Protein AF-A0A336LQ73-F1 (afdb_monomer)

Sequence (543 aa):
MLEWHYQNLVFEENGPFIVKQHASAVLNLLLCGEISCCYPIFVDILEISLCKWFNSAARNGLQEFSQKLLLSTCLNVCGEFMGREPGPFLTFIDNYLRLFLESNTFKMLTEELSLRSSLLTSQKDRSNIYSPLPNLGAIIVRNKQNAPTLIFSKNFPSFLIHSLVTFCHKLSFVSDTNARQQQINSLLFNNDIKTFVNNVIQHLNHKIHTNWFIKTEIMLLLSIINSAKLNRNLIDTRHILGLSLQLLTCLSQEMTISLISLLDDVVFNIDYYDCVTKLVTKEQLKEWRSIYVDSIISSLKPSKLSGKSLTVFEWKTAILVKSWPYHLLAIFLNMLEASPNDQDKLRKVIPEKQIIHTVLPFTDQLEATGMNLVSSTEMLMYLMTAYLGPDSKFLEPDTKQLLKEKADKLRESSITFNLNLKLESRKSFESLYSVFLDTFQGNSYGDEEFSALIMIPLAQKYDIKWRKRVWSEHIAVLRFITCTEQMLFDGIEAYLSPPETDLSLLKCYHQAINNNLLRNGSVPFIIADYHLKRFNERRQSKN

Nearest PDB structures (foldseek):
  4c0o-assembly1_A  TM=1.541E-01  e=9.553E-02  Homo sapiens
  6w2q-assembly1_A  TM=3.108E-01  e=8.110E+00  synthetic construct
  5qsu-assembly4_D  TM=3.005E-01  e=8.786E+00  Homo sapiens
  9f0l-assembly1_A  TM=1.565E-01  e=5.018E+00  synthetic construct

Structure (mmCIF, N/CA/C/O backbone):
data_AF-A0A336LQ73-F1
#
_entry.id   AF-A0A336LQ73-F1
#
loop_
_atom_site.group_PDB
_atom_site.id
_atom_site.type_symbol
_atom_site.label_atom_id
_atom_site.label_alt_id
_atom_site.label_comp_id
_atom_site.label_asym_id
_atom_site.label_entity_id
_atom_site.label_seq_id
_atom_site.pdbx_PDB_ins_code
_atom_site.Cartn_x
_atom_site.Cartn_y
_atom_site.Cartn_z
_atom_site.occupancy
_atom_site.B_iso_or_equiv
_atom_site.auth_seq_id
_atom_site.auth_comp_id
_atom_site.auth_asym_id
_atom_site.auth_atom_id
_atom_site.pdbx_PDB_model_num
ATOM 1 N N . MET A 1 1 ? 22.889 -12.241 -41.353 1.00 85.44 1 MET A N 1
ATOM 2 C CA . MET A 1 1 ? 21.479 -12.064 -40.914 1.00 85.44 1 MET A CA 1
ATOM 3 C C . MET A 1 1 ? 21.177 -10.646 -40.444 1.00 85.44 1 MET A C 1
ATOM 5 O O . MET A 1 1 ? 20.266 -10.049 -40.998 1.00 85.44 1 MET A O 1
ATOM 9 N N . LEU A 1 2 ? 21.909 -10.084 -39.472 1.00 84.94 2 LEU A N 1
ATOM 10 C CA . LEU A 1 2 ? 21.687 -8.694 -39.038 1.00 84.94 2 LEU A CA 1
ATOM 11 C C . LEU A 1 2 ? 21.849 -7.691 -40.196 1.00 84.94 2 LEU A C 1
ATOM 13 O O . LEU A 1 2 ? 20.980 -6.855 -40.400 1.00 84.94 2 LEU A O 1
ATOM 17 N N . GLU A 1 3 ? 22.883 -7.859 -41.022 1.00 88.00 3 GLU A N 1
ATOM 18 C CA . GLU A 1 3 ? 23.090 -7.063 -42.242 1.00 88.00 3 GLU A CA 1
ATOM 19 C C . GLU A 1 3 ? 21.918 -7.158 -43.235 1.00 88.00 3 GLU A C 1
ATOM 21 O O . GLU A 1 3 ? 21.488 -6.160 -43.809 1.00 88.00 3 GLU A O 1
ATOM 26 N N . TRP A 1 4 ? 21.333 -8.351 -43.384 1.00 91.94 4 TRP A N 1
ATOM 27 C CA . TRP A 1 4 ? 20.153 -8.539 -44.227 1.00 91.94 4 TRP A CA 1
ATOM 28 C C . TRP A 1 4 ? 18.963 -7.734 -43.697 1.00 91.94 4 TRP A C 1
ATOM 30 O O . TRP A 1 4 ? 18.278 -7.078 -44.480 1.00 91.94 4 TRP A O 1
ATOM 40 N N . HIS A 1 5 ? 18.741 -7.733 -42.378 1.00 91.31 5 HIS A N 1
ATOM 41 C CA . HIS A 1 5 ? 17.702 -6.911 -41.750 1.00 91.31 5 HIS A CA 1
ATOM 42 C C . HIS A 1 5 ? 17.998 -5.422 -41.891 1.00 91.31 5 HIS A C 1
ATOM 44 O O . HIS A 1 5 ? 17.098 -4.656 -42.214 1.00 91.31 5 HIS A O 1
ATOM 50 N N . TYR A 1 6 ? 19.250 -5.002 -41.724 1.00 88.75 6 TYR A N 1
ATOM 51 C CA . TYR A 1 6 ? 19.647 -3.617 -41.958 1.00 88.75 6 TYR A CA 1
ATOM 52 C C . TYR A 1 6 ? 19.262 -3.145 -43.370 1.00 88.75 6 TYR A C 1
ATOM 54 O O . TYR A 1 6 ? 18.697 -2.059 -43.522 1.00 88.75 6 TYR A O 1
ATOM 62 N N . GLN A 1 7 ? 19.502 -3.968 -44.392 1.00 88.62 7 GLN A N 1
ATOM 63 C CA . GLN A 1 7 ? 19.217 -3.628 -45.788 1.00 88.62 7 GLN A CA 1
ATOM 64 C C . GLN A 1 7 ? 17.724 -3.729 -46.143 1.00 88.62 7 GLN A C 1
ATOM 66 O O . GLN A 1 7 ? 17.198 -2.832 -46.799 1.00 88.62 7 GLN A O 1
ATOM 71 N N . ASN A 1 8 ? 17.031 -4.780 -45.691 1.00 87.25 8 ASN A N 1
ATOM 72 C CA . ASN A 1 8 ? 15.709 -5.165 -46.208 1.00 87.25 8 ASN A CA 1
ATOM 73 C C . ASN A 1 8 ? 14.534 -4.852 -45.267 1.00 87.25 8 ASN A C 1
ATOM 75 O O . ASN A 1 8 ? 13.376 -4.954 -45.674 1.00 87.25 8 ASN A O 1
ATOM 79 N N . LEU A 1 9 ? 14.789 -4.482 -44.008 1.00 89.75 9 LEU A N 1
ATOM 80 C CA . LEU A 1 9 ? 13.722 -4.153 -43.066 1.00 89.75 9 LEU A CA 1
ATOM 81 C C . LEU A 1 9 ? 13.140 -2.770 -43.374 1.00 89.75 9 LEU A C 1
ATOM 83 O O . LEU A 1 9 ? 13.803 -1.741 -43.219 1.00 89.75 9 LEU A O 1
ATOM 87 N N . VAL A 1 10 ? 11.857 -2.756 -43.739 1.00 87.69 10 VAL A N 1
ATOM 88 C CA . VAL A 1 10 ? 11.040 -1.541 -43.842 1.00 87.69 10 VAL A CA 1
ATOM 89 C C . VAL A 1 10 ? 10.462 -1.226 -42.464 1.00 87.69 10 VAL A C 1
ATOM 91 O O . VAL A 1 10 ? 9.645 -1.980 -41.933 1.00 87.69 10 VAL A O 1
ATOM 94 N N . PHE A 1 11 ? 10.918 -0.125 -41.863 1.00 86.06 11 PHE A N 1
ATOM 95 C CA . PHE A 1 11 ? 10.528 0.253 -40.501 1.00 86.06 11 PHE A CA 1
ATOM 96 C C . PHE A 1 11 ? 9.095 0.799 -40.421 1.00 86.06 11 PHE A C 1
ATOM 98 O O . PHE A 1 11 ? 8.450 0.660 -39.387 1.00 86.06 11 PHE A O 1
ATOM 105 N N . GLU A 1 12 ? 8.591 1.389 -41.503 1.00 85.06 12 GLU A N 1
ATOM 106 C CA . GLU A 1 12 ? 7.283 2.051 -41.592 1.00 85.06 12 GLU A CA 1
ATOM 107 C C . GLU A 1 12 ? 6.095 1.109 -41.301 1.00 85.06 12 GLU A C 1
ATOM 109 O O . GLU A 1 12 ? 6.243 -0.117 -41.241 1.00 85.06 12 GLU A O 1
ATOM 114 N N . GLU A 1 13 ? 4.904 1.689 -41.108 1.00 77.69 13 GLU A N 1
ATOM 115 C CA . GLU A 1 13 ? 3.673 0.962 -40.744 1.00 77.69 13 GLU A CA 1
ATOM 116 C C . GLU A 1 13 ? 3.328 -0.142 -41.756 1.00 77.69 13 GLU A C 1
ATOM 118 O O . GLU A 1 13 ? 3.009 -1.259 -41.370 1.00 77.69 13 GLU A O 1
ATOM 123 N N . ASN A 1 14 ? 3.525 0.114 -43.051 1.00 78.56 14 ASN A N 1
ATOM 124 C CA . ASN A 1 14 ? 3.265 -0.866 -44.112 1.00 78.56 14 ASN A CA 1
ATOM 125 C C . ASN A 1 14 ? 4.342 -1.965 -44.225 1.00 78.56 14 ASN A C 1
ATOM 127 O O . ASN A 1 14 ? 4.225 -2.873 -45.048 1.00 78.56 14 ASN A O 1
ATOM 131 N N . GLY A 1 15 ? 5.417 -1.882 -43.436 1.00 81.62 15 GLY A N 1
ATOM 132 C CA . GLY A 1 15 ? 6.501 -2.856 -43.451 1.00 81.62 15 GLY A CA 1
ATOM 133 C C . GLY A 1 15 ? 6.094 -4.202 -42.830 1.00 81.62 15 GLY A C 1
ATOM 134 O O . GLY A 1 15 ? 5.319 -4.219 -41.868 1.00 81.62 15 GLY A O 1
ATOM 135 N N . PRO A 1 16 ? 6.653 -5.343 -43.280 1.00 86.44 16 PRO A N 1
ATOM 136 C CA . PRO A 1 16 ? 6.228 -6.660 -42.807 1.00 86.44 16 PRO A CA 1
ATOM 137 C C . PRO A 1 16 ? 6.442 -6.851 -41.296 1.00 86.44 16 PRO A C 1
ATOM 139 O O . PRO A 1 16 ? 7.572 -6.858 -40.800 1.00 86.44 16 PRO A O 1
ATOM 142 N N . PHE A 1 17 ? 5.349 -7.072 -40.559 1.00 85.62 17 PHE A N 1
ATOM 143 C CA . PHE A 1 17 ? 5.357 -7.306 -39.108 1.00 85.62 17 PHE A CA 1
ATOM 144 C C . PHE A 1 17 ? 6.301 -8.446 -38.689 1.00 85.62 17 PHE A C 1
ATOM 146 O O . PHE A 1 17 ? 7.107 -8.288 -37.771 1.00 85.62 17 PHE A O 1
ATOM 153 N N . ILE A 1 18 ? 6.251 -9.570 -39.412 1.00 87.56 18 ILE A N 1
ATOM 154 C CA . ILE A 1 18 ? 7.060 -10.769 -39.139 1.00 87.56 18 ILE A CA 1
ATOM 155 C C . ILE A 1 18 ? 8.558 -10.474 -39.283 1.00 87.56 18 ILE A C 1
ATOM 157 O O . ILE A 1 18 ? 9.358 -10.963 -38.491 1.00 87.56 18 ILE A O 1
ATOM 161 N N . VAL A 1 19 ? 8.950 -9.637 -40.249 1.00 89.56 19 VAL A N 1
ATOM 162 C CA . VAL A 1 19 ? 10.361 -9.280 -40.466 1.00 89.56 19 VAL A CA 1
ATOM 163 C C . VAL A 1 19 ? 10.890 -8.451 -39.295 1.00 89.56 19 VAL A C 1
ATOM 165 O O . VAL A 1 19 ? 11.969 -8.749 -38.786 1.00 89.56 19 VAL A O 1
ATOM 168 N N . LYS A 1 20 ? 10.100 -7.487 -38.797 1.00 90.94 20 LYS A N 1
ATOM 169 C CA . LYS A 1 20 ? 10.426 -6.704 -37.590 1.00 90.94 20 LYS A CA 1
ATOM 170 C C . LYS A 1 20 ? 10.576 -7.602 -36.354 1.00 90.94 20 LYS A C 1
ATOM 172 O O . LYS A 1 20 ? 11.556 -7.477 -35.627 1.00 90.94 20 LYS A O 1
ATOM 177 N N . GLN A 1 21 ? 9.664 -8.555 -36.149 1.00 88.94 21 GLN A N 1
ATOM 178 C CA . GLN A 1 21 ? 9.762 -9.514 -35.040 1.00 88.94 21 GLN A CA 1
ATOM 179 C C . GLN A 1 21 ? 10.960 -10.458 -35.165 1.00 88.94 21 GLN A C 1
ATOM 181 O O . GLN A 1 21 ? 11.624 -10.747 -34.171 1.00 88.94 21 GLN A O 1
ATOM 186 N N . HIS A 1 22 ? 11.258 -10.925 -36.377 1.00 92.25 22 HIS A N 1
ATOM 187 C CA . HIS A 1 22 ? 12.425 -11.760 -36.627 1.00 92.25 22 HIS A CA 1
ATOM 188 C C . HIS A 1 22 ? 13.723 -10.991 -36.349 1.00 92.25 22 HIS A C 1
ATOM 190 O O . HIS A 1 22 ? 14.624 -11.537 -35.719 1.00 92.25 22 HIS A O 1
ATOM 196 N N . ALA A 1 23 ? 13.807 -9.712 -36.734 1.00 90.94 23 ALA A N 1
ATOM 197 C CA . ALA A 1 23 ? 14.933 -8.850 -36.374 1.00 90.94 23 ALA A CA 1
ATOM 198 C C . ALA A 1 23 ? 15.079 -8.708 -34.850 1.00 90.94 23 ALA A C 1
ATOM 200 O O . ALA A 1 23 ? 16.172 -8.910 -34.327 1.00 90.94 23 ALA A O 1
ATOM 201 N N . SER A 1 24 ? 13.981 -8.459 -34.125 1.00 91.56 24 SER A N 1
ATOM 202 C CA . SER A 1 24 ? 13.974 -8.436 -32.654 1.00 91.56 24 SER A CA 1
ATOM 203 C C . SER A 1 24 ? 14.462 -9.745 -32.032 1.00 91.56 24 SER A C 1
ATOM 205 O O . SER A 1 24 ? 15.231 -9.723 -31.073 1.00 91.56 24 SER A O 1
ATOM 207 N N . ALA A 1 25 ? 14.035 -10.892 -32.567 1.00 90.12 25 ALA A N 1
ATOM 208 C CA . ALA A 1 25 ? 14.472 -12.200 -32.088 1.00 90.12 25 ALA A CA 1
ATOM 209 C C . ALA A 1 25 ? 15.976 -12.410 -32.318 1.00 90.12 25 ALA A C 1
ATOM 211 O O . ALA A 1 25 ? 16.681 -12.804 -31.393 1.00 90.12 25 ALA A O 1
ATOM 212 N N . VAL A 1 26 ? 16.478 -12.077 -33.514 1.00 89.25 26 VAL A N 1
ATOM 213 C CA . VAL A 1 26 ? 17.912 -12.144 -33.845 1.00 89.25 26 VAL A CA 1
ATOM 214 C C . VAL A 1 26 ? 18.738 -11.245 -32.922 1.00 89.25 26 VAL A C 1
ATOM 216 O O . VAL A 1 26 ? 19.778 -11.677 -32.440 1.00 89.25 26 VAL A O 1
ATOM 219 N N . LEU A 1 27 ? 18.272 -10.027 -32.630 1.00 88.94 27 LEU A N 1
ATOM 220 C CA . LEU A 1 27 ? 18.937 -9.119 -31.692 1.00 88.94 27 LEU A CA 1
ATOM 221 C C . LEU A 1 27 ? 18.959 -9.678 -30.265 1.00 88.94 27 LEU A C 1
ATOM 223 O O . LEU A 1 27 ? 19.996 -9.636 -29.613 1.00 88.94 27 LEU A O 1
ATOM 227 N N . ASN A 1 28 ? 17.853 -10.251 -29.788 1.00 87.69 28 ASN A N 1
ATOM 228 C CA . ASN A 1 28 ? 17.810 -10.861 -28.457 1.00 87.69 28 ASN A CA 1
ATOM 229 C C . ASN A 1 28 ? 18.749 -12.066 -28.322 1.00 87.69 28 ASN A C 1
ATOM 231 O O . ASN A 1 28 ? 19.275 -12.287 -27.237 1.00 87.69 28 ASN A O 1
ATOM 235 N N . LEU A 1 29 ? 19.012 -12.816 -29.399 1.00 86.06 29 LEU A N 1
ATOM 236 C CA . LEU A 1 29 ? 20.018 -13.884 -29.371 1.00 86.06 29 LEU A CA 1
ATOM 237 C C . LEU A 1 29 ? 21.430 -13.347 -29.091 1.00 86.06 29 LEU A C 1
ATOM 239 O O . LEU A 1 29 ? 22.237 -14.059 -28.505 1.00 86.06 29 LEU A O 1
ATOM 243 N N . LEU A 1 30 ? 21.728 -12.087 -29.432 1.00 83.50 30 LEU A N 1
ATOM 244 C CA . LEU A 1 30 ? 23.021 -11.464 -29.109 1.00 83.50 30 LEU A CA 1
ATOM 245 C C . LEU A 1 30 ? 23.219 -11.266 -27.598 1.00 83.50 30 LEU A C 1
ATOM 247 O O . LEU A 1 30 ? 24.354 -11.138 -27.146 1.00 83.50 30 LEU A O 1
ATOM 251 N N . LEU A 1 31 ? 22.130 -11.265 -26.819 1.00 80.44 31 LEU A N 1
ATOM 252 C CA . LEU A 1 31 ? 22.173 -11.218 -25.356 1.00 80.44 31 LEU A CA 1
ATOM 253 C C . LEU A 1 31 ? 22.490 -12.589 -24.732 1.00 80.44 31 LEU A C 1
ATOM 255 O O . LEU A 1 31 ? 22.763 -12.664 -23.536 1.00 80.44 31 LEU A O 1
ATOM 259 N N . CYS A 1 32 ? 22.464 -13.682 -25.503 1.00 79.56 32 CYS A N 1
ATOM 260 C CA . CYS A 1 32 ? 22.869 -14.996 -25.012 1.00 79.56 32 CYS A CA 1
ATOM 261 C C . CYS A 1 32 ? 24.396 -15.042 -24.833 1.00 79.56 32 CYS A C 1
ATOM 263 O O . CYS A 1 32 ? 25.153 -14.719 -25.751 1.00 79.56 32 CYS A O 1
ATOM 265 N N . GLY A 1 33 ? 24.851 -15.461 -23.644 1.00 66.00 33 GLY A N 1
ATOM 266 C CA . GLY A 1 33 ? 26.239 -15.309 -23.185 1.00 66.00 33 GLY A CA 1
ATOM 267 C C . GLY A 1 33 ? 27.316 -15.809 -24.155 1.00 66.00 33 GLY A C 1
ATOM 268 O O . GLY A 1 33 ? 28.331 -15.135 -24.322 1.00 66.00 33 GLY A O 1
ATOM 269 N N . GLU A 1 34 ? 27.065 -16.916 -24.855 1.00 68.44 34 GLU A N 1
ATOM 270 C CA . GLU A 1 34 ? 27.992 -17.518 -25.827 1.00 68.44 34 GLU A CA 1
ATOM 271 C C . GLU A 1 34 ? 28.211 -16.669 -27.087 1.00 68.44 34 GLU A C 1
ATOM 273 O O . GLU A 1 34 ? 29.288 -16.706 -27.664 1.00 68.44 34 GLU A O 1
ATOM 278 N N . ILE A 1 35 ? 27.219 -15.881 -27.512 1.00 67.06 35 ILE A N 1
ATOM 279 C CA . ILE A 1 35 ? 27.296 -15.053 -28.730 1.00 67.06 35 ILE A CA 1
ATOM 280 C C . ILE A 1 35 ? 27.874 -13.671 -28.408 1.00 67.06 35 ILE A C 1
ATOM 282 O O . ILE A 1 35 ? 28.478 -13.014 -29.258 1.00 67.06 35 ILE A O 1
ATOM 286 N N . SER A 1 36 ? 27.748 -13.241 -27.151 1.00 69.19 36 SER A N 1
ATOM 287 C CA . SER A 1 36 ? 28.223 -11.936 -26.698 1.00 69.19 36 SER A CA 1
ATOM 288 C C . SER A 1 36 ? 29.740 -11.747 -26.863 1.00 69.19 36 SER A C 1
ATOM 290 O O . SER A 1 36 ? 30.202 -10.612 -26.953 1.00 69.19 36 SER A O 1
ATOM 292 N N . CYS A 1 37 ? 30.534 -12.825 -26.914 1.00 70.44 37 CYS A N 1
ATOM 293 C CA . CYS A 1 37 ? 31.985 -12.753 -27.120 1.00 70.44 37 CYS A CA 1
ATOM 294 C C . CYS A 1 37 ? 32.373 -12.406 -28.569 1.00 70.44 37 CYS A C 1
ATOM 296 O O . CYS A 1 37 ? 33.461 -11.887 -28.802 1.00 70.44 37 CYS A O 1
ATOM 298 N N . CYS A 1 38 ? 31.471 -12.612 -29.533 1.00 73.25 38 CYS A N 1
ATOM 299 C CA . CYS A 1 38 ? 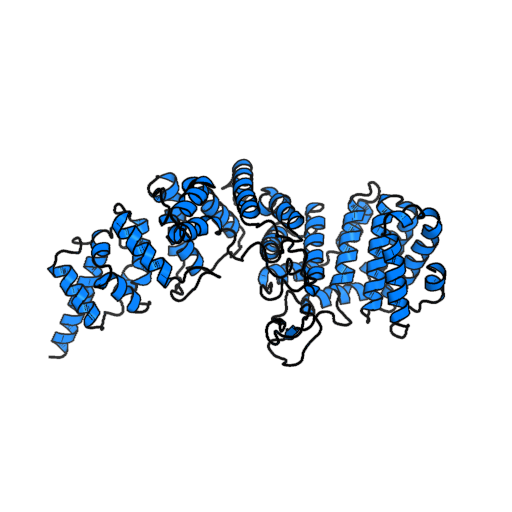31.671 -12.266 -30.941 1.00 73.25 38 CYS A CA 1
ATOM 300 C C . CYS A 1 38 ? 31.319 -10.802 -31.263 1.00 73.25 38 CYS A C 1
ATOM 302 O O . CYS A 1 38 ? 31.271 -10.430 -32.434 1.00 73.25 38 CYS A O 1
ATOM 304 N N . TYR A 1 39 ? 31.073 -9.976 -30.241 1.00 78.00 39 TYR A N 1
ATOM 305 C CA . TYR A 1 39 ? 30.656 -8.576 -30.362 1.00 78.00 39 TYR A CA 1
ATOM 306 C C . TYR A 1 39 ? 31.458 -7.716 -31.354 1.00 78.00 39 TYR A C 1
ATOM 308 O O . TYR A 1 39 ? 30.822 -7.051 -32.177 1.00 78.00 39 TYR A O 1
ATOM 316 N N . PRO A 1 40 ? 32.808 -7.762 -31.373 1.00 79.56 40 PRO A N 1
ATOM 317 C CA . PRO A 1 40 ? 33.592 -6.920 -32.279 1.00 79.56 40 PRO A CA 1
ATOM 318 C C . PRO A 1 40 ? 33.277 -7.141 -33.765 1.00 79.56 40 PRO A C 1
ATOM 320 O O . PRO A 1 40 ? 33.536 -6.272 -34.584 1.00 79.56 40 PRO A O 1
ATOM 323 N N . ILE A 1 41 ? 32.702 -8.294 -34.129 1.00 81.31 41 ILE A N 1
ATOM 324 C CA . ILE A 1 41 ? 32.396 -8.650 -35.521 1.00 81.31 41 ILE A CA 1
ATOM 325 C C . ILE A 1 41 ? 31.147 -7.916 -36.034 1.00 81.31 41 ILE A C 1
ATOM 327 O O . ILE A 1 41 ? 31.008 -7.703 -37.235 1.00 81.31 41 ILE A O 1
ATOM 331 N N . PHE A 1 42 ? 30.212 -7.554 -35.151 1.00 82.88 42 PHE A N 1
ATOM 332 C CA . PHE A 1 42 ? 28.900 -7.035 -35.555 1.00 82.88 42 PHE A CA 1
ATOM 333 C C . PHE A 1 42 ? 28.554 -5.657 -34.986 1.00 82.88 42 PHE A C 1
ATOM 335 O O . PHE A 1 42 ? 27.475 -5.146 -35.292 1.00 82.88 42 PHE A O 1
ATOM 342 N N . VAL A 1 43 ? 29.434 -5.056 -34.180 1.00 85.94 43 VAL A N 1
ATOM 343 C CA . VAL A 1 43 ? 29.196 -3.764 -33.519 1.00 85.94 43 VAL A CA 1
ATOM 344 C C . VAL A 1 43 ? 28.870 -2.637 -34.501 1.00 85.94 43 VAL A C 1
ATOM 346 O O . VAL A 1 43 ? 27.872 -1.950 -34.302 1.00 85.94 43 VAL A O 1
ATOM 349 N N . ASP A 1 44 ? 29.617 -2.508 -35.599 1.00 86.75 44 ASP A N 1
ATOM 350 C CA . ASP A 1 44 ? 29.408 -1.433 -36.579 1.00 86.75 44 ASP A CA 1
ATOM 351 C C . ASP A 1 44 ? 28.042 -1.565 -37.266 1.00 86.75 44 ASP A C 1
ATOM 353 O O . ASP A 1 44 ? 27.269 -0.614 -37.380 1.00 86.75 44 ASP A O 1
ATOM 357 N N . ILE A 1 45 ? 27.688 -2.788 -37.678 1.00 88.31 45 ILE A N 1
ATOM 358 C CA . ILE A 1 45 ? 26.391 -3.070 -38.308 1.00 88.31 45 ILE A CA 1
ATOM 359 C C . ILE A 1 45 ? 25.254 -2.822 -37.310 1.00 88.31 45 ILE A C 1
ATOM 361 O O . ILE A 1 45 ? 24.194 -2.320 -37.694 1.00 88.31 45 ILE A O 1
ATOM 365 N N . LEU A 1 46 ? 25.457 -3.162 -36.036 1.00 88.69 46 LEU A N 1
ATOM 366 C CA . LEU A 1 46 ? 24.498 -2.903 -34.971 1.00 88.69 46 LEU A CA 1
ATOM 367 C C . LEU A 1 46 ? 24.304 -1.396 -34.759 1.00 88.69 46 LEU A C 1
ATOM 369 O O . LEU A 1 46 ? 23.161 -0.945 -34.778 1.00 88.69 46 LEU A O 1
ATOM 373 N N . GLU A 1 47 ? 25.377 -0.616 -34.623 1.00 90.25 47 GLU A N 1
ATOM 374 C CA . GLU A 1 47 ? 25.318 0.843 -34.463 1.00 90.25 47 GLU A CA 1
ATOM 375 C C . GLU A 1 47 ? 24.567 1.506 -35.626 1.00 90.25 47 GLU A C 1
ATOM 377 O O . GLU A 1 47 ? 23.599 2.240 -35.415 1.00 90.25 47 GLU A O 1
ATOM 382 N N . ILE A 1 48 ? 24.935 1.187 -36.869 1.00 90.50 48 ILE A N 1
ATOM 383 C CA . ILE A 1 48 ? 24.300 1.771 -38.056 1.00 90.50 48 ILE A CA 1
ATOM 384 C C . ILE A 1 48 ? 22.812 1.382 -38.123 1.00 90.50 48 ILE A C 1
ATOM 386 O O . ILE A 1 48 ? 21.960 2.205 -38.481 1.00 90.50 48 ILE A O 1
ATOM 390 N N . SER A 1 49 ? 22.467 0.150 -37.731 1.00 91.19 49 SER A N 1
ATOM 391 C CA . SER A 1 49 ? 21.072 -0.303 -37.651 1.00 91.19 49 SER A CA 1
ATOM 392 C C . SER A 1 49 ? 20.271 0.482 -36.610 1.00 91.19 49 SER A C 1
ATOM 394 O O . SER A 1 49 ? 19.159 0.929 -36.908 1.00 91.19 49 SER A O 1
ATOM 396 N N . LEU A 1 50 ? 20.845 0.710 -35.422 1.00 90.56 50 LEU A N 1
ATOM 397 C CA . LEU A 1 50 ? 20.247 1.528 -34.363 1.00 90.56 50 LEU A CA 1
ATOM 398 C C . LEU A 1 50 ? 19.970 2.948 -34.860 1.00 90.56 50 LEU A C 1
ATOM 400 O O . LEU A 1 50 ? 18.833 3.419 -34.781 1.00 90.56 50 LEU A O 1
ATOM 404 N N . CYS A 1 51 ? 20.982 3.597 -35.436 1.00 92.94 51 CYS A N 1
ATOM 405 C CA . CYS A 1 51 ? 20.886 4.942 -35.997 1.00 92.94 51 CYS A CA 1
ATOM 406 C C . CYS A 1 51 ? 19.775 5.037 -37.056 1.00 92.94 51 CYS A C 1
ATOM 408 O O . CYS A 1 51 ? 18.917 5.923 -36.986 1.00 92.94 51 CYS A O 1
ATOM 410 N N . LYS A 1 52 ? 19.723 4.085 -37.999 1.00 93.12 52 LYS A N 1
ATOM 411 C CA . LYS A 1 52 ? 18.698 4.034 -39.054 1.00 93.12 52 LYS A CA 1
ATOM 412 C C . LYS A 1 52 ? 17.283 3.931 -38.479 1.00 93.12 52 LYS A C 1
ATOM 414 O O . LYS A 1 52 ? 16.403 4.700 -38.875 1.00 93.12 52 LYS A O 1
ATOM 419 N N . TRP A 1 53 ? 17.043 2.986 -37.571 1.00 93.81 53 TRP A N 1
ATOM 420 C CA . TRP A 1 53 ? 15.696 2.719 -37.063 1.00 93.81 53 TRP A CA 1
ATOM 421 C C . TRP A 1 53 ? 15.203 3.797 -36.091 1.00 93.81 53 TRP A C 1
ATOM 423 O O . TRP A 1 53 ? 14.040 4.187 -36.178 1.00 93.81 53 TRP A O 1
ATOM 433 N N . PHE A 1 54 ? 16.070 4.358 -35.240 1.00 94.38 54 PHE A N 1
ATOM 434 C CA . PHE A 1 54 ? 15.701 5.487 -34.374 1.00 94.38 54 PHE A CA 1
ATOM 435 C C . PHE A 1 54 ? 15.432 6.771 -35.161 1.00 94.38 54 PHE A C 1
ATOM 437 O O . PHE A 1 54 ? 14.462 7.469 -34.867 1.00 94.38 54 PHE A O 1
ATOM 444 N N . ASN A 1 55 ? 16.217 7.061 -36.205 1.00 93.00 55 ASN A N 1
ATOM 445 C CA . ASN A 1 55 ? 15.941 8.196 -37.089 1.00 93.00 55 ASN A CA 1
ATOM 446 C C . ASN A 1 55 ? 14.583 8.043 -37.793 1.00 93.00 55 ASN A C 1
ATOM 448 O O . ASN A 1 55 ? 13.806 8.993 -37.874 1.00 93.00 55 ASN A O 1
ATOM 452 N N . SER A 1 56 ? 14.272 6.833 -38.273 1.00 91.81 56 SER A N 1
ATOM 453 C CA . SER A 1 56 ? 12.972 6.549 -38.888 1.00 91.81 56 SER A CA 1
ATOM 454 C C . SER A 1 56 ? 11.827 6.710 -37.886 1.00 91.81 56 SER A C 1
ATOM 456 O O . SER A 1 56 ? 10.823 7.334 -38.218 1.00 91.81 56 SER A O 1
ATOM 458 N N . ALA A 1 57 ? 11.992 6.250 -36.644 1.00 92.00 57 ALA A N 1
ATOM 459 C CA . ALA A 1 57 ? 10.995 6.422 -35.589 1.00 92.00 57 ALA A CA 1
ATOM 460 C C . ALA A 1 57 ? 10.754 7.893 -35.212 1.00 92.00 57 ALA A C 1
ATOM 462 O O . ALA A 1 57 ? 9.609 8.306 -35.027 1.00 92.00 57 ALA A O 1
ATOM 463 N N . ALA A 1 58 ? 11.817 8.697 -35.130 1.00 91.50 58 ALA A N 1
ATOM 464 C CA . ALA A 1 58 ? 11.712 10.122 -34.828 1.00 91.50 58 ALA A CA 1
ATOM 465 C C . ALA A 1 58 ? 10.963 10.895 -35.930 1.00 91.50 58 ALA A C 1
ATOM 467 O O . ALA A 1 58 ? 10.190 11.798 -35.620 1.00 91.50 58 ALA A O 1
ATOM 468 N N . ARG A 1 59 ? 11.157 10.522 -37.205 1.00 89.81 59 ARG A N 1
ATOM 469 C CA . ARG A 1 59 ? 10.542 11.196 -38.365 1.00 89.81 59 ARG A CA 1
ATOM 470 C C . ARG A 1 59 ? 9.133 10.706 -38.694 1.00 89.81 59 ARG A C 1
ATOM 472 O O . ARG A 1 59 ? 8.257 11.519 -38.963 1.00 89.81 59 ARG A O 1
ATOM 479 N N . ASN A 1 60 ? 8.927 9.390 -38.685 1.00 88.19 60 ASN A N 1
ATOM 480 C CA . ASN A 1 60 ? 7.718 8.752 -39.215 1.00 88.19 60 ASN A CA 1
ATOM 481 C C . ASN A 1 60 ? 6.737 8.306 -38.114 1.00 88.19 60 ASN A C 1
ATOM 483 O O . ASN A 1 60 ? 5.608 7.926 -38.418 1.00 88.19 60 ASN A O 1
ATOM 487 N N . GLY A 1 61 ? 7.140 8.345 -36.839 1.00 87.50 61 GLY A N 1
ATOM 488 C CA . GLY A 1 61 ? 6.298 7.942 -35.712 1.00 87.50 61 GLY A CA 1
ATOM 489 C C . GLY A 1 61 ? 6.322 6.441 -35.393 1.00 87.50 61 GLY A C 1
ATOM 490 O O . GLY A 1 61 ? 7.032 5.652 -36.016 1.00 87.50 61 GLY A O 1
ATOM 491 N N . LEU A 1 62 ? 5.542 6.048 -34.376 1.00 88.12 62 LEU A N 1
ATOM 492 C CA . LEU A 1 62 ? 5.486 4.683 -33.828 1.00 88.12 62 LEU A CA 1
ATOM 493 C C . LEU A 1 62 ? 4.042 4.173 -33.691 1.00 88.12 62 LEU A C 1
ATOM 495 O O . LEU A 1 62 ? 3.490 4.108 -32.590 1.00 88.12 62 LEU A O 1
ATOM 499 N N . GLN A 1 63 ? 3.443 3.758 -34.805 1.00 86.06 63 GLN A N 1
ATOM 500 C CA . GLN A 1 63 ? 2.045 3.302 -34.857 1.00 86.06 63 GLN A CA 1
ATOM 501 C C . GLN A 1 63 ? 1.866 1.817 -34.503 1.00 86.06 63 GLN A C 1
ATOM 503 O O . GLN A 1 63 ? 0.796 1.397 -34.070 1.00 86.06 63 GLN A O 1
ATOM 508 N N . GLU A 1 64 ? 2.920 1.002 -34.607 1.00 87.50 64 GLU A N 1
ATOM 509 C CA . GLU A 1 64 ? 2.823 -0.442 -34.375 1.00 87.50 64 GLU A CA 1
ATOM 510 C C . GLU A 1 64 ? 3.578 -0.915 -33.132 1.00 87.50 64 GLU A C 1
ATOM 512 O O . GLU A 1 64 ? 4.564 -0.317 -32.693 1.00 87.50 64 GLU A O 1
ATOM 517 N N . PHE A 1 65 ? 3.143 -2.051 -32.582 1.00 86.12 65 PHE A N 1
ATOM 518 C CA . PHE A 1 65 ? 3.824 -2.706 -31.465 1.00 86.12 65 PHE A CA 1
ATOM 519 C C . PHE A 1 65 ? 5.172 -3.313 -31.887 1.00 86.12 65 PHE A C 1
ATOM 521 O O . PHE A 1 65 ? 6.139 -3.233 -31.139 1.00 86.12 65 PHE A O 1
ATOM 528 N N . SER A 1 66 ? 5.281 -3.863 -33.101 1.00 88.31 66 SER A N 1
ATOM 529 C CA . SER A 1 66 ? 6.532 -4.434 -33.631 1.00 88.31 66 SER A CA 1
ATOM 530 C C . SER A 1 66 ? 7.651 -3.407 -33.777 1.00 88.31 66 SER A C 1
ATOM 532 O O . SER A 1 66 ? 8.808 -3.748 -33.559 1.00 88.31 66 SER A O 1
ATOM 534 N N . GLN A 1 67 ? 7.322 -2.156 -34.116 1.00 91.81 67 GLN A N 1
ATOM 535 C CA . GLN A 1 67 ? 8.299 -1.065 -34.161 1.00 91.81 67 GLN A CA 1
ATOM 536 C C . GLN A 1 67 ? 8.849 -0.784 -32.757 1.00 91.81 67 GLN A C 1
ATOM 538 O O . GLN A 1 67 ? 10.060 -0.754 -32.556 1.00 91.81 67 GLN A O 1
ATOM 543 N N . LYS A 1 68 ? 7.954 -0.658 -31.767 1.00 91.31 68 LYS A N 1
ATOM 544 C CA . LYS A 1 68 ? 8.312 -0.451 -30.355 1.00 91.31 68 LYS A CA 1
ATOM 545 C C . LYS A 1 68 ? 9.147 -1.617 -29.811 1.00 91.31 68 LYS A C 1
ATOM 547 O O . LYS A 1 68 ? 10.137 -1.383 -29.125 1.00 91.31 68 LYS A O 1
ATOM 552 N N . LEU A 1 69 ? 8.789 -2.856 -30.162 1.00 90.62 69 LEU A N 1
ATOM 553 C CA . LEU A 1 69 ? 9.532 -4.063 -29.797 1.00 90.62 69 LEU A CA 1
ATOM 554 C C . LEU A 1 69 ? 10.943 -4.067 -30.403 1.00 90.62 69 LEU A C 1
ATOM 556 O O . LEU A 1 69 ? 11.903 -4.329 -29.686 1.00 90.62 69 LEU A O 1
ATOM 560 N N . LEU A 1 70 ? 11.085 -3.727 -31.688 1.00 93.12 70 LEU A N 1
ATOM 561 C CA . LEU A 1 70 ? 12.387 -3.639 -32.353 1.00 93.12 70 LEU A CA 1
ATOM 562 C C . LEU A 1 70 ? 13.300 -2.618 -31.674 1.00 93.12 70 LEU A C 1
ATOM 564 O O . LEU A 1 70 ? 14.418 -2.967 -31.290 1.00 93.12 70 LEU A O 1
ATOM 568 N N . LEU A 1 71 ? 12.805 -1.401 -31.446 1.00 94.69 71 LEU A N 1
ATOM 569 C CA . LEU A 1 71 ? 13.561 -0.357 -30.751 1.00 94.69 71 LEU A CA 1
ATOM 570 C C . LEU A 1 71 ? 13.890 -0.735 -29.296 1.00 94.69 71 LEU A C 1
ATOM 572 O O . LEU A 1 71 ? 14.981 -0.446 -28.815 1.00 94.69 71 LEU A O 1
ATOM 576 N N . SER A 1 72 ? 12.986 -1.429 -28.603 1.00 93.62 72 SER A N 1
ATOM 577 C CA . SER A 1 72 ? 13.230 -1.953 -27.254 1.00 93.62 72 SER A CA 1
ATOM 578 C C . SER A 1 72 ? 14.370 -2.979 -27.246 1.00 93.62 72 SER A C 1
ATOM 580 O O . SER A 1 72 ? 15.312 -2.841 -26.466 1.00 93.62 72 SER A O 1
ATOM 582 N N . THR A 1 73 ? 14.354 -3.958 -28.159 1.00 92.12 73 THR A N 1
ATOM 583 C CA . THR A 1 73 ? 15.439 -4.951 -28.277 1.00 92.12 73 THR A CA 1
ATOM 584 C C . THR A 1 73 ? 16.775 -4.305 -28.632 1.00 92.12 73 THR A C 1
ATOM 586 O O . THR A 1 73 ? 17.799 -4.633 -28.043 1.00 92.12 73 THR A O 1
ATOM 589 N N . CYS A 1 74 ? 16.742 -3.317 -29.521 1.00 92.56 74 CYS A N 1
ATOM 590 C CA . CYS A 1 74 ? 17.873 -2.479 -29.887 1.00 92.56 74 CYS A CA 1
ATOM 591 C C . CYS A 1 74 ? 18.536 -1.811 -28.673 1.00 92.56 74 CYS A C 1
ATOM 593 O O . CYS A 1 74 ? 19.744 -1.933 -28.484 1.00 92.56 74 CYS A O 1
ATOM 595 N N . LEU A 1 75 ? 17.744 -1.157 -27.819 1.00 92.81 75 LEU A N 1
ATOM 596 C CA . LEU A 1 75 ? 18.234 -0.508 -26.599 1.00 92.81 75 LEU A CA 1
ATOM 597 C C . LEU A 1 75 ? 18.778 -1.510 -25.579 1.00 92.81 75 LEU A C 1
ATOM 599 O O . LEU A 1 75 ? 19.808 -1.245 -24.966 1.00 92.81 75 LEU A O 1
ATOM 603 N N . ASN A 1 76 ? 18.117 -2.658 -25.405 1.00 90.50 76 ASN A N 1
ATOM 604 C CA . ASN A 1 76 ? 18.569 -3.687 -24.466 1.00 90.50 76 ASN A CA 1
ATOM 605 C C . ASN A 1 76 ? 19.944 -4.243 -24.869 1.00 90.50 76 ASN A C 1
ATOM 607 O O . ASN A 1 76 ? 20.824 -4.370 -24.018 1.00 90.50 76 ASN A O 1
ATOM 611 N N . VAL A 1 77 ? 20.128 -4.530 -26.163 1.00 89.06 77 VAL A N 1
ATOM 612 C CA . VAL A 1 77 ? 21.394 -4.998 -26.746 1.00 89.06 77 VAL A CA 1
ATOM 613 C C . VAL A 1 77 ? 22.474 -3.926 -26.638 1.00 89.06 77 VAL A C 1
ATOM 615 O O . VAL A 1 77 ? 23.557 -4.199 -26.127 1.00 89.06 77 VAL A O 1
ATOM 618 N N . CYS A 1 78 ? 22.164 -2.695 -27.051 1.00 88.50 78 CYS A N 1
ATOM 619 C CA . CYS A 1 78 ? 23.080 -1.562 -26.939 1.00 88.50 78 CYS A CA 1
ATOM 620 C C . CYS A 1 78 ? 23.534 -1.355 -25.486 1.00 88.50 78 CYS A C 1
ATOM 622 O O . CYS A 1 78 ? 24.727 -1.301 -25.211 1.00 88.50 78 CYS A O 1
ATOM 624 N N . GLY A 1 79 ? 22.603 -1.339 -24.529 1.00 87.62 79 GLY A N 1
ATOM 625 C CA . GLY A 1 79 ? 22.916 -1.150 -23.112 1.00 87.62 79 GLY A CA 1
ATOM 626 C C . GLY A 1 79 ? 23.794 -2.251 -22.511 1.00 87.62 79 GLY A C 1
ATOM 627 O O . GLY A 1 79 ? 24.576 -1.966 -21.612 1.00 87.62 79 GLY A O 1
ATOM 628 N N . GLU A 1 80 ? 23.688 -3.494 -22.986 1.00 86.56 80 GLU A N 1
ATOM 629 C CA . GLU A 1 80 ? 24.556 -4.593 -22.539 1.00 86.56 80 GLU A CA 1
ATOM 630 C C . GLU A 1 80 ? 25.996 -4.440 -23.046 1.00 86.56 80 GLU A C 1
ATOM 632 O O . GLU A 1 80 ? 26.951 -4.645 -22.297 1.00 86.56 80 GLU A O 1
ATOM 637 N N . PHE A 1 81 ? 26.163 -4.029 -24.303 1.00 84.88 81 PHE A N 1
ATOM 638 C CA . PHE A 1 81 ? 27.485 -3.861 -24.904 1.00 84.88 81 PHE A CA 1
ATOM 639 C C . PHE A 1 81 ? 28.165 -2.538 -24.542 1.00 84.88 81 PHE A C 1
ATOM 641 O O . PHE A 1 81 ? 29.392 -2.491 -24.459 1.00 84.88 81 PHE A O 1
ATOM 648 N N . MET A 1 82 ? 27.387 -1.503 -24.219 1.00 80.88 82 MET A N 1
ATOM 649 C CA . MET A 1 82 ? 27.878 -0.226 -23.691 1.00 80.88 82 MET A CA 1
ATOM 650 C C . MET A 1 82 ? 28.746 -0.382 -22.439 1.00 80.88 82 MET A C 1
ATOM 652 O O . MET A 1 82 ? 29.678 0.392 -22.246 1.00 80.88 82 MET A O 1
ATOM 656 N N . GLY A 1 83 ? 28.461 -1.381 -21.596 1.00 73.56 83 GLY A N 1
ATOM 657 C CA . GLY A 1 83 ? 29.271 -1.676 -20.411 1.00 73.56 83 GLY A CA 1
ATOM 658 C C . GLY A 1 83 ? 30.649 -2.272 -20.726 1.00 73.56 83 GLY A C 1
ATOM 659 O O . GLY A 1 83 ? 31.497 -2.318 -19.840 1.00 73.56 83 GLY A O 1
ATOM 660 N N . ARG A 1 84 ? 30.877 -2.735 -21.963 1.00 78.62 84 ARG A N 1
ATOM 661 C CA . ARG A 1 84 ? 32.148 -3.325 -22.414 1.00 78.62 84 ARG A CA 1
ATOM 662 C C . ARG A 1 84 ? 32.982 -2.307 -23.182 1.00 78.62 84 ARG A C 1
ATOM 664 O O . ARG A 1 84 ? 34.111 -2.036 -22.795 1.00 78.62 84 ARG A O 1
ATOM 671 N N . GLU A 1 85 ? 32.407 -1.731 -24.237 1.00 77.44 85 GLU A N 1
ATOM 672 C CA . GLU A 1 85 ? 33.052 -0.715 -25.072 1.00 77.44 85 GLU A CA 1
ATOM 673 C C . GLU A 1 85 ? 32.037 0.370 -25.461 1.00 77.44 85 GLU A C 1
ATOM 675 O O . GLU A 1 85 ? 31.210 0.152 -26.350 1.00 77.44 85 GLU A O 1
ATOM 680 N N . PRO A 1 86 ? 32.075 1.550 -24.817 1.00 76.31 86 PRO A N 1
ATOM 681 C CA . PRO A 1 86 ? 31.071 2.587 -25.039 1.00 76.31 86 PRO A CA 1
ATOM 682 C C . PRO A 1 86 ? 31.267 3.364 -26.348 1.00 76.31 86 PRO A C 1
ATOM 684 O O . PRO A 1 86 ? 30.312 3.945 -26.859 1.00 76.31 86 PRO A O 1
ATOM 687 N N . GLY A 1 87 ? 32.491 3.387 -26.889 1.00 80.31 87 GLY A N 1
ATOM 688 C CA . GLY A 1 87 ? 32.896 4.233 -28.019 1.00 80.31 87 GLY A CA 1
ATOM 689 C C . GLY A 1 87 ? 31.964 4.179 -29.240 1.00 80.31 87 GLY A C 1
ATOM 690 O O . GLY A 1 87 ? 31.483 5.238 -29.647 1.00 80.31 87 GLY A O 1
ATOM 691 N N . PRO A 1 88 ? 31.654 2.987 -29.788 1.00 81.38 88 PRO A N 1
ATOM 692 C CA . PRO A 1 88 ? 30.851 2.852 -31.006 1.00 81.38 88 PRO A CA 1
ATOM 693 C C . PRO A 1 88 ? 29.448 3.458 -30.898 1.00 81.38 88 PRO A C 1
ATOM 695 O O . PRO A 1 88 ? 28.934 4.010 -31.859 1.00 81.38 88 PRO A O 1
ATOM 698 N N . PHE A 1 89 ? 28.821 3.436 -29.721 1.00 86.31 89 PHE A N 1
ATOM 699 C CA . PHE A 1 89 ? 27.440 3.905 -29.573 1.00 86.31 89 PHE A CA 1
ATOM 700 C C . PHE A 1 89 ? 27.314 5.371 -29.139 1.00 86.31 89 PHE A C 1
ATOM 702 O O . PHE A 1 89 ? 26.193 5.873 -29.034 1.00 86.31 89 PHE A O 1
ATOM 709 N N . LEU A 1 90 ? 28.415 6.094 -28.900 1.00 86.31 90 LEU A N 1
ATOM 710 C CA . LEU A 1 90 ? 28.347 7.512 -28.513 1.00 86.31 90 LEU A CA 1
ATOM 711 C C . LEU A 1 90 ? 27.672 8.364 -29.597 1.00 86.31 90 LEU A C 1
ATOM 713 O O . LEU A 1 90 ? 26.829 9.204 -29.285 1.00 86.31 90 LEU A O 1
ATOM 717 N N . THR A 1 91 ? 27.967 8.086 -30.870 1.00 87.06 91 THR A N 1
ATOM 718 C CA . THR A 1 91 ? 27.335 8.748 -32.022 1.00 87.06 91 THR A CA 1
ATOM 719 C C . THR A 1 91 ? 25.824 8.525 -32.034 1.00 87.06 91 THR A C 1
ATOM 721 O O . THR A 1 91 ? 25.057 9.465 -32.262 1.00 87.06 91 THR A O 1
ATOM 724 N N . PHE A 1 92 ? 25.388 7.293 -31.758 1.00 90.62 92 PHE A N 1
ATOM 725 C CA . PHE A 1 92 ? 23.977 6.945 -31.629 1.00 90.62 92 PHE A CA 1
ATOM 726 C C . PHE A 1 92 ? 23.300 7.747 -30.507 1.00 90.62 92 PHE A C 1
ATOM 728 O O . PHE A 1 92 ? 22.234 8.331 -30.718 1.00 90.62 92 PHE A O 1
ATOM 735 N N . ILE A 1 93 ? 23.928 7.809 -29.332 1.00 88.81 93 ILE A N 1
ATOM 736 C CA . ILE A 1 93 ? 23.386 8.506 -28.162 1.00 88.81 93 ILE A CA 1
ATOM 737 C C . ILE A 1 93 ? 23.220 10.006 -28.447 1.00 88.81 93 ILE A C 1
ATOM 739 O O . ILE A 1 93 ? 22.124 10.550 -28.280 1.00 88.81 93 ILE A O 1
ATOM 743 N N . ASP A 1 94 ? 24.293 10.651 -28.907 1.00 86.75 94 ASP A N 1
ATOM 744 C CA . ASP A 1 94 ? 24.364 12.106 -29.039 1.00 86.75 94 ASP A CA 1
ATOM 745 C C . ASP A 1 94 ? 23.462 12.620 -30.178 1.00 86.75 94 ASP A C 1
ATOM 747 O O . ASP A 1 94 ? 22.809 13.656 -30.027 1.00 86.75 94 ASP A O 1
ATOM 751 N N . ASN A 1 95 ? 23.367 11.877 -31.290 1.00 88.88 95 ASN A N 1
ATOM 752 C CA . ASN A 1 95 ? 22.697 12.357 -32.503 1.00 88.88 95 ASN A CA 1
ATOM 753 C C . ASN A 1 95 ? 21.337 11.714 -32.787 1.00 88.88 95 ASN A C 1
ATOM 755 O O . ASN A 1 95 ? 20.520 12.336 -33.453 1.00 88.88 95 ASN A O 1
ATOM 759 N N . TYR A 1 96 ? 21.063 10.491 -32.330 1.00 92.94 96 TYR A N 1
ATOM 760 C CA . TYR A 1 96 ? 19.849 9.764 -32.730 1.00 92.94 96 TYR A CA 1
ATOM 761 C C . TYR A 1 96 ? 18.899 9.535 -31.561 1.00 92.94 96 TYR A C 1
ATOM 763 O O . TYR A 1 96 ? 17.711 9.844 -31.669 1.00 92.94 96 TYR A O 1
ATOM 771 N N . LEU A 1 97 ? 19.409 9.050 -30.426 1.00 92.75 97 LEU A N 1
ATOM 772 C CA . LEU A 1 97 ? 18.595 8.857 -29.227 1.00 92.75 97 LEU A CA 1
ATOM 773 C C . LEU A 1 97 ? 18.085 10.197 -28.693 1.00 92.75 97 LEU A C 1
ATOM 775 O O . LEU A 1 97 ? 16.896 10.331 -28.407 1.00 92.75 97 LEU A O 1
ATOM 779 N N . ARG A 1 98 ? 18.963 11.201 -28.610 1.00 91.56 98 ARG A N 1
ATOM 780 C CA . ARG A 1 98 ? 18.583 12.550 -28.183 1.00 91.56 98 ARG A CA 1
ATOM 781 C C . ARG A 1 98 ? 17.489 13.152 -29.071 1.00 91.56 98 ARG A C 1
ATOM 783 O O . ARG A 1 98 ? 16.468 13.585 -28.547 1.00 91.56 98 ARG A O 1
ATOM 790 N N . LEU A 1 99 ? 17.665 13.123 -30.396 1.00 92.25 99 LEU A N 1
ATOM 791 C CA . LEU A 1 99 ? 16.658 13.632 -31.338 1.00 92.25 99 LEU A CA 1
ATOM 792 C C . LEU A 1 99 ? 15.326 12.884 -31.220 1.00 92.25 99 LEU A C 1
ATOM 794 O O . LEU A 1 99 ? 14.265 13.488 -31.353 1.00 92.25 99 LEU A O 1
ATOM 798 N N . PHE A 1 100 ? 15.360 11.577 -30.949 1.00 94.75 100 PHE A N 1
ATOM 799 C CA . PHE A 1 100 ? 14.147 10.811 -30.693 1.00 94.75 100 PHE A CA 1
ATOM 800 C C . PHE A 1 100 ? 13.432 11.275 -29.415 1.00 94.75 100 PHE A C 1
ATOM 802 O O . PHE A 1 100 ? 12.220 11.472 -29.452 1.00 94.75 100 PHE A O 1
ATOM 809 N N . LEU A 1 101 ? 14.152 11.499 -28.312 1.00 93.12 101 LEU A N 1
ATOM 810 C CA . LEU A 1 101 ? 13.562 11.986 -27.057 1.00 93.12 101 LEU A CA 1
ATOM 811 C C . LEU A 1 101 ? 13.013 13.419 -27.169 1.00 93.12 101 LEU A C 1
ATOM 813 O O . LEU A 1 101 ? 12.027 13.748 -26.520 1.00 93.12 101 LEU A O 1
ATOM 817 N N . GLU A 1 102 ? 13.608 14.258 -28.018 1.00 93.06 102 GLU A N 1
ATOM 818 C CA . GLU A 1 102 ? 13.112 15.610 -28.320 1.00 93.06 102 GLU A CA 1
ATOM 819 C C . GLU A 1 102 ? 11.930 15.607 -29.320 1.00 93.06 102 GLU A C 1
ATOM 821 O O . GLU A 1 102 ? 11.268 16.627 -29.514 1.00 93.06 102 GLU A O 1
ATOM 826 N N . SER A 1 103 ? 11.641 14.471 -29.966 1.00 94.31 103 SER A N 1
ATOM 827 C CA . SER A 1 103 ? 10.622 14.376 -31.017 1.00 94.31 103 SER A CA 1
ATOM 828 C C . SER A 1 103 ? 9.183 14.372 -30.485 1.00 94.31 103 SER A C 1
ATOM 830 O O . SER A 1 103 ? 8.887 13.896 -29.385 1.00 94.31 103 SER A O 1
ATOM 832 N N . ASN A 1 104 ? 8.238 14.793 -31.335 1.00 92.19 104 ASN A N 1
ATOM 833 C CA . ASN A 1 104 ? 6.805 14.671 -31.044 1.00 92.19 104 ASN A CA 1
ATOM 834 C C . ASN A 1 104 ? 6.369 13.204 -30.863 1.00 92.19 104 ASN A C 1
ATOM 836 O O . ASN A 1 104 ? 5.432 12.924 -30.122 1.00 92.19 104 ASN A O 1
ATOM 840 N N . THR A 1 105 ? 7.066 12.257 -31.499 1.00 91.75 105 THR A N 1
ATOM 841 C CA . THR A 1 105 ? 6.802 10.821 -31.349 1.00 91.75 105 THR A CA 1
ATOM 842 C C . THR A 1 105 ? 6.982 10.367 -29.904 1.00 91.75 105 THR A C 1
ATOM 844 O O . THR A 1 105 ? 6.135 9.642 -29.384 1.00 91.75 105 THR A O 1
ATOM 847 N N . PHE A 1 106 ? 8.059 10.794 -29.238 1.00 93.19 106 PHE A N 1
ATOM 848 C CA . PHE A 1 106 ? 8.296 10.431 -27.842 1.00 93.19 106 PHE A CA 1
ATOM 849 C C . PHE A 1 106 ? 7.268 11.074 -26.906 1.00 93.19 106 PHE A C 1
ATOM 851 O O . PHE A 1 106 ? 6.732 10.390 -26.038 1.00 93.19 106 PHE A O 1
ATOM 858 N N . LYS A 1 107 ? 6.908 12.339 -27.148 1.00 91.44 107 LYS A N 1
ATOM 859 C CA . LYS A 1 107 ? 5.845 13.020 -26.396 1.00 91.44 107 LYS A CA 1
ATOM 860 C C . LYS A 1 107 ? 4.504 12.275 -26.477 1.00 91.44 107 LYS A C 1
ATOM 862 O O . LYS A 1 107 ? 3.896 11.986 -25.453 1.00 91.44 107 LYS A O 1
ATOM 867 N N . MET A 1 108 ? 4.086 11.872 -27.678 1.00 90.19 108 MET A N 1
ATOM 868 C CA . MET A 1 108 ? 2.866 11.072 -27.860 1.00 90.19 108 MET A CA 1
ATOM 869 C C . MET A 1 108 ? 2.927 9.737 -27.096 1.00 90.19 108 MET A C 1
ATOM 871 O O . MET A 1 108 ? 1.933 9.316 -26.508 1.00 90.19 108 MET A O 1
ATOM 875 N N . LEU A 1 109 ? 4.092 9.075 -27.063 1.00 90.81 109 LEU A N 1
ATOM 876 C CA . LEU A 1 109 ? 4.270 7.827 -26.309 1.00 90.81 109 LEU A CA 1
ATOM 877 C C . LEU A 1 109 ? 4.116 8.021 -24.797 1.00 90.81 109 LEU A C 1
ATOM 879 O O . LEU A 1 109 ? 3.541 7.156 -24.133 1.00 90.81 109 LEU A O 1
ATOM 883 N N . THR A 1 110 ? 4.648 9.114 -24.242 1.00 91.31 110 THR A N 1
ATOM 884 C CA . THR A 1 110 ? 4.556 9.384 -22.803 1.00 91.31 110 THR A CA 1
ATOM 885 C C . THR A 1 110 ? 3.154 9.824 -22.391 1.00 91.31 110 THR A C 1
ATOM 887 O O . THR A 1 110 ? 2.676 9.389 -21.344 1.00 91.31 110 THR A O 1
ATOM 890 N N . GLU A 1 111 ? 2.445 10.578 -23.234 1.00 89.94 111 GLU A N 1
ATOM 891 C CA . GLU A 1 111 ? 1.029 10.918 -23.031 1.00 89.94 111 GLU A CA 1
ATOM 892 C C . GLU A 1 111 ? 0.130 9.663 -23.033 1.00 89.94 111 GLU A C 1
ATOM 894 O O . GLU A 1 111 ? -0.759 9.505 -22.188 1.00 89.94 111 GLU A O 1
ATOM 899 N N . GLU A 1 112 ? 0.381 8.713 -23.942 1.00 88.12 112 GLU A N 1
ATOM 900 C CA . GLU A 1 112 ? -0.377 7.459 -24.020 1.00 88.12 112 GLU A CA 1
ATOM 901 C C . GLU A 1 112 ? -0.131 6.511 -22.831 1.00 88.12 112 GLU A C 1
ATOM 903 O O . GLU A 1 112 ? -0.974 5.646 -22.567 1.00 88.12 112 GLU A O 1
ATOM 908 N N . LEU A 1 113 ? 0.973 6.671 -22.088 1.00 87.94 113 LEU A N 1
ATOM 909 C CA . LEU A 1 113 ? 1.360 5.786 -20.981 1.00 87.94 113 LEU A CA 1
ATOM 910 C C . LEU A 1 113 ? 0.279 5.718 -19.895 1.00 87.94 113 LEU A C 1
ATOM 912 O O . LEU A 1 113 ? -0.186 4.630 -19.550 1.00 87.94 113 LEU A O 1
ATOM 916 N N . SER A 1 114 ? -0.189 6.872 -19.413 1.00 85.75 114 SER A N 1
ATOM 917 C CA . SER A 1 114 ? -1.253 6.926 -18.400 1.00 85.75 114 SER A CA 1
ATOM 918 C C . SER A 1 114 ? -2.599 6.431 -18.939 1.00 85.75 114 SER A C 1
ATOM 920 O O . SER A 1 114 ? -3.338 5.740 -18.239 1.00 85.75 114 SER A O 1
ATOM 922 N N . LEU A 1 115 ? -2.920 6.746 -20.198 1.00 84.75 115 LEU A N 1
ATOM 923 C CA . LEU A 1 115 ? -4.210 6.412 -20.816 1.00 84.75 115 LEU A CA 1
ATOM 924 C C . LEU A 1 115 ? -4.370 4.916 -21.108 1.00 84.75 115 LEU A C 1
ATOM 926 O O . LEU A 1 115 ? -5.486 4.384 -21.096 1.00 84.75 115 LEU A O 1
ATOM 930 N N . ARG A 1 116 ? -3.268 4.239 -21.442 1.00 82.94 116 ARG A N 1
ATOM 931 C CA . ARG A 1 116 ? -3.267 2.840 -21.889 1.00 82.94 116 ARG A CA 1
ATOM 932 C C . ARG A 1 116 ? -2.768 1.865 -20.829 1.00 82.94 116 ARG A C 1
ATOM 934 O O . ARG A 1 116 ? -2.887 0.661 -21.061 1.00 82.94 116 ARG A O 1
ATOM 941 N N . SER A 1 117 ? -2.281 2.350 -19.686 1.00 85.44 117 SER A N 1
ATOM 942 C CA . SER A 1 117 ? -1.797 1.487 -18.611 1.00 85.44 117 SER A CA 1
ATOM 943 C C . SER A 1 117 ? -2.890 0.560 -18.077 1.00 85.44 117 SER A C 1
ATOM 945 O O . SER A 1 117 ? -4.019 0.960 -17.759 1.00 85.44 117 SER A O 1
ATOM 947 N N . SER A 1 118 ? -2.536 -0.716 -17.957 1.00 80.75 118 SER A N 1
ATOM 948 C CA . SER A 1 118 ? -3.426 -1.720 -17.371 1.00 80.75 118 SER A CA 1
ATOM 949 C C . SER A 1 118 ? -3.435 -1.635 -15.841 1.00 80.75 118 SER A C 1
ATOM 951 O O . SER A 1 118 ? -4.437 -1.988 -15.223 1.00 80.75 118 SER A O 1
ATOM 953 N N . LEU A 1 119 ? -2.372 -1.086 -15.236 1.00 82.56 119 LEU A N 1
ATOM 954 C CA . LEU A 1 119 ? -2.309 -0.783 -13.802 1.00 82.56 119 LEU A CA 1
ATOM 955 C C . LEU A 1 119 ? -3.265 0.338 -13.372 1.00 82.56 119 LEU A C 1
ATOM 957 O O . LEU A 1 119 ? -3.745 0.305 -12.245 1.00 82.56 119 LEU A O 1
ATOM 961 N N . LEU A 1 120 ? -3.561 1.305 -14.245 1.00 82.44 120 LEU A N 1
ATOM 962 C CA . LEU A 1 120 ? -4.433 2.449 -13.927 1.00 82.44 120 LEU A CA 1
ATOM 963 C C . LEU A 1 120 ? -5.894 2.242 -14.330 1.00 82.44 120 LEU A C 1
ATOM 965 O O . LEU A 1 120 ? -6.802 2.907 -13.830 1.00 82.44 120 LEU A O 1
ATOM 969 N N . THR A 1 121 ? -6.154 1.330 -15.263 1.00 75.44 121 THR A N 1
ATOM 970 C CA . THR A 1 121 ? -7.510 1.117 -15.763 1.00 75.44 121 THR A CA 1
ATOM 971 C C . THR A 1 121 ? -8.264 0.120 -14.889 1.00 75.44 121 THR A C 1
ATOM 973 O O . THR A 1 121 ? -7.790 -0.975 -14.588 1.00 75.44 121 THR A O 1
ATOM 976 N N . SER A 1 122 ? -9.492 0.478 -14.497 1.00 66.44 122 SER A N 1
ATOM 977 C CA . SER A 1 122 ? -10.372 -0.418 -13.738 1.00 66.44 122 SER A CA 1
ATOM 978 C C . SER A 1 122 ? -10.897 -1.543 -14.642 1.00 66.44 122 SER A C 1
ATOM 980 O O . SER A 1 122 ? -11.939 -1.457 -15.299 1.00 66.44 122 SER A O 1
ATOM 982 N N . GLN A 1 123 ? -10.115 -2.608 -14.723 1.00 69.94 123 GLN A N 1
ATOM 983 C CA . GLN A 1 123 ? -10.434 -3.802 -15.490 1.00 69.94 123 GLN A CA 1
ATOM 984 C C . GLN A 1 123 ? -10.584 -4.995 -14.539 1.00 69.94 123 GLN A C 1
ATOM 986 O O . GLN A 1 123 ? -10.174 -4.952 -13.374 1.00 69.94 123 GLN A O 1
ATOM 991 N N . LYS A 1 124 ? -11.233 -6.053 -15.020 1.00 64.94 124 LYS A N 1
ATOM 992 C CA . LYS A 1 124 ? -11.354 -7.324 -14.302 1.00 64.94 124 LYS A CA 1
ATOM 993 C C . LYS A 1 124 ? -10.716 -8.422 -15.137 1.00 64.94 124 LYS A C 1
ATOM 995 O O . LYS A 1 124 ? -10.965 -8.504 -16.343 1.00 64.94 124 LYS A O 1
ATOM 1000 N N . ASP A 1 125 ? -9.915 -9.253 -14.480 1.00 64.06 125 ASP A N 1
ATOM 1001 C CA . ASP A 1 125 ? -9.371 -10.459 -15.090 1.00 64.06 125 ASP A CA 1
ATOM 1002 C C . ASP A 1 125 ? -10.505 -11.474 -15.322 1.00 64.06 125 ASP A C 1
ATOM 1004 O O . ASP A 1 125 ? -11.317 -11.735 -14.428 1.00 64.06 125 ASP A O 1
ATOM 1008 N N . ARG A 1 126 ? -10.592 -12.019 -16.542 1.00 62.97 126 ARG A N 1
ATOM 1009 C CA . ARG A 1 126 ? -11.544 -13.087 -16.885 1.00 62.97 126 ARG A CA 1
ATOM 1010 C C . ARG A 1 126 ? -10.982 -14.483 -16.637 1.00 62.97 126 ARG A C 1
ATOM 1012 O O . ARG A 1 126 ? -11.719 -15.446 -16.846 1.00 62.97 126 ARG A O 1
ATOM 1019 N N . SER A 1 127 ? -9.733 -14.614 -16.191 1.00 59.19 127 SER A N 1
ATOM 1020 C CA . SER A 1 127 ? -9.086 -15.912 -15.984 1.00 59.19 127 SER A CA 1
ATOM 1021 C C . SER A 1 127 ? -9.896 -16.863 -15.100 1.00 59.19 127 SER A C 1
ATOM 1023 O O . SER A 1 127 ? -9.948 -18.058 -15.378 1.00 59.19 127 SER A O 1
ATOM 1025 N N . ASN A 1 128 ? -10.632 -16.319 -14.126 1.00 56.31 128 ASN A N 1
ATOM 1026 C CA . ASN A 1 128 ? -11.481 -17.079 -13.206 1.00 56.31 128 ASN A CA 1
ATOM 1027 C C . ASN A 1 128 ? -12.937 -17.279 -13.680 1.00 56.31 128 ASN A C 1
ATOM 1029 O O . ASN A 1 128 ? -13.695 -17.964 -13.001 1.00 56.31 128 ASN A O 1
ATOM 1033 N N . ILE A 1 129 ? -13.357 -16.689 -14.808 1.00 59.41 129 ILE A N 1
ATOM 1034 C CA . ILE A 1 129 ? -14.739 -16.815 -15.323 1.00 59.41 129 ILE A CA 1
ATOM 1035 C C . ILE A 1 129 ? -14.920 -18.127 -16.094 1.00 59.41 129 ILE A C 1
ATOM 1037 O O . ILE A 1 129 ? -15.965 -18.763 -15.994 1.00 59.41 129 ILE A O 1
ATOM 1041 N N . TYR A 1 130 ? -13.894 -18.546 -16.835 1.00 56.62 130 TYR A N 1
ATOM 1042 C CA . TYR A 1 130 ? -13.884 -19.810 -17.564 1.00 56.62 130 TYR A CA 1
ATOM 1043 C C . TYR A 1 130 ? -12.712 -20.655 -17.064 1.00 56.62 130 TYR A C 1
ATOM 1045 O O . TYR A 1 130 ? -11.652 -20.699 -17.684 1.00 56.62 130 TYR A O 1
ATOM 1053 N N . SER A 1 131 ? -12.926 -21.350 -15.943 1.00 54.06 131 SER A N 1
ATOM 1054 C CA . SER A 1 131 ? -11.932 -22.236 -15.327 1.00 54.06 131 SER A CA 1
ATOM 1055 C C . SER A 1 131 ? -11.343 -23.342 -16.229 1.00 54.06 131 SER A C 1
ATOM 1057 O O . SER A 1 131 ? -10.213 -23.737 -15.940 1.00 54.06 131 SER A O 1
ATOM 1059 N N . PRO A 1 132 ? -11.996 -23.851 -17.306 1.00 49.25 132 PRO A N 1
ATOM 1060 C CA . PRO A 1 132 ? -11.434 -24.976 -18.056 1.00 49.25 132 PRO A CA 1
ATOM 1061 C C . PRO A 1 132 ? -10.420 -24.597 -19.149 1.00 49.25 132 PRO A C 1
ATOM 1063 O O . PRO A 1 132 ? -9.832 -25.500 -19.737 1.00 49.25 132 PRO A O 1
ATOM 1066 N N . LEU A 1 133 ? -10.180 -23.309 -19.441 1.00 53.09 133 LEU A N 1
ATOM 1067 C CA . LEU A 1 133 ? -9.181 -22.901 -20.441 1.00 53.09 133 LEU A CA 1
ATOM 1068 C C . LEU A 1 133 ? -7.987 -22.205 -19.772 1.00 53.09 133 LEU A C 1
ATOM 1070 O O . LEU A 1 133 ? -8.169 -21.118 -19.212 1.00 53.09 133 LEU A O 1
ATOM 1074 N N . PRO A 1 134 ? -6.761 -22.764 -19.858 1.00 56.50 134 PRO A N 1
ATOM 1075 C CA . PRO A 1 134 ? -5.565 -22.088 -19.380 1.00 56.50 134 PRO A CA 1
ATOM 1076 C C . PRO A 1 134 ? -5.352 -20.822 -20.211 1.00 56.50 134 PRO A C 1
ATOM 1078 O O . PRO A 1 134 ? -4.875 -20.856 -21.340 1.00 56.50 134 PRO A O 1
ATOM 1081 N N . ASN A 1 135 ? -5.735 -19.684 -19.647 1.00 59.91 135 ASN A N 1
ATOM 1082 C CA . ASN A 1 135 ? -5.412 -18.376 -20.181 1.00 59.91 135 ASN A CA 1
ATOM 1083 C C . ASN A 1 135 ? -4.388 -17.731 -19.239 1.00 59.91 135 ASN A C 1
ATOM 1085 O O . ASN A 1 135 ? -4.536 -17.757 -18.019 1.00 59.91 135 ASN A O 1
ATOM 1089 N N . LEU A 1 136 ? -3.321 -17.159 -19.797 1.00 62.12 136 LEU A N 1
ATOM 1090 C CA . LEU A 1 136 ? -2.297 -16.429 -19.035 1.00 62.12 136 LEU A CA 1
ATOM 1091 C C . LEU A 1 136 ? -2.793 -15.036 -18.585 1.00 62.12 136 LEU A C 1
ATOM 1093 O O . LEU A 1 136 ? -1.990 -14.148 -18.327 1.00 62.12 136 LEU A O 1
ATOM 1097 N N . GLY A 1 137 ? -4.113 -14.813 -18.553 1.00 66.69 137 GLY A N 1
ATOM 1098 C CA . GLY A 1 137 ? -4.706 -13.503 -18.295 1.00 66.69 137 GLY A CA 1
ATOM 1099 C C . GLY A 1 137 ? -4.569 -12.511 -19.457 1.00 66.69 137 GLY A C 1
ATOM 1100 O O . GLY A 1 137 ? -4.770 -11.323 -19.257 1.00 66.69 137 GLY A O 1
ATOM 1101 N N . ALA A 1 138 ? -4.258 -12.957 -20.682 1.00 68.12 138 ALA A N 1
ATOM 1102 C CA . ALA A 1 138 ? -4.030 -12.073 -21.843 1.00 68.12 138 ALA A CA 1
ATOM 1103 C C . ALA A 1 138 ? -5.225 -11.170 -22.205 1.00 68.12 138 ALA A C 1
ATOM 1105 O O . ALA A 1 138 ? -5.070 -10.193 -22.942 1.00 68.12 138 ALA A O 1
ATOM 1106 N N . ILE A 1 139 ? -6.416 -11.529 -21.721 1.00 67.81 139 ILE A N 1
ATOM 1107 C CA . ILE A 1 139 ? -7.688 -10.898 -22.039 1.00 67.81 139 ILE A CA 1
ATOM 1108 C C . ILE A 1 139 ? -8.298 -10.330 -20.761 1.00 67.81 139 ILE A C 1
ATOM 1110 O O . ILE A 1 139 ? -8.615 -11.065 -19.826 1.00 67.81 139 ILE A O 1
ATOM 1114 N N . ILE A 1 140 ? -8.555 -9.027 -20.777 1.00 72.00 140 ILE A N 1
ATOM 1115 C CA . ILE A 1 140 ? -9.254 -8.303 -19.714 1.00 72.00 140 ILE A CA 1
ATOM 1116 C C . ILE A 1 140 ? -10.602 -7.780 -20.215 1.00 72.00 140 ILE A C 1
ATOM 1118 O O . ILE A 1 140 ? -10.840 -7.661 -21.421 1.00 72.00 140 ILE A O 1
ATOM 1122 N N . VAL A 1 141 ? -11.486 -7.434 -19.282 1.00 67.00 141 VAL A N 1
ATOM 1123 C CA . VAL A 1 141 ? -12.747 -6.740 -19.577 1.00 67.00 141 VAL A CA 1
ATOM 1124 C C . VAL A 1 141 ? -12.747 -5.402 -18.870 1.00 67.00 141 VAL A C 1
ATOM 1126 O O . VAL A 1 141 ? -12.532 -5.320 -17.658 1.00 67.00 141 VAL A O 1
ATOM 1129 N N . ARG A 1 142 ? -13.006 -4.340 -19.632 1.00 66.75 142 ARG A N 1
ATOM 1130 C CA . ARG A 1 142 ? -13.182 -2.994 -19.086 1.00 66.75 142 ARG A CA 1
ATOM 1131 C C . ARG A 1 142 ? -14.557 -2.907 -18.435 1.00 66.75 142 ARG A C 1
ATOM 1133 O O . ARG A 1 142 ? -15.534 -3.356 -19.022 1.00 66.75 142 ARG A O 1
ATOM 1140 N N . ASN A 1 143 ? -14.660 -2.267 -17.268 1.00 56.81 143 ASN A N 1
ATOM 1141 C CA . ASN A 1 143 ? -15.893 -2.190 -16.460 1.00 56.81 143 ASN A CA 1
ATOM 1142 C C . ASN A 1 143 ? -17.149 -1.625 -17.178 1.00 56.81 143 ASN A C 1
ATOM 1144 O O . ASN A 1 143 ? -18.225 -1.632 -16.591 1.00 56.81 143 ASN A O 1
ATOM 1148 N N . LYS A 1 144 ? -17.042 -1.149 -18.429 1.00 59.22 144 LYS A N 1
ATOM 1149 C CA . LYS A 1 144 ? -18.149 -0.629 -19.254 1.00 59.22 144 LYS A CA 1
ATOM 1150 C C . LYS A 1 144 ? -18.280 -1.285 -20.641 1.00 59.22 144 LYS A C 1
ATOM 1152 O O . LYS A 1 144 ? -19.147 -0.892 -21.411 1.00 59.22 144 LYS A O 1
ATOM 1157 N N . GLN A 1 145 ? -17.424 -2.246 -20.991 1.00 60.44 145 GLN A N 1
ATOM 1158 C CA . GLN A 1 145 ? -17.442 -2.926 -22.290 1.00 60.44 145 GLN A CA 1
ATOM 1159 C C . GLN A 1 145 ? -17.377 -4.433 -22.056 1.00 60.44 145 GLN A C 1
ATOM 1161 O O . GLN A 1 145 ? -16.394 -4.911 -21.512 1.00 60.44 145 GLN A O 1
ATOM 1166 N N . ASN A 1 146 ? -18.384 -5.191 -22.499 1.00 58.62 146 ASN A N 1
ATOM 1167 C CA . ASN A 1 146 ? -18.392 -6.659 -22.376 1.00 58.62 146 ASN A CA 1
ATOM 1168 C C . ASN A 1 146 ? -17.413 -7.364 -23.334 1.00 58.62 146 ASN A C 1
ATOM 1170 O O . ASN A 1 146 ? -17.198 -8.578 -23.217 1.00 58.62 146 ASN A O 1
ATOM 1174 N N . ALA A 1 147 ? -16.834 -6.613 -24.275 1.00 62.12 147 ALA A N 1
ATOM 1175 C CA . ALA A 1 147 ? -15.899 -7.127 -25.258 1.00 62.12 147 ALA A CA 1
ATOM 1176 C C . ALA A 1 147 ? -14.544 -7.473 -24.606 1.00 62.12 147 ALA A C 1
ATOM 1178 O O . ALA A 1 147 ? -14.015 -6.673 -23.829 1.00 62.12 147 ALA A O 1
ATOM 1179 N N . PRO A 1 148 ? -13.974 -8.652 -24.909 1.00 66.56 148 PRO A N 1
ATOM 1180 C CA . PRO A 1 148 ? -12.623 -9.001 -24.492 1.00 66.56 148 PRO A CA 1
ATOM 1181 C C . PRO A 1 148 ? -11.607 -8.056 -25.147 1.00 66.56 148 PRO A C 1
ATOM 1183 O O . PRO A 1 148 ? -11.604 -7.895 -26.365 1.00 66.56 148 PRO A O 1
ATOM 1186 N N . THR A 1 149 ? -10.726 -7.454 -24.350 1.00 69.06 149 THR A N 1
ATOM 1187 C CA . THR A 1 149 ? -9.617 -6.628 -24.849 1.00 69.06 149 THR A CA 1
ATOM 1188 C C . THR A 1 149 ? -8.285 -7.264 -24.486 1.00 69.06 149 THR A C 1
ATOM 1190 O O . THR A 1 149 ? -8.098 -7.689 -23.346 1.00 69.06 149 THR A O 1
ATOM 1193 N N . LEU A 1 150 ? -7.361 -7.322 -25.447 1.00 71.38 150 LEU A N 1
ATOM 1194 C CA . LEU A 1 150 ? -5.982 -7.732 -25.188 1.00 71.38 150 LEU A CA 1
ATOM 1195 C C . LEU A 1 150 ? -5.273 -6.682 -24.327 1.00 71.38 150 LEU A C 1
ATOM 1197 O O . LEU A 1 150 ? -5.483 -5.483 -24.523 1.00 71.38 150 LEU A O 1
ATOM 1201 N N . ILE A 1 151 ? -4.415 -7.136 -23.411 1.00 72.00 151 ILE A N 1
ATOM 1202 C CA . ILE A 1 151 ? -3.579 -6.250 -22.580 1.00 72.00 151 ILE A CA 1
ATOM 1203 C C . ILE A 1 151 ? -2.629 -5.430 -23.461 1.00 72.00 151 ILE A C 1
ATOM 1205 O O . ILE A 1 151 ? -2.535 -4.210 -23.327 1.00 72.00 151 ILE A O 1
ATOM 1209 N N . PHE A 1 152 ? -1.978 -6.082 -24.425 1.00 72.50 152 PHE A N 1
ATOM 1210 C CA . PHE A 1 152 ? -1.132 -5.398 -25.395 1.00 72.50 152 PHE A CA 1
ATOM 1211 C C . PHE A 1 152 ? -1.964 -4.868 -26.558 1.00 72.50 152 PHE A C 1
ATOM 1213 O O . PHE A 1 152 ? -2.396 -5.605 -27.444 1.00 72.50 152 PHE A O 1
ATOM 1220 N N . SER A 1 153 ? -2.172 -3.555 -26.553 1.00 74.50 153 SER A N 1
ATOM 1221 C CA . SER A 1 153 ? -2.676 -2.834 -27.720 1.00 74.50 153 SER A CA 1
ATOM 1222 C C . SER A 1 153 ? -1.542 -2.525 -28.705 1.00 74.50 153 SER A C 1
ATOM 1224 O O . SER A 1 153 ? -0.368 -2.523 -28.330 1.00 74.50 153 SER A O 1
ATOM 1226 N N . LYS A 1 154 ? -1.883 -2.193 -29.959 1.00 75.69 154 LYS A N 1
ATOM 1227 C CA . LYS A 1 154 ? -0.911 -1.727 -30.973 1.00 75.69 154 LYS A CA 1
ATOM 1228 C C . LYS A 1 154 ? -0.036 -0.559 -30.472 1.00 75.69 154 LYS A C 1
ATOM 1230 O O . LYS A 1 154 ? 1.135 -0.444 -30.838 1.00 75.69 154 LYS A O 1
ATOM 1235 N N . ASN A 1 155 ? -0.581 0.248 -29.564 1.00 77.50 155 ASN A N 1
ATOM 1236 C CA . ASN A 1 155 ? 0.051 1.450 -29.028 1.00 77.50 155 ASN A CA 1
ATOM 1237 C C . ASN A 1 155 ? 0.634 1.260 -27.625 1.00 77.50 155 ASN A C 1
ATOM 1239 O O . ASN A 1 155 ? 0.928 2.243 -26.969 1.00 77.50 155 ASN A O 1
ATOM 1243 N N . PHE A 1 156 ? 0.801 0.031 -27.131 1.00 84.75 156 PHE A N 1
ATOM 1244 C CA . PHE A 1 156 ? 1.300 -0.192 -25.771 1.00 84.75 156 PHE A CA 1
ATOM 1245 C C . PHE A 1 156 ? 2.727 0.384 -25.585 1.00 84.75 156 PHE A C 1
ATOM 1247 O O . PHE A 1 156 ? 3.672 -0.169 -26.160 1.00 84.75 156 PHE A O 1
ATOM 1254 N N . PRO A 1 157 ? 2.911 1.478 -24.813 1.00 87.75 157 PRO A N 1
ATOM 1255 C CA . PRO A 1 157 ? 4.172 2.226 -24.801 1.00 87.75 157 PRO A CA 1
ATOM 1256 C C . PRO A 1 157 ? 5.163 1.705 -23.748 1.00 87.75 157 PRO A C 1
ATOM 1258 O O . PRO A 1 157 ? 6.374 1.887 -23.891 1.00 87.75 157 PRO A O 1
ATOM 1261 N N . SER A 1 158 ? 4.671 1.000 -22.724 1.00 90.06 158 SER A N 1
ATOM 1262 C CA . SER A 1 158 ? 5.429 0.622 -21.526 1.00 90.06 158 SER A CA 1
ATOM 1263 C C . SER A 1 158 ? 6.667 -0.231 -21.830 1.00 90.06 158 SER A C 1
ATOM 1265 O O . SER A 1 158 ? 7.676 -0.084 -21.152 1.00 90.06 158 SER A O 1
ATOM 1267 N N . PHE A 1 159 ? 6.639 -1.067 -22.878 1.00 88.56 159 PHE A N 1
ATOM 1268 C CA . PHE A 1 159 ? 7.799 -1.870 -23.303 1.00 88.56 159 PHE A CA 1
ATOM 1269 C C . PHE A 1 159 ? 8.990 -1.014 -23.753 1.00 88.56 159 PHE A C 1
ATOM 1271 O O . PHE A 1 159 ? 10.115 -1.238 -23.312 1.00 88.56 159 PHE A O 1
ATOM 1278 N N . LEU A 1 160 ? 8.748 -0.037 -24.633 1.00 92.94 160 LEU A N 1
ATOM 1279 C CA . LEU A 1 160 ? 9.810 0.819 -25.160 1.00 92.94 160 LEU A CA 1
ATOM 1280 C C . LEU A 1 160 ? 10.322 1.774 -24.080 1.00 92.94 160 LEU A C 1
ATOM 1282 O O . LEU A 1 160 ? 11.531 1.934 -23.935 1.00 92.94 160 LEU A O 1
ATOM 1286 N N . ILE A 1 161 ? 9.412 2.355 -23.291 1.00 94.06 161 ILE A N 1
ATOM 1287 C CA . ILE A 1 161 ? 9.781 3.246 -22.185 1.00 94.06 161 ILE A CA 1
ATOM 1288 C C . ILE A 1 161 ? 10.592 2.482 -21.132 1.00 94.06 161 ILE A C 1
ATOM 1290 O O . ILE A 1 161 ? 11.596 3.002 -20.658 1.00 94.06 161 ILE A O 1
ATOM 1294 N N . HIS A 1 162 ? 10.235 1.231 -20.822 1.00 94.31 162 HIS A N 1
ATOM 1295 C CA . HIS A 1 162 ? 11.027 0.385 -19.926 1.00 94.31 162 HIS A CA 1
ATOM 1296 C C . HIS A 1 162 ? 12.460 0.234 -20.433 1.00 94.31 162 HIS A C 1
ATOM 1298 O O . HIS A 1 162 ? 13.390 0.570 -19.708 1.00 94.31 162 HIS A O 1
ATOM 1304 N N . SER A 1 163 ? 12.645 -0.165 -21.695 1.00 93.38 163 SER A N 1
ATOM 1305 C CA . SER A 1 163 ? 13.981 -0.287 -22.287 1.00 93.38 163 SER A CA 1
ATOM 1306 C C . SER A 1 163 ? 14.759 1.028 -22.315 1.00 93.38 163 SER A C 1
ATOM 1308 O O . SER A 1 163 ? 15.965 1.006 -22.093 1.00 93.38 163 SER A O 1
ATOM 1310 N N . LEU A 1 164 ? 14.100 2.169 -22.543 1.00 94.19 164 LEU A N 1
ATOM 1311 C CA . LEU A 1 164 ? 14.738 3.488 -22.465 1.00 94.19 164 LEU A CA 1
ATOM 1312 C C . LEU A 1 164 ? 15.231 3.789 -21.046 1.00 94.19 164 LEU A C 1
ATOM 1314 O O . LEU A 1 164 ? 16.382 4.187 -20.874 1.00 94.19 164 LEU A O 1
ATOM 1318 N N . VAL A 1 165 ? 14.397 3.556 -20.030 1.00 93.50 165 VAL A N 1
ATOM 1319 C CA . VAL A 1 165 ? 14.766 3.765 -18.622 1.00 93.50 165 VAL A CA 1
ATOM 1320 C C . VAL A 1 165 ? 15.903 2.828 -18.217 1.00 93.50 165 VAL A C 1
ATOM 1322 O O . VAL A 1 165 ? 16.876 3.285 -17.622 1.00 93.50 165 VAL A O 1
ATOM 1325 N N . THR A 1 166 ? 15.831 1.544 -18.573 1.00 91.94 166 THR A N 1
ATOM 1326 C CA . THR A 1 166 ? 16.894 0.569 -18.290 1.00 91.94 166 THR A CA 1
ATOM 1327 C C . THR A 1 166 ? 18.194 0.928 -19.009 1.00 91.94 166 THR A C 1
ATOM 1329 O O . THR A 1 166 ? 19.265 0.824 -18.416 1.00 91.94 166 THR A O 1
ATOM 1332 N N . PHE A 1 167 ? 18.127 1.389 -20.260 1.00 91.19 167 PHE A N 1
ATOM 1333 C CA . PHE A 1 167 ? 19.298 1.854 -21.002 1.00 91.19 167 PHE A CA 1
ATOM 1334 C C . PHE A 1 167 ? 19.955 3.059 -20.316 1.00 91.19 167 PHE A C 1
ATOM 1336 O O . PHE A 1 167 ? 21.160 3.047 -20.074 1.00 91.19 167 PHE A O 1
ATOM 1343 N N . CYS A 1 168 ? 19.167 4.064 -19.925 1.00 87.88 168 CYS A N 1
ATOM 1344 C CA . CYS A 1 168 ? 19.674 5.249 -19.227 1.00 87.88 168 CYS A CA 1
ATOM 1345 C C . CYS A 1 168 ? 20.236 4.916 -17.837 1.00 87.88 168 CYS A C 1
ATOM 1347 O O . CYS A 1 168 ? 21.213 5.524 -17.403 1.00 87.88 168 CYS A O 1
ATOM 1349 N N . HIS A 1 169 ? 19.656 3.922 -17.158 1.00 87.94 169 HIS A N 1
ATOM 1350 C CA . HIS A 1 169 ? 20.199 3.376 -15.918 1.00 87.94 169 HIS A CA 1
ATOM 1351 C C . HIS A 1 169 ? 21.555 2.697 -16.141 1.00 87.94 169 HIS A C 1
ATOM 1353 O O . HIS A 1 169 ? 22.487 2.925 -15.388 1.00 87.94 169 HIS A O 1
ATOM 1359 N N . LYS A 1 170 ? 21.721 1.890 -17.194 1.00 87.56 170 LYS A N 1
ATOM 1360 C CA . LYS A 1 170 ? 23.031 1.288 -17.501 1.00 87.56 170 LYS A CA 1
ATOM 1361 C C . LYS A 1 170 ? 24.073 2.347 -17.872 1.00 87.56 170 LYS A C 1
ATOM 1363 O O . LYS A 1 170 ? 25.218 2.247 -17.440 1.00 87.56 170 LYS A O 1
ATOM 1368 N N . LEU A 1 171 ? 23.663 3.391 -18.597 1.00 85.06 171 LEU A N 1
ATOM 1369 C CA . LEU A 1 171 ? 24.531 4.508 -18.973 1.00 85.06 171 LEU A CA 1
ATOM 1370 C C . LEU A 1 171 ? 25.159 5.194 -17.750 1.00 85.06 171 LEU A C 1
ATOM 1372 O O . LEU A 1 171 ? 26.308 5.610 -17.819 1.00 85.06 171 LEU A O 1
ATOM 1376 N N . SER A 1 172 ? 24.464 5.250 -16.608 1.00 83.00 172 SER A N 1
ATOM 1377 C CA . SER A 1 172 ? 24.992 5.899 -15.399 1.00 83.00 172 SER A CA 1
ATOM 1378 C C . SER A 1 172 ? 26.217 5.227 -14.785 1.00 83.00 172 SER A C 1
ATOM 1380 O O . SER A 1 172 ? 26.897 5.837 -13.968 1.00 83.00 172 SER A O 1
ATOM 1382 N N . PHE A 1 173 ? 26.489 3.970 -15.137 1.00 82.06 173 PHE A N 1
ATOM 1383 C CA . PHE A 1 173 ? 27.657 3.241 -14.643 1.00 82.06 173 PHE A CA 1
ATOM 1384 C C . PHE A 1 173 ? 28.877 3.373 -15.564 1.00 82.06 173 PHE A C 1
ATOM 1386 O O . PHE A 1 173 ? 29.955 2.894 -15.223 1.00 82.06 173 PHE A O 1
ATOM 13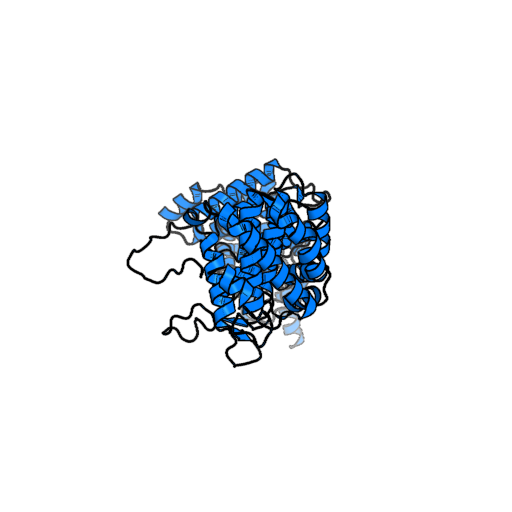93 N N . VAL A 1 174 ? 28.731 4.037 -16.716 1.00 82.00 174 VAL A N 1
ATOM 1394 C CA . VAL A 1 174 ? 29.821 4.273 -17.667 1.00 82.00 174 VAL A CA 1
ATOM 1395 C C . VAL A 1 174 ? 30.491 5.610 -17.326 1.00 82.00 174 VAL A C 1
ATOM 1397 O O . VAL A 1 174 ? 29.914 6.678 -17.552 1.00 82.00 174 VAL A O 1
ATOM 1400 N N . SER A 1 175 ? 31.716 5.540 -16.791 1.00 59.59 175 SER A N 1
ATOM 1401 C CA . SER A 1 175 ? 32.458 6.635 -16.132 1.00 59.59 175 SER A CA 1
ATOM 1402 C C . SER A 1 175 ? 32.569 7.949 -16.921 1.00 59.59 175 SER A C 1
ATOM 1404 O O . SER A 1 175 ? 32.617 9.016 -16.311 1.00 59.59 175 SER A O 1
ATOM 1406 N N . ASP A 1 176 ? 32.532 7.900 -18.254 1.00 65.94 176 ASP A N 1
ATOM 1407 C CA . ASP A 1 176 ? 32.776 9.060 -19.129 1.00 65.94 176 ASP A CA 1
ATOM 1408 C C . ASP A 1 176 ? 31.493 9.745 -19.640 1.00 65.94 176 ASP A C 1
ATOM 1410 O O . ASP A 1 176 ? 31.530 10.589 -20.542 1.00 65.94 176 ASP A O 1
ATOM 1414 N N . THR A 1 177 ? 30.323 9.388 -19.096 1.00 68.12 177 THR A N 1
ATOM 1415 C CA . THR A 1 177 ? 29.026 9.804 -19.667 1.00 68.12 177 THR A CA 1
ATOM 1416 C C . THR A 1 177 ? 28.127 10.626 -18.744 1.00 68.12 177 THR A C 1
ATOM 1418 O O . THR A 1 177 ? 27.018 10.965 -19.146 1.00 68.12 177 THR A O 1
ATOM 1421 N N . ASN A 1 178 ? 28.599 11.064 -17.571 1.00 75.75 178 ASN A N 1
ATOM 1422 C CA . ASN A 1 178 ? 27.775 11.771 -16.573 1.00 75.75 178 ASN A CA 1
ATOM 1423 C C . ASN A 1 178 ? 27.002 12.990 -17.124 1.00 75.75 178 ASN A C 1
ATOM 1425 O O . ASN A 1 178 ? 25.813 13.145 -16.848 1.00 75.75 178 ASN A O 1
ATOM 1429 N N . ALA A 1 179 ? 27.636 13.842 -17.940 1.00 79.75 179 ALA A N 1
ATOM 1430 C CA . ALA A 1 179 ? 26.962 15.003 -18.539 1.00 79.75 179 ALA A CA 1
ATOM 1431 C C . ALA A 1 179 ? 25.872 14.587 -19.548 1.00 79.75 179 ALA A C 1
ATOM 1433 O O . ALA A 1 179 ? 24.761 15.119 -19.526 1.00 79.75 179 ALA A O 1
ATOM 1434 N N . ARG A 1 180 ? 26.161 13.577 -20.383 1.00 81.62 180 ARG A N 1
ATOM 1435 C CA . ARG A 1 180 ? 25.194 13.000 -21.335 1.00 81.62 180 ARG A CA 1
ATOM 1436 C C . ARG A 1 180 ? 24.028 12.354 -20.602 1.00 81.62 180 ARG A C 1
ATOM 1438 O O . ARG A 1 180 ? 22.876 12.561 -20.958 1.00 81.62 180 ARG A O 1
ATOM 1445 N N . GLN A 1 181 ? 24.324 11.612 -19.543 1.00 83.12 181 GLN A N 1
ATOM 1446 C CA . GLN A 1 181 ? 23.337 10.951 -18.706 1.00 83.12 181 GLN A CA 1
ATOM 1447 C C . GLN A 1 181 ? 22.374 11.967 -18.078 1.00 83.12 181 GLN A C 1
ATOM 1449 O O . GLN A 1 181 ? 21.164 11.757 -18.116 1.00 83.12 181 GLN A O 1
ATOM 1454 N N . GLN A 1 182 ? 22.876 13.078 -17.528 1.00 83.19 182 GLN A N 1
ATOM 1455 C CA . GLN A 1 182 ? 22.021 14.135 -16.977 1.00 83.19 182 GLN A CA 1
ATOM 1456 C C . GLN A 1 182 ? 21.102 14.741 -18.041 1.00 83.19 182 GLN A C 1
ATOM 1458 O O . GLN A 1 182 ? 19.912 14.926 -17.788 1.00 83.19 182 GLN A O 1
ATOM 1463 N N . GLN A 1 183 ? 21.634 14.995 -19.237 1.00 85.31 183 GLN A N 1
ATOM 1464 C CA . GLN A 1 183 ? 20.868 15.537 -20.354 1.00 85.31 183 GLN A CA 1
ATOM 1465 C C . GLN A 1 183 ? 19.800 14.562 -20.871 1.00 85.31 183 GLN A C 1
ATOM 1467 O O . GLN A 1 183 ? 18.667 14.954 -21.122 1.00 85.31 183 GLN A O 1
ATOM 1472 N N . ILE A 1 184 ? 20.133 13.282 -21.019 1.00 87.81 184 ILE A N 1
ATOM 1473 C CA . ILE A 1 184 ? 19.183 12.265 -21.482 1.00 87.81 184 ILE A CA 1
ATOM 1474 C C . ILE A 1 184 ? 18.100 12.037 -20.429 1.00 87.81 184 ILE A C 1
ATOM 1476 O O . ILE A 1 184 ? 16.922 11.948 -20.766 1.00 87.81 184 ILE A O 1
ATOM 1480 N N . ASN A 1 185 ? 18.471 11.994 -19.149 1.00 88.25 185 ASN A N 1
ATOM 1481 C CA . ASN A 1 185 ? 17.512 11.815 -18.068 1.00 88.25 185 ASN A CA 1
ATOM 1482 C C . ASN A 1 185 ? 16.534 12.989 -17.946 1.00 88.25 185 ASN A C 1
ATOM 1484 O O . ASN A 1 185 ? 15.365 12.757 -17.646 1.00 88.25 185 ASN A O 1
ATOM 1488 N N . SER A 1 186 ? 16.971 14.231 -18.183 1.00 87.12 186 SER A N 1
ATOM 1489 C CA . SER A 1 186 ? 16.064 15.384 -18.142 1.00 87.12 186 SER A CA 1
ATOM 1490 C C . SER A 1 186 ? 15.02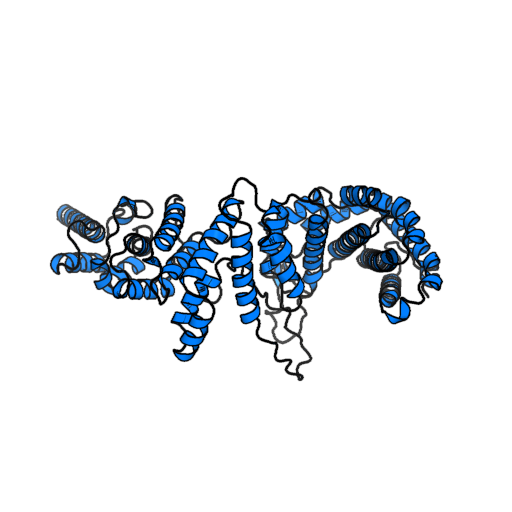6 15.352 -19.268 1.00 87.12 186 SER A C 1
ATOM 1492 O O . SER A 1 186 ? 13.894 15.783 -19.057 1.00 87.12 186 SER A O 1
ATOM 1494 N N . LEU A 1 187 ? 15.381 14.791 -20.429 1.00 89.06 187 LEU A N 1
ATOM 1495 C CA . LEU A 1 187 ? 14.457 14.569 -21.543 1.00 89.06 187 LEU A CA 1
ATOM 1496 C C . LEU A 1 187 ? 13.535 13.366 -21.304 1.00 89.06 187 LEU A C 1
ATOM 1498 O O . LEU A 1 187 ? 12.338 13.443 -21.574 1.00 89.06 187 LEU A O 1
ATOM 1502 N N . LEU A 1 188 ? 14.079 12.261 -20.783 1.00 90.44 188 LEU A N 1
ATOM 1503 C CA . LEU A 1 188 ? 13.331 11.029 -20.538 1.00 90.44 188 LEU A CA 1
ATOM 1504 C C . LEU A 1 188 ? 12.280 11.217 -19.437 1.00 90.44 188 LEU A C 1
ATOM 1506 O O . LEU A 1 188 ? 11.115 10.901 -19.654 1.00 90.44 188 LEU A O 1
ATOM 1510 N N . PHE A 1 189 ? 12.670 11.742 -18.269 1.00 89.50 189 PHE A N 1
ATOM 1511 C CA . PHE A 1 189 ? 11.787 11.950 -17.112 1.00 89.50 189 PHE A CA 1
ATOM 1512 C C . PHE A 1 189 ? 10.986 13.253 -17.231 1.00 89.50 189 PHE A C 1
ATOM 1514 O O . PHE A 1 189 ? 11.035 14.134 -16.366 1.00 89.50 189 PHE A O 1
ATOM 1521 N N . ASN A 1 190 ? 10.233 13.360 -18.324 1.00 90.00 190 ASN A N 1
ATOM 1522 C CA . ASN A 1 190 ? 9.335 14.474 -18.587 1.00 90.00 190 ASN A CA 1
ATOM 1523 C C . ASN A 1 190 ? 8.143 14.509 -17.603 1.00 90.00 190 ASN A C 1
ATOM 1525 O O . ASN A 1 190 ? 7.949 13.624 -16.761 1.00 90.00 190 ASN A O 1
ATOM 1529 N N . ASN A 1 191 ? 7.319 15.554 -17.707 1.00 89.75 191 ASN A N 1
ATOM 1530 C CA . ASN A 1 191 ? 6.154 15.726 -16.834 1.00 89.75 191 ASN A CA 1
ATOM 1531 C C . ASN A 1 191 ? 5.123 14.593 -16.985 1.00 89.75 191 ASN A C 1
ATOM 1533 O O . ASN A 1 191 ? 4.445 14.260 -16.015 1.00 89.75 191 ASN A O 1
ATOM 1537 N N . ASP A 1 192 ? 5.036 13.949 -18.147 1.00 91.06 192 ASP A N 1
ATOM 1538 C CA . ASP A 1 192 ? 4.085 12.861 -18.389 1.00 91.06 192 ASP A CA 1
ATOM 1539 C C . ASP A 1 192 ? 4.471 11.585 -17.626 1.00 91.06 192 ASP A C 1
ATOM 1541 O O . ASP A 1 192 ? 3.616 10.931 -17.034 1.00 91.06 192 ASP A O 1
ATOM 1545 N N . ILE A 1 193 ? 5.766 11.253 -17.540 1.00 90.56 193 ILE A N 1
ATOM 1546 C CA . ILE A 1 193 ? 6.226 10.137 -16.695 1.00 90.56 193 ILE A CA 1
ATOM 1547 C C . ILE A 1 193 ? 5.978 10.444 -15.214 1.00 90.56 193 ILE A C 1
ATOM 1549 O O . ILE A 1 193 ? 5.552 9.566 -14.462 1.00 90.56 193 ILE A O 1
ATOM 1553 N N . LYS A 1 194 ? 6.192 11.693 -14.783 1.00 91.00 194 LYS A N 1
ATOM 1554 C CA . LYS A 1 194 ? 5.913 12.109 -13.397 1.00 91.00 194 LYS A CA 1
ATOM 1555 C C . LYS A 1 194 ? 4.422 12.019 -13.070 1.00 91.00 194 LYS A C 1
ATOM 1557 O O . LYS A 1 194 ? 4.054 11.482 -12.029 1.00 91.00 194 LYS A O 1
ATOM 1562 N N . THR A 1 195 ? 3.555 12.480 -13.972 1.00 91.44 195 THR A N 1
ATOM 1563 C CA . THR A 1 195 ? 2.099 12.340 -13.807 1.00 91.44 195 THR A CA 1
ATOM 1564 C C . THR A 1 195 ? 1.666 10.877 -13.830 1.00 91.44 195 THR A C 1
ATOM 1566 O O . THR A 1 195 ? 0.826 10.496 -13.022 1.00 91.44 195 THR A O 1
ATOM 1569 N N . PHE A 1 196 ? 2.279 10.032 -14.665 1.00 91.94 196 PHE A N 1
ATOM 1570 C CA . PHE A 1 196 ? 2.053 8.587 -14.643 1.00 91.94 196 PHE A CA 1
ATOM 1571 C C . PHE A 1 196 ? 2.388 7.973 -13.279 1.00 91.94 196 PHE A C 1
ATOM 1573 O O . PHE A 1 196 ? 1.551 7.272 -12.713 1.00 91.94 196 PHE A O 1
ATOM 1580 N N . VAL A 1 197 ? 3.558 8.279 -12.710 1.00 91.31 197 VAL A N 1
ATOM 1581 C CA . VAL A 1 197 ? 3.942 7.818 -11.364 1.00 91.31 197 VAL A CA 1
ATOM 1582 C C . VAL A 1 197 ? 2.927 8.278 -10.314 1.00 91.31 197 VAL A C 1
ATOM 1584 O O . VAL A 1 197 ? 2.468 7.464 -9.513 1.00 91.31 197 VAL A O 1
ATOM 1587 N N . ASN A 1 198 ? 2.500 9.541 -10.358 1.00 90.81 198 ASN A N 1
ATOM 1588 C CA . ASN A 1 198 ? 1.508 10.078 -9.421 1.00 90.81 198 ASN A CA 1
ATOM 1589 C C . ASN A 1 198 ? 0.151 9.377 -9.549 1.00 90.81 198 ASN A C 1
ATOM 1591 O O . ASN A 1 198 ? -0.457 9.011 -8.543 1.00 90.81 198 ASN A O 1
ATOM 1595 N N . ASN A 1 199 ? -0.293 9.125 -10.781 1.00 90.06 199 ASN A N 1
ATOM 1596 C CA . ASN A 1 199 ? -1.519 8.381 -11.050 1.00 90.06 199 ASN A CA 1
ATOM 1597 C C . ASN A 1 199 ? -1.427 6.951 -10.506 1.00 90.06 199 ASN A C 1
ATOM 1599 O O . ASN A 1 199 ? -2.401 6.451 -9.947 1.00 90.06 199 ASN A O 1
ATOM 1603 N N . VAL A 1 200 ? -0.266 6.295 -10.624 1.00 89.06 200 VAL A N 1
ATOM 1604 C CA . VAL A 1 200 ? -0.056 4.944 -10.078 1.00 89.06 200 VAL A CA 1
ATOM 1605 C C . VAL A 1 200 ? -0.145 4.962 -8.557 1.00 89.06 200 VAL A C 1
ATOM 1607 O O . VAL A 1 200 ? -0.833 4.119 -7.992 1.00 89.06 200 VAL A O 1
ATOM 1610 N N . ILE A 1 201 ? 0.462 5.944 -7.889 1.00 87.56 201 ILE A N 1
ATOM 1611 C CA . ILE A 1 201 ? 0.393 6.071 -6.425 1.00 87.56 201 ILE A CA 1
ATOM 1612 C C . ILE A 1 201 ? -1.061 6.194 -5.939 1.00 87.56 201 ILE A C 1
ATOM 1614 O O . ILE A 1 201 ? -1.421 5.614 -4.916 1.00 87.56 201 ILE A O 1
ATOM 1618 N N . GLN A 1 202 ? -1.904 6.925 -6.673 1.00 85.81 202 GLN A N 1
ATOM 1619 C CA . GLN A 1 202 ? -3.284 7.216 -6.270 1.00 85.81 202 GLN A CA 1
ATOM 1620 C C . GLN A 1 202 ? -4.306 6.157 -6.708 1.00 85.81 202 GLN A C 1
ATOM 1622 O O . GLN A 1 202 ? -5.325 5.963 -6.041 1.00 85.81 202 GLN A O 1
ATOM 1627 N N . HIS A 1 203 ? -4.082 5.502 -7.848 1.00 84.75 203 HIS A N 1
ATOM 1628 C CA . HIS A 1 203 ? -5.109 4.725 -8.549 1.00 84.75 203 HIS A CA 1
ATOM 1629 C C . HIS A 1 203 ? -4.653 3.325 -8.975 1.00 84.75 203 HIS A C 1
ATOM 1631 O O . HIS A 1 203 ? -5.258 2.732 -9.870 1.00 84.75 203 HIS A O 1
ATOM 1637 N N . LEU A 1 204 ? -3.616 2.774 -8.337 1.00 84.00 204 LEU A N 1
ATOM 1638 C CA . LEU A 1 204 ? -3.147 1.417 -8.607 1.00 84.00 204 LEU A CA 1
ATOM 1639 C C . LEU A 1 204 ? -4.291 0.390 -8.524 1.00 84.00 204 LEU A C 1
ATOM 1641 O O . LEU A 1 204 ? -4.958 0.217 -7.499 1.00 84.00 204 LEU A O 1
ATOM 1645 N N . ASN A 1 205 ? -4.494 -0.357 -9.607 1.00 79.06 205 ASN A N 1
ATOM 1646 C CA . ASN A 1 205 ? -5.467 -1.435 -9.655 1.00 79.06 205 ASN A CA 1
ATOM 1647 C C . ASN A 1 205 ? -4.900 -2.728 -9.047 1.00 79.06 205 ASN A C 1
ATOM 1649 O O . ASN A 1 205 ? -4.368 -3.599 -9.742 1.00 79.06 205 ASN A O 1
ATOM 1653 N N . HIS A 1 206 ? -5.130 -2.912 -7.747 1.00 73.31 206 HIS A N 1
ATOM 1654 C CA . HIS A 1 206 ? -4.742 -4.118 -7.010 1.00 73.31 206 HIS A CA 1
ATOM 1655 C C . HIS A 1 206 ? -5.455 -5.413 -7.459 1.00 73.31 206 HIS A C 1
ATOM 1657 O O . HIS A 1 206 ? -5.217 -6.456 -6.868 1.00 73.31 206 HIS A O 1
ATOM 1663 N N . LYS A 1 207 ? -6.310 -5.428 -8.491 1.00 71.31 207 LYS A N 1
ATOM 1664 C CA . LYS A 1 207 ? -6.984 -6.668 -8.938 1.00 71.31 207 LYS A CA 1
ATOM 1665 C C . LYS A 1 207 ? -6.248 -7.432 -10.033 1.00 71.31 207 LYS A C 1
ATOM 1667 O O . LYS A 1 207 ? -6.541 -8.605 -10.231 1.00 71.31 207 LYS A O 1
ATOM 1672 N N . ILE A 1 208 ? -5.358 -6.772 -10.772 1.00 67.00 208 ILE A N 1
ATOM 1673 C CA . ILE A 1 208 ? -4.745 -7.336 -11.991 1.00 67.00 208 ILE A CA 1
ATOM 1674 C C . ILE A 1 208 ? -3.218 -7.370 -11.889 1.00 67.00 208 ILE A C 1
ATOM 1676 O O . ILE A 1 208 ? -2.549 -7.862 -12.786 1.00 67.00 208 ILE A O 1
ATOM 1680 N N . HIS A 1 209 ? -2.645 -6.891 -10.786 1.00 63.88 209 HIS A N 1
ATOM 1681 C CA . HIS A 1 209 ? -1.196 -6.819 -10.599 1.00 63.88 209 HIS A CA 1
ATOM 1682 C C . HIS A 1 209 ? -0.482 -8.181 -10.720 1.00 63.88 209 HIS A C 1
ATOM 1684 O O . HIS A 1 209 ? 0.678 -8.225 -11.109 1.00 63.88 209 HIS A O 1
ATOM 1690 N N . THR A 1 210 ? -1.171 -9.296 -10.462 1.00 67.25 210 THR A N 1
ATOM 1691 C CA . THR A 1 210 ? -0.638 -10.663 -10.618 1.00 67.25 210 THR A CA 1
ATOM 1692 C C . THR A 1 210 ? -0.774 -11.234 -12.034 1.00 67.25 210 THR A C 1
ATOM 1694 O O . THR A 1 210 ? -0.440 -12.394 -12.291 1.00 67.25 210 THR A O 1
ATOM 1697 N N . ASN A 1 211 ? -1.265 -10.437 -12.984 1.00 75.88 211 ASN A N 1
ATOM 1698 C CA . ASN A 1 211 ? -1.357 -10.833 -14.378 1.00 75.88 211 ASN A CA 1
ATOM 1699 C C . ASN A 1 211 ? 0.025 -10.814 -15.037 1.00 75.88 211 ASN A C 1
ATOM 1701 O O . ASN A 1 211 ? 0.751 -9.820 -14.982 1.00 75.88 211 ASN A O 1
ATOM 1705 N N . TRP A 1 212 ? 0.366 -11.908 -15.717 1.00 75.88 212 TRP A N 1
ATOM 1706 C CA . TRP A 1 212 ? 1.678 -12.092 -16.329 1.00 75.88 212 TRP A CA 1
ATOM 1707 C C . TRP A 1 212 ? 2.039 -10.977 -17.323 1.00 75.88 212 TRP A C 1
ATOM 1709 O O . TRP A 1 212 ? 3.178 -10.520 -17.346 1.00 75.88 212 TRP A O 1
ATOM 1719 N N . PHE A 1 213 ? 1.070 -10.481 -18.096 1.00 76.75 213 PHE A N 1
ATOM 1720 C CA . PHE A 1 213 ? 1.310 -9.454 -19.114 1.00 76.75 213 PHE A CA 1
ATOM 1721 C C . PHE A 1 213 ? 1.506 -8.046 -18.536 1.00 76.75 213 PHE A C 1
ATOM 1723 O O . PHE A 1 213 ? 2.028 -7.175 -19.226 1.00 76.75 213 PHE A O 1
ATOM 1730 N N . ILE A 1 214 ? 1.123 -7.814 -17.277 1.00 81.94 214 ILE A N 1
ATOM 1731 C CA . ILE A 1 214 ? 1.311 -6.526 -16.592 1.00 81.94 214 ILE A CA 1
ATOM 1732 C C . ILE A 1 214 ? 2.712 -6.417 -15.975 1.00 81.94 214 ILE A C 1
ATOM 1734 O O . ILE A 1 214 ? 3.176 -5.312 -15.687 1.00 81.94 214 ILE A O 1
ATOM 1738 N N . LYS A 1 215 ? 3.452 -7.532 -15.872 1.00 83.81 215 LYS A N 1
ATOM 1739 C CA . LYS A 1 215 ? 4.834 -7.553 -15.366 1.00 83.81 215 LYS A CA 1
ATOM 1740 C C . LYS A 1 215 ? 5.728 -6.516 -16.043 1.00 83.81 215 LYS A C 1
ATOM 1742 O O . LYS A 1 215 ? 6.574 -5.932 -15.383 1.00 83.81 215 LYS A O 1
ATOM 1747 N N . THR A 1 216 ? 5.525 -6.225 -17.326 1.00 86.19 216 THR A N 1
ATOM 1748 C CA . THR A 1 216 ? 6.309 -5.209 -18.045 1.00 86.19 216 THR A CA 1
ATOM 1749 C C . THR A 1 216 ? 6.117 -3.802 -17.477 1.00 86.19 216 THR A C 1
ATOM 1751 O O . THR A 1 216 ? 7.071 -3.036 -17.427 1.00 86.19 216 THR A O 1
ATOM 1754 N N . GLU A 1 217 ? 4.907 -3.457 -17.020 1.00 89.88 217 GLU A N 1
ATOM 1755 C CA . GLU A 1 217 ? 4.647 -2.171 -16.355 1.00 89.88 217 GLU A CA 1
ATOM 1756 C C . GLU A 1 217 ? 5.230 -2.151 -14.938 1.00 89.88 217 GLU A C 1
ATOM 1758 O O . GLU A 1 217 ? 5.784 -1.140 -14.519 1.00 89.88 217 GLU A O 1
ATOM 1763 N N . ILE A 1 218 ? 5.185 -3.277 -14.219 1.00 89.75 218 ILE A N 1
ATOM 1764 C CA . ILE A 1 218 ? 5.838 -3.409 -12.906 1.00 89.75 218 ILE A CA 1
ATOM 1765 C C . ILE A 1 218 ? 7.359 -3.233 -13.059 1.00 89.75 218 ILE A C 1
ATOM 1767 O O . ILE A 1 218 ? 7.963 -2.455 -12.327 1.00 89.75 218 ILE A O 1
ATOM 1771 N N . MET A 1 219 ? 7.977 -3.882 -14.051 1.00 90.25 219 MET A N 1
ATOM 1772 C CA . MET A 1 219 ? 9.410 -3.753 -14.346 1.00 90.25 219 MET A CA 1
ATOM 1773 C C . MET A 1 219 ? 9.796 -2.336 -14.787 1.00 90.25 219 MET A C 1
ATOM 1775 O O . MET A 1 219 ? 10.861 -1.847 -14.403 1.00 90.25 219 MET A O 1
ATOM 1779 N N . LEU A 1 220 ? 8.923 -1.645 -15.532 1.00 93.31 220 LEU A N 1
ATOM 1780 C CA . LEU A 1 220 ? 9.076 -0.219 -15.829 1.00 93.31 220 LEU A CA 1
ATOM 1781 C C . LEU A 1 220 ? 9.149 0.605 -14.540 1.00 93.31 220 LEU A C 1
ATOM 1783 O O . LEU A 1 220 ? 10.091 1.373 -14.365 1.00 93.31 220 LEU A O 1
ATOM 1787 N N . LEU A 1 221 ? 8.193 0.426 -13.628 1.00 93.62 221 LEU A N 1
ATOM 1788 C CA . LEU A 1 221 ? 8.145 1.173 -12.370 1.00 93.62 221 LEU A CA 1
ATOM 1789 C C . LEU A 1 221 ? 9.351 0.862 -11.466 1.00 93.62 221 LEU A C 1
ATOM 1791 O O . LEU A 1 221 ? 9.940 1.781 -10.900 1.00 93.62 221 LEU A O 1
ATOM 1795 N N . LEU A 1 222 ? 9.785 -0.401 -11.394 1.00 92.81 222 LEU A N 1
ATOM 1796 C CA . LEU A 1 222 ? 11.015 -0.794 -10.694 1.00 92.81 222 LEU A CA 1
ATOM 1797 C C . LEU A 1 222 ? 12.259 -0.133 -11.306 1.00 92.81 222 LEU A C 1
ATOM 1799 O O . LEU A 1 222 ? 13.113 0.374 -10.580 1.00 92.81 222 LEU A O 1
ATOM 1803 N N . SER A 1 223 ? 12.352 -0.091 -12.637 1.00 92.00 223 SER A N 1
ATOM 1804 C CA . SER A 1 223 ? 13.459 0.570 -13.340 1.00 92.00 223 SER A CA 1
ATOM 1805 C C . SER A 1 223 ? 13.455 2.084 -13.119 1.00 92.00 223 SER A C 1
ATOM 1807 O O . SER A 1 223 ? 14.516 2.676 -12.941 1.00 92.00 223 SER A O 1
ATOM 1809 N N . ILE A 1 224 ? 12.274 2.709 -13.064 1.00 93.25 224 ILE A N 1
ATOM 1810 C CA . ILE A 1 224 ? 12.119 4.128 -12.716 1.00 93.25 224 ILE A CA 1
ATOM 1811 C C . ILE A 1 224 ? 12.655 4.392 -11.306 1.00 93.25 224 ILE A C 1
ATOM 1813 O O . ILE A 1 224 ? 13.446 5.317 -11.124 1.00 93.25 224 ILE A O 1
ATOM 1817 N N . ILE A 1 225 ? 12.283 3.560 -10.327 1.00 92.25 225 ILE A N 1
ATOM 1818 C CA . ILE A 1 225 ? 12.784 3.674 -8.952 1.00 92.25 225 ILE A CA 1
ATOM 1819 C C . ILE A 1 225 ? 14.306 3.521 -8.924 1.00 92.25 225 ILE A C 1
ATOM 1821 O O . ILE A 1 225 ? 14.985 4.351 -8.330 1.00 92.25 225 ILE A O 1
ATOM 1825 N N . ASN A 1 226 ? 14.861 2.509 -9.593 1.00 90.62 226 ASN A N 1
ATOM 1826 C CA . ASN A 1 226 ? 16.307 2.279 -9.608 1.00 90.62 226 ASN A CA 1
ATOM 1827 C C . ASN A 1 226 ? 17.087 3.442 -10.242 1.00 90.62 226 ASN A C 1
ATOM 1829 O O . ASN A 1 226 ? 18.148 3.813 -9.743 1.00 90.62 226 ASN A O 1
ATOM 1833 N N . SER A 1 227 ? 16.551 4.070 -11.289 1.00 88.38 227 SER A N 1
ATOM 1834 C CA . SER A 1 227 ? 17.125 5.293 -11.864 1.00 88.38 227 SER A CA 1
ATOM 1835 C C . SER A 1 227 ? 17.021 6.492 -10.919 1.00 88.38 227 SER A C 1
ATOM 1837 O O . SER A 1 227 ? 17.984 7.245 -10.771 1.00 88.38 227 SER A O 1
ATOM 1839 N N . ALA A 1 228 ? 15.888 6.654 -10.234 1.00 87.81 228 ALA A N 1
ATOM 1840 C CA . ALA A 1 228 ? 15.679 7.745 -9.286 1.00 87.81 228 ALA A CA 1
ATOM 1841 C C . ALA A 1 228 ? 16.513 7.595 -7.995 1.00 87.81 228 ALA A C 1
ATOM 1843 O O . ALA A 1 228 ? 16.929 8.598 -7.418 1.00 87.81 228 ALA A O 1
ATOM 1844 N N . LYS A 1 229 ? 16.843 6.360 -7.579 1.00 86.00 229 LYS A N 1
ATOM 1845 C CA . LYS A 1 229 ? 17.791 6.081 -6.482 1.00 86.00 229 LYS A CA 1
ATOM 1846 C C . LYS A 1 229 ? 19.176 6.675 -6.762 1.00 86.00 229 LYS A C 1
ATOM 1848 O O . LYS A 1 229 ? 19.795 7.228 -5.855 1.00 86.00 229 LYS A O 1
ATOM 1853 N N . LEU A 1 230 ? 19.654 6.562 -8.005 1.00 84.00 230 LEU A N 1
ATOM 1854 C CA . LEU A 1 230 ? 20.956 7.092 -8.426 1.00 84.00 230 LEU A CA 1
ATOM 1855 C C . LEU A 1 230 ? 20.934 8.612 -8.602 1.00 84.00 230 LEU A C 1
ATOM 1857 O O . LEU A 1 230 ? 21.918 9.283 -8.299 1.00 84.00 230 LEU A O 1
ATOM 1861 N N . ASN A 1 231 ? 19.818 9.163 -9.084 1.00 82.94 231 ASN A N 1
ATOM 1862 C CA . ASN A 1 231 ? 19.652 10.597 -9.281 1.00 82.94 231 ASN A CA 1
ATOM 1863 C C . ASN A 1 231 ? 18.331 11.084 -8.670 1.00 82.94 231 ASN A C 1
ATOM 1865 O O . ASN A 1 231 ? 17.272 11.050 -9.301 1.00 82.94 231 ASN A O 1
ATOM 1869 N N . ARG A 1 232 ? 18.421 11.593 -7.435 1.00 78.88 232 ARG A N 1
ATOM 1870 C CA . ARG A 1 232 ? 17.269 12.040 -6.633 1.00 78.88 232 ARG A CA 1
ATOM 1871 C C . ARG A 1 232 ? 16.526 13.244 -7.221 1.00 78.88 232 ARG A C 1
ATOM 1873 O O . ARG A 1 232 ? 15.410 13.522 -6.809 1.00 78.88 232 ARG A O 1
ATOM 1880 N N . ASN A 1 233 ? 17.106 13.943 -8.199 1.00 81.69 233 ASN A N 1
ATOM 1881 C CA . ASN A 1 233 ? 16.461 15.093 -8.839 1.00 81.69 233 ASN A CA 1
ATOM 1882 C C . ASN A 1 233 ? 15.424 14.684 -9.903 1.00 81.69 233 ASN A C 1
ATOM 1884 O O . ASN A 1 233 ? 14.685 15.535 -10.399 1.00 81.69 233 ASN A O 1
ATOM 1888 N N . LEU A 1 234 ? 15.377 13.404 -10.292 1.00 83.38 234 LEU A N 1
ATOM 1889 C CA . LEU A 1 234 ? 14.484 12.930 -11.352 1.00 83.38 234 LEU A CA 1
ATOM 1890 C C . LEU A 1 234 ? 13.025 12.907 -10.904 1.00 83.38 234 LEU A C 1
ATOM 1892 O O . LEU A 1 234 ? 12.145 13.384 -11.621 1.00 83.38 234 LEU A O 1
ATOM 1896 N N . ILE A 1 235 ? 12.776 12.360 -9.716 1.00 85.19 235 ILE A N 1
ATOM 1897 C CA . ILE A 1 235 ? 11.455 12.215 -9.109 1.00 85.19 235 ILE A CA 1
ATOM 1898 C C . ILE A 1 235 ? 11.597 12.582 -7.637 1.00 85.19 235 ILE A C 1
ATOM 1900 O O . ILE A 1 235 ? 12.572 12.211 -6.993 1.00 85.19 235 ILE A O 1
ATOM 1904 N N . ASP A 1 236 ? 10.615 13.307 -7.122 1.00 86.88 236 ASP A N 1
ATOM 1905 C CA . ASP A 1 236 ? 10.571 13.708 -5.722 1.00 86.88 236 ASP A CA 1
ATOM 1906 C C . ASP A 1 236 ? 10.547 12.485 -4.779 1.00 86.88 236 ASP A C 1
ATOM 1908 O O . ASP A 1 236 ? 9.888 11.474 -5.046 1.00 86.88 236 ASP A O 1
ATOM 1912 N N . THR A 1 237 ? 11.281 12.568 -3.669 1.00 86.31 237 THR A N 1
ATOM 1913 C CA . THR A 1 237 ? 11.556 11.443 -2.759 1.00 86.31 237 THR A CA 1
ATOM 1914 C C . THR A 1 237 ? 10.281 10.860 -2.161 1.00 86.31 237 THR A C 1
ATOM 1916 O O . THR A 1 237 ? 10.146 9.637 -2.078 1.00 86.31 237 THR A O 1
ATOM 1919 N N . ARG A 1 238 ? 9.300 11.712 -1.840 1.00 86.00 238 ARG A N 1
ATOM 1920 C CA . ARG A 1 238 ? 7.978 11.290 -1.348 1.00 86.00 238 ARG A CA 1
ATOM 1921 C C . ARG A 1 238 ? 7.239 10.412 -2.354 1.00 86.00 238 ARG A C 1
ATOM 1923 O O . ARG A 1 238 ? 6.632 9.409 -1.984 1.00 86.00 238 ARG A O 1
ATOM 1930 N N . HIS A 1 239 ? 7.320 10.761 -3.635 1.00 88.19 239 HIS A N 1
ATOM 1931 C CA . HIS A 1 239 ? 6.684 9.998 -4.704 1.00 88.19 239 HIS A CA 1
ATOM 1932 C C . HIS A 1 239 ? 7.375 8.641 -4.907 1.00 88.19 239 HIS A C 1
ATOM 1934 O O . HIS A 1 239 ? 6.699 7.642 -5.136 1.00 88.19 239 HIS A O 1
ATOM 1940 N N . ILE A 1 240 ? 8.701 8.567 -4.747 1.00 89.88 240 ILE A N 1
ATOM 1941 C CA . ILE A 1 240 ? 9.445 7.295 -4.789 1.00 89.88 240 ILE A CA 1
ATOM 1942 C C . ILE A 1 240 ? 9.038 6.383 -3.626 1.00 89.88 240 ILE A C 1
ATOM 1944 O O . ILE A 1 240 ? 8.814 5.187 -3.836 1.00 89.88 240 ILE A O 1
ATOM 1948 N N . LEU A 1 241 ? 8.907 6.934 -2.415 1.00 89.44 241 LEU A N 1
ATOM 1949 C CA . LEU A 1 241 ? 8.460 6.185 -1.241 1.00 89.44 241 LEU A CA 1
ATOM 1950 C C . LEU A 1 241 ? 7.030 5.654 -1.435 1.00 89.44 241 LEU A C 1
ATOM 1952 O O . LEU A 1 241 ? 6.800 4.450 -1.308 1.00 89.44 241 LEU A O 1
ATOM 1956 N N . GLY A 1 242 ? 6.093 6.521 -1.833 1.00 87.88 242 GLY A N 1
ATOM 1957 C CA . GLY A 1 242 ? 4.709 6.133 -2.115 1.00 87.88 242 GLY A CA 1
ATOM 1958 C C . GLY A 1 242 ? 4.598 5.080 -3.216 1.00 87.88 242 GLY A C 1
ATOM 1959 O O . GLY A 1 242 ? 3.879 4.093 -3.058 1.00 87.88 242 GLY A O 1
ATOM 1960 N N . LEU A 1 243 ? 5.362 5.231 -4.302 1.00 90.69 243 LEU A N 1
ATOM 1961 C CA . LEU A 1 243 ? 5.384 4.256 -5.390 1.00 90.69 243 LEU A CA 1
ATOM 1962 C C . LEU A 1 243 ? 5.927 2.903 -4.915 1.00 90.69 243 LEU A C 1
ATOM 1964 O O . LEU A 1 243 ? 5.360 1.865 -5.251 1.00 90.69 243 LEU A O 1
ATOM 1968 N N . SER A 1 244 ? 6.990 2.907 -4.108 1.00 91.25 244 SER A N 1
ATOM 1969 C CA . SER A 1 244 ? 7.595 1.684 -3.571 1.00 91.25 244 SER A CA 1
ATOM 1970 C C . SER A 1 244 ? 6.608 0.907 -2.699 1.00 91.25 244 SER A C 1
ATOM 1972 O O . SER A 1 244 ? 6.464 -0.301 -2.870 1.00 91.25 244 SER A O 1
ATOM 1974 N N . LEU A 1 245 ? 5.860 1.588 -1.827 1.00 88.69 245 LEU A N 1
ATOM 1975 C CA . LEU A 1 245 ? 4.848 0.949 -0.980 1.00 88.69 245 LEU A CA 1
ATOM 1976 C C . LEU A 1 245 ? 3.695 0.345 -1.780 1.00 88.69 245 LEU A C 1
ATOM 1978 O O . LEU A 1 245 ? 3.249 -0.757 -1.463 1.00 88.69 245 LEU A O 1
ATOM 1982 N N . GLN A 1 246 ? 3.244 1.029 -2.832 1.00 87.62 246 GLN A N 1
ATOM 1983 C CA . GLN A 1 246 ? 2.222 0.490 -3.728 1.00 87.62 246 GLN A CA 1
ATOM 1984 C C . GLN A 1 246 ? 2.742 -0.734 -4.492 1.00 87.62 246 GLN A C 1
ATOM 1986 O O . GLN A 1 246 ? 2.068 -1.766 -4.552 1.00 87.62 246 GLN A O 1
ATOM 1991 N N . LEU A 1 247 ? 3.970 -0.670 -5.015 1.00 88.38 247 LEU A N 1
ATOM 1992 C CA . LEU A 1 247 ? 4.586 -1.776 -5.748 1.00 88.38 247 LEU A CA 1
ATOM 1993 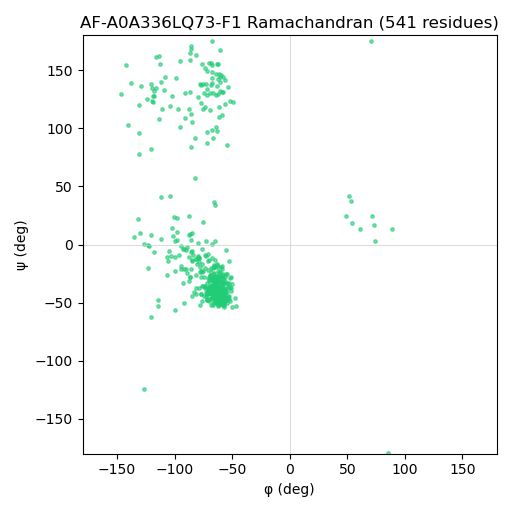C C . LEU A 1 247 ? 4.825 -3.011 -4.889 1.00 88.38 247 LEU A C 1
ATOM 1995 O O . LEU A 1 247 ? 4.645 -4.113 -5.396 1.00 88.38 247 LEU A O 1
ATOM 1999 N N . LEU A 1 248 ? 5.176 -2.862 -3.609 1.00 88.00 248 LEU A N 1
ATOM 2000 C CA . LEU A 1 248 ? 5.364 -3.996 -2.696 1.00 88.00 248 LEU A CA 1
ATOM 2001 C C . LEU A 1 248 ? 4.131 -4.910 -2.638 1.00 88.00 248 LEU A C 1
ATOM 2003 O O . LEU A 1 248 ? 4.275 -6.128 -2.564 1.00 88.00 248 LEU A O 1
ATOM 2007 N N . THR A 1 249 ? 2.929 -4.341 -2.768 1.00 84.19 249 THR A N 1
ATOM 2008 C CA . THR A 1 249 ? 1.662 -5.096 -2.814 1.00 84.19 249 THR A CA 1
ATOM 2009 C C . THR A 1 249 ? 1.431 -5.838 -4.134 1.00 84.19 249 THR A C 1
ATOM 2011 O O . THR A 1 249 ? 0.490 -6.616 -4.251 1.00 84.19 249 THR A O 1
ATOM 2014 N N . CYS A 1 250 ? 2.273 -5.594 -5.143 1.00 82.75 250 CYS A N 1
ATOM 2015 C CA . CYS A 1 250 ? 2.166 -6.169 -6.480 1.00 82.75 250 CYS A CA 1
ATOM 2016 C C . CYS A 1 250 ? 3.197 -7.268 -6.766 1.00 82.75 250 CYS A C 1
ATOM 2018 O O . CYS A 1 250 ? 3.070 -7.974 -7.768 1.00 82.75 250 CYS A O 1
ATOM 2020 N N . LEU A 1 251 ? 4.237 -7.400 -5.938 1.00 84.06 251 LEU A N 1
ATOM 2021 C CA . LEU A 1 251 ? 5.349 -8.305 -6.217 1.00 84.06 251 LEU A CA 1
ATOM 2022 C C . LEU A 1 251 ? 4.998 -9.755 -5.867 1.00 84.06 251 LEU A C 1
ATOM 2024 O O . LEU A 1 251 ? 4.595 -10.068 -4.747 1.00 84.06 251 LEU A O 1
ATOM 2028 N N . SER A 1 252 ? 5.184 -10.644 -6.841 1.00 81.06 252 SER A N 1
ATOM 2029 C CA . SER A 1 252 ? 5.067 -12.096 -6.692 1.00 81.06 252 SER A CA 1
ATOM 2030 C C . SER A 1 252 ? 6.367 -12.737 -6.196 1.00 81.06 252 SER A C 1
ATOM 2032 O O . SER A 1 252 ? 7.423 -12.105 -6.212 1.00 81.06 252 SER A O 1
ATOM 2034 N N . GLN A 1 253 ? 6.315 -14.029 -5.852 1.00 76.88 253 GLN A N 1
ATOM 2035 C CA . GLN A 1 253 ? 7.459 -14.802 -5.343 1.00 76.88 253 GLN A CA 1
ATOM 2036 C C . GLN A 1 253 ? 8.706 -14.740 -6.248 1.00 76.88 253 GLN A C 1
ATOM 2038 O O . GLN A 1 253 ? 9.823 -14.611 -5.752 1.00 76.88 253 GLN A O 1
ATOM 2043 N N . GLU A 1 254 ? 8.532 -14.726 -7.571 1.00 77.94 254 GLU A N 1
ATOM 2044 C CA . GLU A 1 254 ? 9.633 -14.568 -8.541 1.00 77.94 254 GLU A CA 1
ATOM 2045 C C . GLU A 1 254 ? 10.451 -13.273 -8.349 1.00 77.94 254 GLU A C 1
ATOM 2047 O O . GLU A 1 254 ? 11.638 -13.235 -8.659 1.00 77.94 254 GLU A O 1
ATOM 2052 N N . MET A 1 255 ? 9.838 -12.210 -7.820 1.00 80.50 255 MET A N 1
ATOM 2053 C CA . MET A 1 255 ? 10.451 -10.888 -7.644 1.00 80.50 255 MET A CA 1
ATOM 2054 C C . MET A 1 255 ? 10.922 -10.645 -6.201 1.00 80.50 255 MET A C 1
ATOM 2056 O O . MET A 1 255 ? 11.059 -9.498 -5.780 1.00 80.50 255 MET A O 1
ATOM 2060 N N . THR A 1 256 ? 11.198 -11.708 -5.434 1.00 82.94 256 THR A N 1
ATOM 2061 C CA . THR A 1 256 ? 11.634 -11.603 -4.025 1.00 82.94 256 THR A CA 1
ATOM 2062 C C . THR A 1 256 ? 12.898 -10.750 -3.866 1.00 82.94 256 THR A C 1
ATOM 2064 O O . THR A 1 256 ? 12.987 -9.951 -2.939 1.00 82.94 256 THR A O 1
ATOM 2067 N N . ILE A 1 257 ? 13.852 -10.845 -4.799 1.00 85.94 257 ILE A N 1
ATOM 2068 C CA . ILE A 1 257 ? 15.080 -10.029 -4.773 1.00 85.94 257 ILE A CA 1
ATOM 2069 C C . ILE A 1 257 ? 14.739 -8.537 -4.898 1.00 85.94 257 ILE A C 1
ATOM 2071 O O . ILE A 1 257 ? 15.236 -7.716 -4.130 1.00 85.94 257 ILE A O 1
ATOM 2075 N N . SER A 1 258 ? 13.851 -8.184 -5.833 1.00 87.31 258 SER A N 1
ATOM 2076 C CA . SER A 1 258 ? 13.388 -6.806 -6.016 1.00 87.31 258 SER A CA 1
ATOM 2077 C C . SER A 1 258 ? 12.586 -6.310 -4.814 1.00 87.31 258 SER A C 1
ATOM 2079 O O . SER A 1 258 ? 12.730 -5.153 -4.434 1.00 87.31 258 SER A O 1
ATOM 2081 N N . LEU A 1 259 ? 11.784 -7.178 -4.186 1.00 88.56 259 LEU A N 1
ATOM 2082 C CA . LEU A 1 259 ? 11.054 -6.860 -2.959 1.00 88.56 259 LEU A CA 1
ATOM 2083 C C . LEU A 1 259 ? 12.016 -6.484 -1.829 1.00 88.56 259 LEU A C 1
ATOM 2085 O O . LEU A 1 259 ? 11.853 -5.429 -1.221 1.00 88.56 259 LEU A O 1
ATOM 2089 N N . ILE A 1 260 ? 13.032 -7.314 -1.579 1.00 88.00 260 ILE A N 1
ATOM 2090 C CA . ILE A 1 260 ? 14.022 -7.066 -0.523 1.00 88.00 260 ILE A CA 1
ATOM 2091 C C . ILE A 1 260 ? 14.812 -5.785 -0.824 1.00 88.00 260 ILE A C 1
ATOM 2093 O O . ILE A 1 260 ? 14.936 -4.937 0.052 1.00 88.00 260 ILE A O 1
ATOM 2097 N N . SER A 1 261 ? 15.248 -5.575 -2.072 1.00 89.69 261 SER A N 1
ATOM 2098 C CA . SER A 1 261 ? 15.929 -4.331 -2.472 1.00 89.69 261 SER A CA 1
ATOM 2099 C C . SER A 1 261 ? 15.057 -3.085 -2.277 1.00 89.69 261 SER A C 1
ATOM 2101 O O . SER A 1 261 ? 15.564 -2.049 -1.859 1.00 89.69 261 SER A O 1
ATOM 2103 N N . LEU A 1 262 ? 13.747 -3.135 -2.542 1.00 89.81 262 LEU A N 1
ATOM 2104 C CA . LEU A 1 262 ? 12.867 -1.990 -2.273 1.00 89.81 262 LEU A CA 1
ATOM 2105 C C . LEU A 1 262 ? 12.736 -1.694 -0.776 1.00 89.81 262 LEU A C 1
ATOM 2107 O O . LEU A 1 262 ? 12.723 -0.522 -0.388 1.00 89.81 262 LEU A O 1
ATOM 2111 N N . LEU A 1 263 ? 12.642 -2.737 0.053 1.00 89.12 263 LEU A N 1
ATOM 2112 C CA . LEU A 1 263 ? 12.611 -2.578 1.505 1.00 89.12 263 LEU A CA 1
ATOM 2113 C C . LEU A 1 263 ? 13.915 -1.951 2.014 1.00 89.12 263 LEU A C 1
ATOM 2115 O O . LEU A 1 263 ? 13.864 -0.997 2.787 1.00 89.12 263 LEU A O 1
ATOM 2119 N N . ASP A 1 264 ? 15.056 -2.435 1.530 1.00 87.94 264 ASP A N 1
ATOM 2120 C CA . ASP A 1 264 ? 16.385 -2.014 1.979 1.00 87.94 264 ASP A CA 1
ATOM 2121 C C . ASP A 1 264 ? 16.753 -0.606 1.510 1.00 87.94 264 ASP A C 1
ATOM 2123 O O . ASP A 1 264 ? 17.209 0.227 2.294 1.00 87.94 264 ASP A O 1
ATOM 2127 N N . ASP A 1 265 ? 16.541 -0.331 0.226 1.00 87.62 265 ASP A N 1
ATOM 2128 C CA . ASP A 1 265 ? 17.073 0.871 -0.405 1.00 87.62 265 ASP A CA 1
ATOM 2129 C C . ASP A 1 265 ? 16.155 2.086 -0.238 1.00 87.62 265 ASP A C 1
ATOM 2131 O O . ASP A 1 265 ? 16.642 3.219 -0.286 1.00 87.62 265 ASP A O 1
ATOM 2135 N N . VAL A 1 266 ? 14.839 1.864 -0.096 1.00 87.88 266 VAL A N 1
ATOM 2136 C CA . VAL A 1 266 ? 13.821 2.929 -0.074 1.00 87.88 266 VAL A CA 1
ATOM 2137 C C . VAL A 1 266 ? 13.029 2.933 1.230 1.00 87.88 266 VAL A C 1
ATOM 2139 O O . VAL A 1 266 ? 13.088 3.915 1.963 1.00 87.88 266 VAL A O 1
ATOM 2142 N N . VAL A 1 267 ? 12.286 1.864 1.541 1.00 87.94 267 VAL A N 1
ATOM 2143 C CA . VAL A 1 267 ? 11.290 1.897 2.633 1.00 87.94 267 VAL A CA 1
ATOM 2144 C C . VAL A 1 267 ? 11.936 2.046 4.007 1.00 87.94 267 VAL A C 1
ATOM 2146 O O . VAL A 1 267 ? 11.459 2.838 4.813 1.00 87.94 267 VAL A O 1
ATOM 2149 N N . PHE A 1 268 ? 13.031 1.338 4.280 1.00 88.56 268 PHE A N 1
ATOM 2150 C CA . PHE A 1 268 ? 13.772 1.453 5.542 1.00 88.56 268 PHE A CA 1
ATOM 2151 C C . PHE A 1 268 ? 14.990 2.378 5.439 1.00 88.56 268 PHE A C 1
ATOM 2153 O O . PHE A 1 268 ? 15.919 2.299 6.245 1.00 88.56 268 PHE A O 1
ATOM 2160 N N . ASN A 1 269 ? 14.982 3.288 4.465 1.00 86.50 269 ASN A N 1
ATOM 2161 C CA . ASN A 1 269 ? 16.028 4.277 4.291 1.00 86.50 269 ASN A CA 1
ATOM 2162 C C . ASN A 1 269 ? 15.552 5.655 4.768 1.00 86.50 269 ASN A C 1
ATOM 2164 O O . ASN A 1 269 ? 14.613 6.232 4.224 1.00 86.50 269 ASN A O 1
ATOM 2168 N N . ILE A 1 270 ? 16.248 6.192 5.773 1.00 84.38 270 ILE A N 1
ATOM 2169 C CA . ILE A 1 270 ? 15.922 7.471 6.413 1.00 84.38 270 ILE A CA 1
ATOM 2170 C C . ILE A 1 270 ? 15.924 8.652 5.433 1.00 84.38 270 ILE A C 1
ATOM 2172 O O . ILE A 1 270 ? 15.192 9.610 5.640 1.00 84.38 270 ILE A O 1
ATOM 2176 N N . ASP A 1 271 ? 16.686 8.561 4.342 1.00 83.75 271 ASP A N 1
ATOM 2177 C CA . ASP A 1 271 ? 16.829 9.633 3.355 1.00 83.75 271 ASP A CA 1
ATOM 2178 C C . ASP A 1 271 ? 15.532 9.942 2.585 1.00 83.75 271 ASP A C 1
ATOM 2180 O O . ASP A 1 271 ? 15.422 11.002 1.968 1.00 83.75 271 ASP A O 1
ATOM 2184 N N . TYR A 1 272 ? 14.566 9.017 2.590 1.00 82.12 272 TYR A N 1
ATOM 2185 C CA . TYR A 1 272 ? 13.263 9.187 1.938 1.00 82.12 272 TYR A CA 1
ATOM 2186 C C . TYR A 1 272 ? 12.186 9.741 2.875 1.00 82.12 272 TYR A C 1
ATOM 2188 O O . TYR A 1 272 ? 11.076 10.025 2.425 1.00 82.12 272 TYR A O 1
ATOM 2196 N N . TYR A 1 273 ? 12.508 9.919 4.157 1.00 81.12 273 TYR A N 1
ATOM 2197 C CA . TYR A 1 273 ? 11.634 10.538 5.142 1.00 81.12 273 TYR A CA 1
ATOM 2198 C C . TYR A 1 273 ? 12.100 11.970 5.387 1.00 81.12 273 TYR A C 1
ATOM 2200 O O . TYR A 1 273 ? 13.270 12.221 5.674 1.00 81.12 273 TYR A O 1
ATOM 2208 N N . ASP A 1 274 ? 11.187 12.932 5.274 1.00 66.81 274 ASP A N 1
ATOM 2209 C CA . ASP A 1 274 ? 11.541 14.331 5.486 1.00 66.81 274 ASP A CA 1
ATOM 2210 C C . ASP A 1 274 ? 12.047 14.578 6.910 1.00 66.81 274 ASP A C 1
ATOM 2212 O O . ASP A 1 274 ? 11.511 14.048 7.888 1.00 66.81 274 ASP A O 1
ATOM 2216 N N . CYS A 1 275 ? 12.986 15.521 7.036 1.00 51.94 275 CYS A N 1
ATOM 2217 C CA . CYS A 1 275 ? 13.515 16.037 8.303 1.00 51.94 275 CYS A CA 1
ATOM 2218 C C . CYS A 1 275 ? 12.446 16.527 9.302 1.00 51.94 275 CYS A C 1
ATOM 2220 O O . CYS A 1 275 ? 12.772 16.761 10.464 1.00 51.94 275 CYS A O 1
ATOM 2222 N N . VAL A 1 276 ? 11.197 16.720 8.862 1.00 49.22 276 VAL A N 1
ATOM 2223 C CA . VAL A 1 276 ? 10.053 17.102 9.708 1.00 49.22 276 VAL A CA 1
ATOM 2224 C C . VAL A 1 276 ? 9.646 15.955 10.645 1.00 49.22 276 VAL A C 1
ATOM 2226 O O . VAL A 1 276 ? 9.161 16.192 11.744 1.00 49.22 276 VAL A O 1
ATOM 2229 N N . THR A 1 277 ? 9.923 14.711 10.254 1.00 53.34 277 THR A N 1
ATOM 2230 C CA . THR A 1 277 ? 9.522 13.482 10.957 1.00 53.34 277 THR A CA 1
ATOM 2231 C C . THR A 1 277 ? 10.681 12.841 11.728 1.00 53.34 277 THR A C 1
ATOM 2233 O O . THR A 1 277 ? 10.840 11.624 11.720 1.00 53.34 277 THR A O 1
ATOM 2236 N N . LYS A 1 278 ? 11.522 13.638 12.411 1.00 54.97 278 LYS A N 1
ATOM 2237 C CA . LYS A 1 278 ? 12.634 13.169 13.282 1.00 54.97 278 LYS A CA 1
ATOM 2238 C C . LYS A 1 278 ? 12.168 12.380 14.527 1.00 54.97 278 LYS A C 1
ATOM 2240 O O . LYS A 1 278 ? 12.771 12.472 15.590 1.00 54.97 278 LYS A O 1
ATOM 2245 N N . LEU A 1 279 ? 11.092 11.615 14.410 1.00 62.78 279 LEU A N 1
ATOM 2246 C CA . LEU A 1 279 ? 10.585 10.707 15.428 1.00 62.78 279 LEU A CA 1
ATOM 2247 C C . LEU A 1 279 ? 11.437 9.433 15.521 1.00 62.78 279 LEU A C 1
ATOM 2249 O O . LEU A 1 279 ? 11.439 8.789 16.564 1.00 62.78 279 LEU A O 1
ATOM 2253 N N . VAL A 1 280 ? 12.171 9.076 14.456 1.00 73.31 280 VAL A N 1
ATOM 2254 C CA . VAL A 1 280 ? 12.807 7.756 14.321 1.00 73.31 280 VAL A CA 1
ATOM 2255 C C . VAL A 1 280 ? 14.289 7.861 13.961 1.00 73.31 280 VAL A C 1
ATOM 2257 O O . VAL A 1 280 ? 14.686 8.639 13.090 1.00 73.31 280 VAL A O 1
ATOM 2260 N N . THR A 1 281 ? 15.125 7.050 14.615 1.00 82.81 281 THR A N 1
ATOM 2261 C CA . THR A 1 281 ? 16.564 6.960 14.329 1.00 82.81 281 THR A CA 1
ATOM 2262 C C . THR A 1 281 ? 16.872 5.956 13.213 1.00 82.81 281 THR A C 1
ATOM 2264 O O . THR A 1 281 ? 16.122 5.019 12.937 1.00 82.81 281 THR A O 1
ATOM 2267 N N . LYS A 1 282 ? 18.042 6.101 12.575 1.00 82.81 282 LYS A N 1
ATOM 2268 C CA . LYS A 1 282 ? 18.525 5.146 11.558 1.00 82.81 282 LYS A CA 1
ATOM 2269 C C . LYS A 1 282 ? 18.688 3.723 12.112 1.00 82.81 282 LYS A C 1
ATOM 2271 O O . LYS A 1 282 ? 18.598 2.760 11.359 1.00 82.81 282 LYS A O 1
ATOM 2276 N N . GLU A 1 283 ? 18.958 3.590 13.407 1.00 84.19 283 GLU A N 1
ATOM 2277 C CA . GLU A 1 283 ? 19.108 2.299 14.083 1.00 84.19 283 GLU A CA 1
ATOM 2278 C C . GLU A 1 283 ? 17.758 1.603 14.260 1.00 84.19 283 GLU A C 1
ATOM 2280 O O . GLU A 1 283 ? 17.636 0.434 13.902 1.00 84.19 283 GLU A O 1
ATOM 2285 N N . GLN A 1 284 ? 16.727 2.342 14.681 1.00 84.75 284 GLN A N 1
ATOM 2286 C CA . GLN A 1 284 ? 15.359 1.827 14.789 1.00 84.75 284 GLN A CA 1
ATOM 2287 C C . GLN A 1 284 ? 14.830 1.332 13.437 1.00 84.75 284 GLN A C 1
ATOM 2289 O O . GLN A 1 284 ? 14.294 0.232 13.351 1.00 84.75 284 GLN A O 1
ATOM 2294 N N . LEU A 1 285 ? 15.063 2.080 12.350 1.00 85.19 285 LEU A N 1
ATOM 2295 C CA . LEU A 1 285 ? 14.672 1.639 11.003 1.00 85.19 285 LEU A CA 1
ATOM 2296 C C . LEU A 1 285 ? 15.359 0.332 10.582 1.00 85.19 285 LEU A C 1
ATOM 2298 O O . LEU A 1 285 ? 14.728 -0.513 9.948 1.00 85.19 285 LEU A O 1
ATOM 2302 N N . LYS A 1 286 ? 16.635 0.141 10.940 1.00 86.94 286 LYS A N 1
ATOM 2303 C CA . LYS A 1 286 ? 17.355 -1.113 10.664 1.00 86.94 286 LYS A CA 1
ATOM 2304 C C . LYS A 1 286 ? 16.801 -2.283 11.471 1.00 86.94 286 LYS A C 1
ATOM 2306 O O . LYS A 1 286 ? 16.721 -3.390 10.942 1.00 86.94 286 LYS A O 1
ATOM 2311 N N . GLU A 1 287 ? 16.429 -2.047 12.726 1.00 87.69 287 GLU A N 1
ATOM 2312 C CA . GLU A 1 287 ? 15.793 -3.063 13.562 1.00 87.69 287 GLU A CA 1
ATOM 2313 C C . GLU A 1 287 ? 14.448 -3.485 12.963 1.00 87.69 287 GLU A C 1
ATOM 2315 O O . GLU A 1 287 ? 14.234 -4.669 12.698 1.00 87.69 287 GLU A O 1
ATOM 2320 N N . TRP A 1 288 ? 13.583 -2.516 12.646 1.00 89.25 288 TRP A N 1
ATOM 2321 C CA . TRP A 1 288 ? 12.289 -2.774 12.013 1.00 89.25 288 TRP A CA 1
ATOM 2322 C C . TRP A 1 288 ? 12.451 -3.535 10.701 1.00 89.25 288 TRP A C 1
ATOM 2324 O O . TRP A 1 288 ? 11.745 -4.514 10.462 1.00 89.25 288 TRP A O 1
ATOM 2334 N N . ARG A 1 289 ? 13.433 -3.143 9.881 1.00 89.00 289 ARG A N 1
ATOM 2335 C CA . ARG A 1 289 ? 13.781 -3.841 8.643 1.00 89.00 289 ARG A CA 1
ATOM 2336 C C . ARG A 1 289 ? 14.073 -5.317 8.885 1.00 89.00 289 ARG A C 1
ATOM 2338 O O . ARG A 1 289 ? 13.545 -6.141 8.146 1.00 89.00 289 ARG A O 1
ATOM 2345 N N . SER A 1 290 ? 14.888 -5.660 9.889 1.00 87.31 290 SER A N 1
ATOM 2346 C CA . SER A 1 290 ? 15.181 -7.067 10.204 1.00 87.31 290 SER A CA 1
ATOM 2347 C C . SER A 1 290 ? 13.895 -7.822 10.516 1.00 87.31 290 SER A C 1
ATOM 2349 O O . SER A 1 290 ? 13.603 -8.820 9.870 1.00 87.31 290 SER A O 1
ATOM 2351 N N . ILE A 1 291 ? 13.066 -7.277 11.408 1.00 85.75 291 ILE A N 1
ATOM 2352 C CA . ILE A 1 291 ? 11.822 -7.914 11.859 1.00 85.75 291 ILE A CA 1
ATOM 2353 C C . ILE A 1 291 ? 10.865 -8.167 10.683 1.00 85.75 291 ILE A C 1
ATOM 2355 O O . ILE A 1 291 ? 10.321 -9.265 10.543 1.00 85.75 291 ILE A O 1
ATOM 2359 N N . TYR A 1 292 ? 10.667 -7.173 9.811 1.00 87.00 292 TYR A N 1
ATOM 2360 C CA . TYR A 1 292 ? 9.802 -7.326 8.640 1.00 87.00 292 TYR A CA 1
ATOM 2361 C C . TYR A 1 292 ? 10.372 -8.312 7.626 1.00 87.00 292 TYR A C 1
ATOM 2363 O O . TYR A 1 292 ? 9.637 -9.175 7.153 1.00 87.00 292 TYR A O 1
ATOM 2371 N N . VAL A 1 293 ? 11.657 -8.209 7.285 1.00 84.94 293 VAL A N 1
ATOM 2372 C CA . VAL A 1 293 ? 12.283 -9.102 6.302 1.00 84.94 293 VAL A CA 1
ATOM 2373 C C . VAL A 1 293 ? 12.278 -10.545 6.808 1.00 84.94 293 VAL A C 1
ATOM 2375 O O . VAL A 1 293 ? 11.888 -11.436 6.057 1.00 84.94 293 VAL A O 1
ATOM 2378 N N . ASP A 1 294 ? 12.591 -10.779 8.082 1.00 82.44 294 ASP A N 1
ATOM 2379 C CA . ASP A 1 294 ? 12.564 -12.109 8.700 1.00 82.44 294 ASP A CA 1
ATOM 2380 C C . ASP A 1 294 ? 11.136 -12.684 8.729 1.00 82.44 294 ASP A C 1
ATOM 2382 O O . ASP A 1 294 ? 10.909 -13.854 8.397 1.00 82.44 294 ASP A O 1
ATOM 2386 N N . SER A 1 295 ? 10.132 -11.851 9.031 1.00 79.81 295 SER A N 1
ATOM 2387 C CA . SER A 1 295 ? 8.719 -12.242 8.945 1.00 79.81 295 SER A CA 1
ATOM 2388 C C . SER A 1 295 ? 8.287 -12.565 7.511 1.00 79.81 295 SER A C 1
ATOM 2390 O O . SER A 1 295 ? 7.508 -13.494 7.300 1.00 79.81 295 SER A O 1
ATOM 2392 N N . ILE A 1 296 ? 8.767 -11.822 6.512 1.00 78.50 296 ILE A N 1
ATOM 2393 C CA . ILE A 1 296 ? 8.433 -12.068 5.106 1.00 78.50 296 ILE A CA 1
ATOM 2394 C C . ILE A 1 296 ? 9.096 -13.361 4.638 1.00 78.50 296 ILE A C 1
ATOM 2396 O O . ILE A 1 296 ? 8.411 -14.231 4.104 1.00 78.50 296 ILE A O 1
ATOM 2400 N N . ILE A 1 297 ? 10.393 -13.535 4.894 1.00 76.56 297 ILE A N 1
ATOM 2401 C CA . ILE A 1 297 ? 11.151 -14.730 4.509 1.00 76.56 297 ILE A CA 1
ATOM 2402 C C . ILE A 1 297 ? 10.559 -15.982 5.160 1.00 76.56 297 ILE A C 1
ATOM 2404 O O . ILE A 1 297 ? 10.389 -16.993 4.484 1.00 76.56 297 ILE A O 1
ATOM 2408 N N . SER A 1 298 ? 10.177 -15.917 6.437 1.00 72.94 298 SER A N 1
ATOM 2409 C CA . SER A 1 298 ? 9.526 -17.046 7.116 1.00 72.94 298 SER A CA 1
ATOM 2410 C C . SER A 1 298 ? 8.129 -17.361 6.563 1.00 72.94 298 SER A C 1
ATOM 2412 O O . SER A 1 298 ? 7.718 -18.523 6.571 1.00 72.94 298 SER A O 1
ATOM 2414 N N . SER A 1 299 ? 7.407 -16.361 6.042 1.00 68.00 299 SER A N 1
ATOM 2415 C CA . SER A 1 299 ? 6.100 -16.557 5.398 1.00 68.00 299 SER A CA 1
ATOM 2416 C C . SER A 1 299 ? 6.189 -17.155 3.986 1.00 68.00 299 SER A C 1
ATOM 2418 O O . SER A 1 299 ? 5.242 -17.802 3.524 1.00 68.00 299 SER A O 1
ATOM 2420 N N . LEU A 1 300 ? 7.332 -16.993 3.310 1.00 66.44 300 LEU A N 1
ATOM 2421 C CA . LEU A 1 300 ? 7.602 -17.597 2.011 1.00 66.44 300 LEU A CA 1
ATOM 2422 C C . LEU A 1 300 ? 7.812 -19.102 2.197 1.00 66.44 300 LEU A C 1
ATOM 2424 O O . LEU A 1 300 ? 8.900 -19.577 2.518 1.00 66.44 300 LEU A O 1
ATOM 2428 N N . LYS A 1 301 ? 6.755 -19.890 1.973 1.00 58.81 301 LYS A N 1
ATOM 2429 C CA . LYS A 1 301 ? 6.902 -21.348 1.891 1.00 58.81 301 LYS A CA 1
ATOM 2430 C C . LYS A 1 301 ? 7.904 -21.659 0.771 1.00 58.81 301 LYS A C 1
ATOM 2432 O O . LYS A 1 301 ? 7.713 -21.148 -0.338 1.00 58.81 301 LYS A O 1
ATOM 2437 N N . PRO A 1 302 ? 8.920 -22.516 0.996 1.00 51.56 302 PRO A N 1
ATOM 2438 C CA . PRO A 1 302 ? 9.708 -23.031 -0.112 1.00 51.56 302 PRO A CA 1
ATOM 2439 C C . PRO A 1 302 ? 8.721 -23.698 -1.064 1.00 51.56 302 PRO A C 1
ATOM 2441 O O . PRO A 1 302 ? 7.957 -24.580 -0.644 1.00 51.56 302 PRO A O 1
ATOM 2444 N N . SER A 1 303 ? 8.660 -23.225 -2.311 1.00 45.91 303 SER A N 1
ATOM 2445 C CA . SER A 1 303 ? 7.805 -23.858 -3.298 1.00 45.91 303 SER A CA 1
ATOM 2446 C C . SER A 1 303 ? 8.286 -25.300 -3.398 1.00 45.91 303 SER A C 1
ATOM 2448 O O . SER A 1 303 ? 9.412 -25.595 -3.799 1.00 45.91 303 SER A O 1
ATOM 2450 N N . LYS A 1 304 ? 7.456 -26.244 -2.940 1.00 41.84 304 LYS A N 1
ATOM 2451 C CA . LYS A 1 304 ? 7.639 -27.628 -3.353 1.00 41.84 304 LYS A CA 1
ATOM 2452 C C . LYS A 1 304 ? 7.407 -27.578 -4.853 1.00 41.84 304 LYS A C 1
ATOM 2454 O O . LYS A 1 304 ? 6.256 -27.568 -5.281 1.00 41.84 304 LYS A O 1
ATOM 2459 N N . LEU A 1 305 ? 8.489 -27.510 -5.627 1.00 40.59 305 LEU A N 1
ATOM 2460 C CA . LEU A 1 305 ? 8.502 -27.896 -7.027 1.00 40.59 305 LEU A CA 1
ATOM 2461 C C . LEU A 1 305 ? 7.963 -29.325 -7.071 1.00 40.59 305 LEU A C 1
ATOM 2463 O O . LEU A 1 305 ? 8.702 -30.304 -6.986 1.00 40.59 305 LEU A O 1
ATOM 2467 N N . SER A 1 306 ? 6.639 -29.470 -7.131 1.00 38.16 306 SER A N 1
ATOM 2468 C CA . SER A 1 306 ? 6.043 -30.728 -7.522 1.00 38.16 306 SER A CA 1
ATOM 2469 C C . SER A 1 306 ? 6.430 -30.857 -8.988 1.00 38.16 306 SER A C 1
ATOM 2471 O O . SER A 1 306 ? 5.837 -30.201 -9.845 1.00 38.16 306 SER A O 1
ATOM 2473 N N . GLY A 1 307 ? 7.483 -31.627 -9.267 1.00 38.19 307 GLY A N 1
ATOM 2474 C CA . GLY A 1 307 ? 8.037 -31.863 -10.604 1.00 38.19 307 GLY A CA 1
ATOM 2475 C C . GLY A 1 307 ? 7.096 -32.630 -11.539 1.00 38.19 307 GLY A C 1
ATOM 2476 O O . GLY A 1 307 ? 7.535 -33.497 -12.281 1.00 38.19 307 GLY A O 1
ATOM 2477 N N . LYS A 1 308 ? 5.786 -32.375 -11.459 1.00 38.62 308 LYS A N 1
ATOM 2478 C CA . LYS A 1 308 ? 4.724 -33.040 -12.217 1.00 38.62 308 LYS A CA 1
ATOM 2479 C C . LYS A 1 308 ? 3.688 -32.076 -12.801 1.00 38.62 308 LYS A C 1
ATOM 2481 O O . LYS A 1 308 ? 2.702 -32.543 -13.357 1.00 38.62 308 LYS A O 1
ATOM 2486 N N . SER A 1 309 ? 3.886 -30.760 -12.700 1.00 40.03 309 SER A N 1
ATOM 2487 C CA . SER A 1 309 ? 2.984 -29.793 -13.330 1.00 40.03 309 SER A CA 1
ATOM 2488 C C . SER A 1 309 ? 3.726 -28.923 -14.339 1.00 40.03 309 SER A C 1
ATOM 2490 O O . SER A 1 309 ? 4.686 -28.247 -13.990 1.00 40.03 309 SER A O 1
ATOM 2492 N N . LEU A 1 310 ? 3.253 -28.922 -15.588 1.00 37.84 310 LEU A N 1
ATOM 2493 C CA . LEU A 1 310 ? 3.703 -28.018 -16.656 1.00 37.84 310 LEU A CA 1
ATOM 2494 C C . LEU A 1 310 ? 3.202 -26.571 -16.452 1.00 37.84 310 LEU A C 1
ATOM 2496 O O . LEU A 1 310 ? 3.436 -25.714 -17.300 1.00 37.84 310 LEU A O 1
ATOM 2500 N N . THR A 1 311 ? 2.492 -26.282 -15.354 1.00 46.06 311 THR A N 1
ATOM 2501 C CA . THR A 1 311 ? 1.951 -24.952 -15.049 1.00 46.06 311 THR A CA 1
ATOM 2502 C C . THR A 1 311 ? 2.640 -24.355 -13.822 1.00 46.06 311 THR A C 1
ATOM 2504 O O . THR A 1 311 ? 2.378 -24.770 -12.690 1.00 46.06 311 THR A O 1
ATOM 2507 N N . VAL A 1 312 ? 3.490 -23.351 -14.043 1.00 50.47 312 VAL A N 1
ATOM 2508 C CA . VAL A 1 312 ? 4.046 -22.494 -12.985 1.00 50.47 312 VAL A CA 1
ATOM 2509 C C . VAL A 1 312 ? 2.966 -21.485 -12.576 1.00 50.47 312 VAL A C 1
ATOM 2511 O O . VAL A 1 312 ? 2.443 -20.759 -13.417 1.00 50.47 312 VAL A O 1
ATOM 2514 N N . PHE A 1 313 ? 2.581 -21.466 -11.297 1.00 56.75 313 PHE A N 1
ATOM 2515 C CA . PHE A 1 313 ? 1.568 -20.542 -10.752 1.00 56.75 313 PHE A CA 1
ATOM 2516 C C . PHE A 1 313 ? 2.153 -19.498 -9.788 1.00 56.75 313 PHE A C 1
ATOM 2518 O O . PHE A 1 313 ? 1.401 -18.712 -9.215 1.00 56.75 313 PHE A O 1
ATOM 2525 N N . GLU A 1 314 ? 3.477 -19.462 -9.626 1.00 58.44 314 GLU A N 1
ATOM 2526 C CA . GLU A 1 314 ? 4.191 -18.639 -8.634 1.00 58.44 314 GLU A CA 1
ATOM 2527 C C . GLU A 1 314 ? 4.012 -17.121 -8.847 1.00 58.44 314 GLU A C 1
ATOM 2529 O O . GLU A 1 314 ? 4.199 -16.332 -7.922 1.00 58.44 314 GLU A O 1
ATOM 2534 N N . TRP A 1 315 ? 3.566 -16.697 -10.036 1.00 64.81 315 TRP A N 1
ATOM 2535 C CA . TRP A 1 315 ? 3.256 -15.298 -10.343 1.00 64.81 315 TRP A CA 1
ATOM 2536 C C . TRP A 1 315 ? 1.844 -14.842 -9.939 1.00 64.81 315 TRP A C 1
ATOM 2538 O O . TRP A 1 315 ? 1.564 -13.646 -9.974 1.00 64.81 315 TRP A O 1
ATOM 2548 N N . LYS A 1 316 ? 0.920 -15.761 -9.609 1.00 66.94 316 LYS A N 1
ATOM 2549 C CA . LYS A 1 316 ? -0.509 -15.428 -9.424 1.00 66.94 316 LYS A CA 1
ATOM 2550 C C . LYS A 1 316 ? -0.839 -14.788 -8.076 1.00 66.94 316 LYS A C 1
ATOM 2552 O O . LYS A 1 316 ? -1.927 -14.233 -7.928 1.00 66.94 316 LYS A O 1
ATOM 2557 N N . THR A 1 317 ? 0.065 -14.867 -7.106 1.00 71.31 317 THR A N 1
ATOM 2558 C CA . THR A 1 317 ? -0.145 -14.366 -5.744 1.00 71.31 317 THR A CA 1
ATOM 2559 C C . THR A 1 317 ? 0.942 -13.369 -5.374 1.00 71.31 317 THR A C 1
ATOM 2561 O O . THR A 1 317 ? 2.128 -13.699 -5.447 1.00 71.31 317 THR A O 1
ATOM 2564 N N . ALA A 1 318 ? 0.542 -12.165 -4.966 1.00 75.19 318 ALA A N 1
ATOM 2565 C CA . ALA A 1 318 ? 1.456 -11.217 -4.346 1.00 75.19 318 ALA A CA 1
ATOM 2566 C C . ALA A 1 318 ? 1.910 -11.723 -2.971 1.00 75.19 318 ALA A C 1
ATOM 2568 O O . ALA A 1 318 ? 1.162 -12.410 -2.272 1.00 75.19 318 ALA A O 1
ATOM 2569 N N . ILE A 1 319 ? 3.141 -11.376 -2.599 1.00 78.62 319 ILE A N 1
ATOM 2570 C CA . ILE A 1 319 ? 3.734 -11.734 -1.305 1.00 78.62 319 ILE A CA 1
ATOM 2571 C C . ILE A 1 319 ? 3.084 -10.914 -0.183 1.00 78.62 319 ILE A C 1
ATOM 2573 O O . ILE A 1 319 ? 2.771 -11.444 0.882 1.00 78.62 319 ILE A O 1
ATOM 2577 N N . LEU A 1 320 ? 2.873 -9.618 -0.428 1.00 81.75 320 LEU A N 1
ATOM 2578 C CA . LEU A 1 320 ? 2.368 -8.664 0.553 1.00 81.75 320 LEU A CA 1
ATOM 2579 C C . LEU A 1 320 ? 0.960 -8.192 0.191 1.00 81.75 320 LEU A C 1
ATOM 2581 O O . LEU A 1 320 ? 0.653 -7.917 -0.965 1.00 81.75 320 LEU A O 1
ATOM 2585 N N . VAL A 1 321 ? 0.113 -8.065 1.211 1.00 78.94 321 VAL A N 1
ATOM 2586 C CA . VAL A 1 321 ? -1.227 -7.467 1.103 1.00 78.94 321 VAL A CA 1
ATOM 2587 C C . VAL A 1 321 ? -1.158 -5.949 1.267 1.00 78.94 321 VAL A C 1
ATOM 2589 O O . VAL A 1 321 ? -0.150 -5.412 1.722 1.00 78.94 321 VAL A O 1
ATOM 2592 N N . LYS A 1 322 ? -2.245 -5.234 0.960 1.00 79.25 322 LYS A N 1
ATOM 2593 C CA . LYS A 1 322 ? -2.288 -3.768 1.100 1.00 79.25 322 LYS A CA 1
ATOM 2594 C C . LYS A 1 322 ? -1.949 -3.294 2.519 1.00 79.25 322 LYS A C 1
ATOM 2596 O O . LYS A 1 322 ? -1.203 -2.339 2.697 1.00 79.25 322 LYS A O 1
ATOM 2601 N N . SER A 1 323 ? -2.445 -4.002 3.527 1.00 82.94 323 SER A N 1
ATOM 2602 C CA . SER A 1 323 ? -2.216 -3.703 4.941 1.00 82.94 323 SER A CA 1
ATOM 2603 C C . SER A 1 323 ? -0.945 -4.346 5.510 1.00 82.94 323 SER A C 1
ATOM 2605 O O . SER A 1 323 ? -0.855 -4.582 6.717 1.00 82.94 323 SER A O 1
ATOM 2607 N N . TRP A 1 324 ? 0.053 -4.648 4.669 1.00 85.62 324 TRP A N 1
ATOM 2608 C CA . TRP A 1 324 ? 1.291 -5.286 5.118 1.00 85.62 324 TRP A CA 1
ATOM 2609 C C . TRP A 1 324 ? 2.045 -4.540 6.235 1.00 85.62 324 TRP A C 1
ATOM 2611 O O . TRP A 1 324 ? 2.611 -5.242 7.075 1.00 85.62 324 TRP A O 1
ATOM 2621 N N . PRO A 1 325 ? 2.019 -3.189 6.353 1.00 88.50 325 PRO A N 1
ATOM 2622 C CA . PRO A 1 325 ? 2.653 -2.511 7.486 1.00 88.50 325 PRO A CA 1
ATOM 2623 C C . PRO A 1 325 ? 2.021 -2.888 8.834 1.00 88.50 325 PRO A C 1
ATOM 2625 O O . PRO A 1 325 ? 2.643 -2.744 9.872 1.00 88.50 325 PRO A O 1
ATOM 2628 N N . TYR A 1 326 ? 0.797 -3.421 8.835 1.00 87.56 326 TYR A N 1
ATOM 2629 C CA . TYR A 1 326 ? 0.126 -3.947 10.025 1.00 87.56 326 TYR A CA 1
ATOM 2630 C C . TYR A 1 326 ? 0.172 -5.482 10.102 1.00 87.56 326 TYR A C 1
ATOM 2632 O O . TYR A 1 326 ? -0.481 -6.089 10.955 1.00 87.56 326 TYR A O 1
ATOM 2640 N N . HIS A 1 327 ? 0.911 -6.153 9.211 1.00 82.81 327 HIS A N 1
ATOM 2641 C CA . HIS A 1 327 ? 0.914 -7.614 9.126 1.00 82.81 327 HIS A CA 1
ATOM 2642 C C . HIS A 1 327 ? 1.419 -8.275 10.408 1.00 82.81 327 HIS A C 1
ATOM 2644 O O . HIS A 1 327 ? 0.858 -9.293 10.803 1.00 82.81 327 HIS A O 1
ATOM 2650 N N . LEU A 1 328 ? 2.413 -7.691 11.083 1.00 85.38 328 LEU A N 1
ATOM 2651 C CA . LEU A 1 328 ? 2.957 -8.271 12.312 1.00 85.38 328 LEU A CA 1
ATOM 2652 C C . LEU A 1 328 ? 1.909 -8.317 13.436 1.00 85.38 328 LEU A C 1
ATOM 2654 O O . LEU A 1 328 ? 1.839 -9.310 14.151 1.00 85.38 328 LEU A O 1
ATOM 2658 N N . LEU A 1 329 ? 1.013 -7.325 13.541 1.00 86.25 329 LEU A N 1
ATOM 2659 C CA . LEU A 1 329 ? -0.103 -7.380 14.501 1.00 86.25 329 LEU A CA 1
ATOM 2660 C C . LEU A 1 329 ? -1.069 -8.520 14.178 1.00 86.25 329 LEU A C 1
ATOM 2662 O O . LEU A 1 329 ? -1.632 -9.143 15.069 1.00 86.25 329 LEU A O 1
ATOM 2666 N N . ALA A 1 330 ? -1.229 -8.858 12.902 1.00 79.31 330 ALA A N 1
ATOM 2667 C CA . ALA A 1 330 ? -2.086 -9.966 12.508 1.00 79.31 330 ALA A CA 1
ATOM 2668 C C . ALA A 1 330 ? -1.597 -11.334 12.991 1.00 79.31 330 ALA A C 1
ATOM 2670 O O . ALA A 1 330 ? -2.396 -12.270 13.049 1.00 79.31 330 ALA A O 1
ATOM 2671 N N . ILE A 1 331 ? -0.317 -11.453 13.352 1.00 79.69 331 ILE A N 1
ATOM 2672 C CA . ILE A 1 331 ? 0.223 -12.659 13.978 1.00 79.69 331 ILE A CA 1
ATOM 2673 C C . ILE A 1 331 ? -0.541 -12.951 15.277 1.00 79.69 331 ILE A C 1
ATOM 2675 O O . ILE A 1 331 ? -0.849 -14.113 15.529 1.00 79.69 331 ILE A O 1
ATOM 2679 N N . PHE A 1 332 ? -0.957 -11.929 16.041 1.00 82.06 332 PHE A N 1
ATOM 2680 C CA . PHE A 1 332 ? -1.782 -12.114 17.243 1.00 82.06 332 PHE A CA 1
ATOM 2681 C C . PHE A 1 332 ? -3.127 -12.783 16.926 1.00 82.06 332 PHE A C 1
ATOM 2683 O O . PHE A 1 332 ? -3.529 -13.715 17.620 1.00 82.06 332 PHE A O 1
ATOM 2690 N N . LEU A 1 333 ? -3.787 -12.397 15.828 1.00 77.69 333 LEU A N 1
ATOM 2691 C CA . LEU A 1 333 ? -5.036 -13.043 15.402 1.00 77.69 333 LEU A CA 1
ATOM 2692 C C . LEU A 1 333 ? -4.821 -14.497 14.996 1.00 77.69 333 LEU A C 1
ATOM 2694 O O . LEU A 1 333 ? -5.613 -15.354 15.381 1.00 77.69 333 LEU A O 1
ATOM 2698 N N . ASN A 1 334 ? -3.750 -14.765 14.250 1.00 76.94 334 ASN A N 1
ATOM 2699 C CA . ASN A 1 334 ? -3.416 -16.118 13.819 1.00 76.94 334 ASN A CA 1
ATOM 2700 C C . ASN A 1 334 ? -3.073 -17.012 15.018 1.00 76.94 334 ASN A C 1
ATOM 2702 O O . ASN A 1 334 ? -3.455 -18.176 15.034 1.00 76.94 334 ASN A O 1
ATOM 2706 N N . MET A 1 335 ? -2.393 -16.478 16.039 1.00 74.62 335 MET A N 1
ATOM 2707 C CA . MET A 1 335 ? -2.093 -17.224 17.265 1.00 74.62 335 MET A CA 1
ATOM 2708 C C . MET A 1 335 ? -3.361 -17.648 18.003 1.00 74.62 335 MET A C 1
ATOM 2710 O O . MET A 1 335 ? -3.441 -18.782 18.462 1.00 74.62 335 MET A O 1
ATOM 2714 N N . LEU A 1 336 ? -4.373 -16.785 18.067 1.00 72.44 336 LEU A N 1
ATOM 2715 C CA . LEU A 1 336 ? -5.645 -17.111 18.716 1.00 72.44 336 LEU A CA 1
ATOM 2716 C C . LEU A 1 336 ? -6.424 -18.227 18.004 1.00 72.44 336 LEU A C 1
ATOM 2718 O O . LEU A 1 336 ? -7.239 -18.896 18.631 1.00 72.44 336 LEU A O 1
ATOM 2722 N N . GLU A 1 337 ? -6.189 -18.430 16.707 1.00 72.38 337 GLU A N 1
ATOM 2723 C CA . GLU A 1 337 ? -6.808 -19.504 15.917 1.00 72.38 337 GLU A CA 1
ATOM 2724 C C . GLU A 1 337 ? -5.939 -20.771 15.830 1.00 72.38 337 GLU A C 1
ATOM 2726 O O . GLU A 1 337 ? -6.436 -21.846 15.492 1.00 72.38 337 GLU A O 1
ATOM 2731 N N . ALA A 1 338 ? -4.640 -20.656 16.110 1.00 72.12 338 ALA A N 1
ATOM 2732 C CA . ALA A 1 338 ? -3.675 -21.734 15.951 1.00 72.12 338 ALA A CA 1
ATOM 2733 C C . ALA A 1 338 ? -3.812 -22.811 17.039 1.00 72.12 338 ALA A C 1
ATOM 2735 O O . ALA A 1 338 ? -4.194 -22.537 18.178 1.00 72.12 338 ALA A O 1
ATOM 2736 N N . SER A 1 339 ? -3.435 -24.048 16.696 1.00 68.69 339 SER A N 1
ATOM 2737 C CA . SER A 1 339 ? -3.335 -25.143 17.665 1.00 68.69 339 SER A CA 1
ATOM 2738 C C . SER A 1 339 ? -2.272 -24.833 18.737 1.00 68.69 339 SER A C 1
ATOM 2740 O O . SER A 1 339 ? -1.328 -24.097 18.438 1.00 68.69 339 SER A O 1
ATOM 2742 N N . PRO A 1 340 ? -2.339 -25.409 19.954 1.00 68.25 340 PRO A N 1
ATOM 2743 C CA . PRO A 1 340 ? -1.381 -25.110 21.030 1.00 68.25 340 PRO A CA 1
ATOM 2744 C C . PRO A 1 340 ? 0.090 -25.293 20.614 1.00 68.25 340 PRO A C 1
ATOM 2746 O O . PRO A 1 340 ? 0.946 -24.474 20.934 1.00 68.25 340 PRO A O 1
ATOM 2749 N N . ASN A 1 341 ? 0.374 -26.317 19.801 1.00 66.06 341 ASN A N 1
ATOM 2750 C CA . ASN A 1 341 ? 1.718 -26.584 19.279 1.00 66.06 341 ASN A CA 1
ATOM 2751 C C . ASN A 1 341 ? 2.197 -25.532 18.265 1.00 66.06 341 ASN A C 1
ATOM 2753 O O . ASN A 1 341 ? 3.401 -25.317 18.117 1.00 66.06 341 ASN A O 1
ATOM 2757 N N . ASP A 1 342 ? 1.278 -24.906 17.531 1.00 69.06 342 ASP A N 1
ATOM 2758 C CA . ASP A 1 342 ? 1.602 -23.858 16.562 1.00 69.06 342 ASP A CA 1
ATOM 2759 C C . ASP A 1 342 ? 1.656 -22.475 17.225 1.00 69.06 342 ASP A C 1
ATOM 2761 O O . ASP A 1 342 ? 2.453 -21.636 16.807 1.00 69.06 342 ASP A O 1
ATOM 2765 N N . GLN A 1 343 ? 0.910 -22.263 18.316 1.00 65.44 343 GLN A N 1
ATOM 2766 C CA . GLN A 1 343 ? 1.047 -21.084 19.176 1.00 65.44 343 GLN A CA 1
ATOM 2767 C C . GLN A 1 343 ? 2.463 -20.965 19.746 1.00 65.44 343 GLN A C 1
ATOM 2769 O O . GLN A 1 343 ? 3.069 -19.902 19.645 1.00 65.44 343 GLN A O 1
ATOM 2774 N N . ASP A 1 344 ? 3.036 -22.055 20.261 1.00 63.81 344 ASP A N 1
ATOM 2775 C CA . ASP A 1 344 ? 4.401 -22.049 20.805 1.00 63.81 344 ASP A CA 1
ATOM 2776 C C . ASP A 1 344 ? 5.478 -21.788 19.747 1.00 63.81 344 ASP A C 1
ATOM 2778 O O . ASP A 1 344 ? 6.530 -21.225 20.054 1.00 63.81 344 ASP A O 1
ATOM 2782 N N . LYS A 1 345 ? 5.233 -22.172 18.489 1.00 69.12 345 LYS A N 1
ATOM 2783 C CA . LYS A 1 345 ? 6.124 -21.813 17.378 1.00 69.12 345 LYS A CA 1
ATOM 2784 C C . LYS A 1 345 ? 6.027 -20.327 17.068 1.00 69.12 345 LYS A C 1
ATOM 2786 O O . LYS A 1 345 ? 7.062 -19.688 16.944 1.00 69.12 345 LYS A O 1
ATOM 2791 N N . LEU A 1 346 ? 4.810 -19.788 16.976 1.00 66.50 346 LEU A N 1
ATOM 2792 C CA . LEU A 1 346 ? 4.560 -18.380 16.658 1.00 66.50 346 LEU A CA 1
ATOM 2793 C C . LEU A 1 346 ? 5.065 -17.434 17.761 1.00 66.50 346 LEU A C 1
ATOM 2795 O O . LEU A 1 346 ? 5.678 -16.418 17.446 1.00 66.50 346 LEU A O 1
ATOM 2799 N N . ARG A 1 347 ? 4.915 -17.806 19.040 1.00 66.06 347 ARG A N 1
ATOM 2800 C CA . ARG A 1 347 ? 5.441 -17.052 20.197 1.00 66.06 347 ARG A CA 1
ATOM 2801 C C . ARG A 1 347 ? 6.963 -16.925 20.201 1.00 66.06 347 ARG A C 1
ATOM 2803 O O . ARG A 1 347 ? 7.496 -15.954 20.723 1.00 66.06 347 ARG A O 1
ATOM 2810 N N . LYS A 1 348 ? 7.671 -17.903 19.630 1.00 67.19 348 LYS A N 1
ATOM 2811 C CA . LYS A 1 348 ? 9.140 -17.908 19.564 1.00 67.19 348 LYS A CA 1
ATOM 2812 C C . LYS A 1 348 ? 9.706 -17.053 18.432 1.00 67.19 348 LYS A C 1
ATOM 2814 O O . LYS A 1 348 ? 10.912 -16.839 18.422 1.00 67.19 348 LYS A O 1
ATOM 2819 N N . VAL A 1 349 ? 8.881 -16.601 17.480 1.00 69.56 349 VAL A N 1
ATOM 2820 C CA . VAL A 1 349 ? 9.380 -15.876 16.301 1.00 69.56 349 VAL A CA 1
ATOM 2821 C C . VAL A 1 349 ? 9.719 -14.429 16.656 1.00 69.56 349 VAL A C 1
ATOM 2823 O O . VAL A 1 349 ? 10.830 -13.995 16.373 1.00 69.56 349 VAL A O 1
ATOM 2826 N N . ILE A 1 350 ? 8.793 -13.684 17.277 1.00 77.31 350 ILE A N 1
ATOM 2827 C CA . ILE A 1 350 ? 8.996 -12.272 17.654 1.00 77.31 350 ILE A CA 1
ATOM 2828 C C . ILE A 1 350 ? 8.235 -11.972 18.965 1.00 77.31 350 ILE A C 1
ATOM 2830 O O . ILE A 1 350 ? 7.040 -12.268 19.038 1.00 77.31 350 ILE A O 1
ATOM 2834 N N . PRO A 1 351 ? 8.873 -11.363 19.987 1.00 86.19 351 PRO A N 1
ATOM 2835 C CA . PRO A 1 351 ? 8.201 -10.934 21.216 1.00 86.19 351 PRO A CA 1
ATOM 2836 C C . PRO A 1 351 ? 7.082 -9.907 20.976 1.00 86.19 351 PRO A C 1
ATOM 2838 O O . PRO A 1 351 ? 7.236 -8.987 20.172 1.00 86.19 351 PRO A O 1
ATOM 2841 N N . GLU A 1 352 ? 5.996 -9.987 21.755 1.00 86.62 352 GLU A N 1
ATOM 2842 C CA . GLU A 1 352 ? 4.830 -9.089 21.642 1.00 86.62 352 GLU A CA 1
ATOM 2843 C C . GLU A 1 352 ? 5.210 -7.603 21.710 1.00 86.62 352 GLU A C 1
ATOM 2845 O O . GLU A 1 352 ? 4.793 -6.814 20.861 1.00 86.62 352 GLU A O 1
ATOM 2850 N N . LYS A 1 353 ? 6.059 -7.227 22.678 1.00 88.12 353 LYS A N 1
ATOM 2851 C CA . LYS A 1 353 ? 6.543 -5.846 22.825 1.00 88.12 353 LYS A CA 1
ATOM 2852 C C . LYS A 1 353 ? 7.218 -5.360 21.543 1.00 88.12 353 LYS A C 1
ATOM 2854 O O . LYS A 1 353 ? 6.934 -4.259 21.083 1.00 88.12 353 LYS A O 1
ATOM 2859 N N . GLN A 1 354 ? 8.073 -6.189 20.950 1.00 88.12 354 GLN A N 1
ATOM 2860 C CA . GLN A 1 354 ? 8.829 -5.821 19.758 1.00 88.12 354 GLN A CA 1
ATOM 2861 C C . GLN A 1 354 ? 7.908 -5.637 18.544 1.00 88.12 354 GLN A C 1
ATOM 2863 O O . GLN A 1 354 ? 8.119 -4.719 17.755 1.00 88.12 354 GLN A O 1
ATOM 2868 N N . ILE A 1 355 ? 6.839 -6.434 18.432 1.00 88.94 355 ILE A N 1
ATOM 2869 C CA . ILE A 1 355 ? 5.811 -6.259 17.395 1.00 88.94 355 ILE A CA 1
ATOM 2870 C C . ILE A 1 355 ? 5.135 -4.890 17.533 1.00 88.94 355 ILE A C 1
ATOM 2872 O O . ILE A 1 355 ? 5.081 -4.136 16.562 1.00 88.94 355 ILE A O 1
ATOM 2876 N N . ILE A 1 356 ? 4.640 -4.547 18.727 1.00 90.25 356 ILE A N 1
ATOM 2877 C CA . ILE A 1 356 ? 3.892 -3.296 18.941 1.00 90.25 356 ILE A CA 1
ATOM 2878 C C . ILE A 1 356 ? 4.802 -2.074 18.738 1.00 90.25 356 ILE A C 1
ATOM 2880 O O . ILE A 1 356 ? 4.433 -1.149 18.011 1.00 90.25 356 ILE A O 1
ATOM 2884 N N . HIS A 1 357 ? 6.013 -2.109 19.303 1.00 90.31 357 HIS A N 1
ATOM 2885 C CA . HIS A 1 357 ? 7.021 -1.041 19.192 1.00 90.31 357 HIS A CA 1
ATOM 2886 C C . HIS A 1 357 ? 7.627 -0.907 17.789 1.00 90.31 357 HIS A C 1
ATOM 2888 O O . HIS A 1 357 ? 8.257 0.101 17.486 1.00 90.31 357 HIS A O 1
ATOM 2894 N N . THR A 1 358 ? 7.415 -1.890 16.915 1.00 89.44 358 THR A N 1
ATOM 2895 C CA . THR A 1 358 ? 7.788 -1.801 15.499 1.00 89.44 358 THR A CA 1
ATOM 2896 C C . THR A 1 358 ? 6.636 -1.262 14.660 1.00 89.44 358 THR A C 1
ATOM 2898 O O . THR A 1 358 ? 6.814 -0.325 13.891 1.00 89.44 358 THR A O 1
ATOM 2901 N N . VAL A 1 359 ? 5.436 -1.833 14.797 1.00 91.25 359 VAL A N 1
ATOM 2902 C CA . VAL A 1 359 ? 4.308 -1.535 13.902 1.00 91.25 359 VAL A CA 1
ATOM 2903 C C . VAL A 1 359 ? 3.738 -0.139 14.126 1.00 91.25 359 VAL A C 1
ATOM 2905 O O . VAL A 1 359 ? 3.514 0.585 13.154 1.00 91.25 359 VAL A O 1
ATOM 2908 N N . LEU A 1 360 ? 3.478 0.256 15.377 1.00 90.69 360 LEU A N 1
ATOM 2909 C CA . LEU A 1 360 ? 2.803 1.532 15.635 1.00 90.69 360 LEU A CA 1
ATOM 2910 C C . LEU A 1 360 ? 3.673 2.729 15.227 1.00 90.69 360 LEU A C 1
ATOM 2912 O O . LEU A 1 360 ? 3.197 3.525 14.415 1.00 90.69 360 LEU A O 1
ATOM 2916 N N . PRO A 1 361 ? 4.953 2.825 15.645 1.00 89.44 361 PRO A N 1
ATOM 2917 C CA . PRO A 1 361 ? 5.796 3.945 15.236 1.00 89.44 361 PRO A CA 1
ATOM 2918 C C . PRO A 1 361 ? 6.101 3.939 13.733 1.00 89.44 361 PRO A C 1
ATOM 2920 O O . PRO A 1 361 ? 6.120 4.996 13.109 1.00 89.44 361 PRO A O 1
ATOM 2923 N N . PHE A 1 362 ? 6.278 2.763 13.117 1.00 89.69 362 PHE A N 1
ATOM 2924 C CA . PHE A 1 362 ? 6.495 2.667 11.671 1.00 89.69 362 PHE A CA 1
ATOM 2925 C C . PHE A 1 362 ? 5.286 3.159 10.870 1.00 89.69 362 PHE A C 1
ATOM 2927 O O . PHE A 1 362 ? 5.436 3.920 9.916 1.00 89.69 362 PHE A O 1
ATOM 2934 N N . THR A 1 363 ? 4.076 2.756 1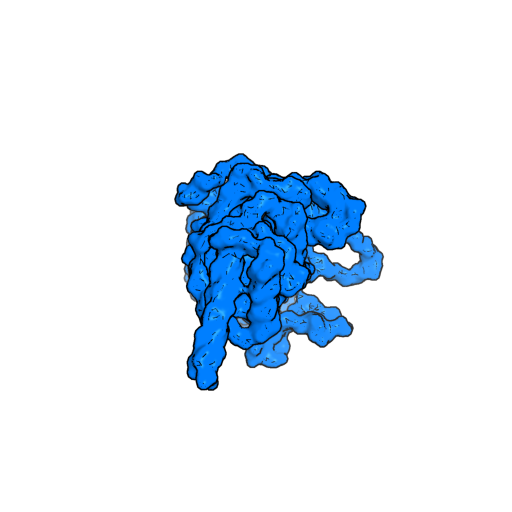1.259 1.00 89.56 363 THR A N 1
ATOM 2935 C CA . THR A 1 363 ? 2.854 3.193 10.567 1.00 89.56 363 THR A CA 1
ATOM 2936 C C . THR A 1 363 ? 2.574 4.675 10.786 1.00 89.56 363 THR A C 1
ATOM 2938 O O . THR A 1 363 ? 2.187 5.351 9.838 1.00 89.56 363 THR A O 1
ATOM 2941 N N . ASP A 1 364 ? 2.849 5.206 11.979 1.00 87.62 364 ASP A N 1
ATOM 2942 C CA . ASP A 1 364 ? 2.796 6.646 12.250 1.00 87.62 364 ASP A CA 1
ATOM 2943 C C . ASP A 1 364 ? 3.782 7.437 11.385 1.00 87.62 364 ASP A C 1
ATOM 2945 O O . ASP A 1 364 ? 3.424 8.473 10.827 1.00 87.62 364 ASP A O 1
ATOM 2949 N N . GLN A 1 365 ? 5.005 6.929 11.227 1.00 86.06 365 GLN A N 1
ATOM 2950 C CA . GLN A 1 365 ? 6.026 7.544 10.384 1.00 86.06 365 GLN A CA 1
ATOM 2951 C C . GLN A 1 365 ? 5.589 7.587 8.914 1.00 86.06 365 GLN A C 1
ATOM 2953 O O . GLN A 1 365 ? 5.761 8.601 8.239 1.00 86.06 365 GLN A O 1
ATOM 2958 N N . LEU A 1 366 ? 4.996 6.501 8.413 1.00 86.38 366 LEU A N 1
ATOM 2959 C CA . LEU A 1 366 ? 4.452 6.440 7.058 1.00 86.38 366 LEU A CA 1
ATOM 2960 C C . LEU A 1 366 ? 3.260 7.389 6.874 1.00 86.38 366 LEU A C 1
ATOM 2962 O O . LEU A 1 366 ? 3.204 8.120 5.887 1.00 86.38 366 LEU A O 1
ATOM 2966 N N . GLU A 1 367 ? 2.329 7.436 7.823 1.00 86.31 367 GLU A N 1
ATOM 2967 C CA . GLU A 1 367 ? 1.171 8.338 7.772 1.00 86.31 367 GLU A CA 1
ATOM 2968 C C . GLU A 1 367 ? 1.582 9.814 7.839 1.00 86.31 367 GLU A C 1
ATOM 2970 O O . GLU A 1 367 ? 1.003 10.644 7.136 1.00 86.31 367 GLU A O 1
ATOM 2975 N N . ALA A 1 368 ? 2.638 10.144 8.590 1.00 82.69 368 ALA A N 1
ATOM 2976 C CA . ALA A 1 368 ? 3.186 11.498 8.672 1.00 82.69 368 ALA A CA 1
ATOM 2977 C C . ALA A 1 368 ? 3.718 12.022 7.325 1.00 82.69 368 ALA A C 1
ATOM 2979 O O . ALA A 1 368 ? 3.767 13.232 7.108 1.00 82.69 368 ALA A O 1
ATOM 2980 N N . THR A 1 369 ? 4.064 11.134 6.387 1.00 78.25 369 THR A N 1
ATOM 2981 C CA . THR A 1 369 ? 4.429 11.522 5.011 1.00 78.25 369 THR A CA 1
ATOM 2982 C C . THR A 1 369 ? 3.215 11.807 4.110 1.00 78.25 369 THR A C 1
ATOM 2984 O O . THR A 1 369 ? 3.379 12.131 2.934 1.00 78.25 369 THR A O 1
ATOM 2987 N N . GLY A 1 370 ? 1.990 11.715 4.646 1.00 76.12 370 GLY A N 1
ATOM 2988 C CA . GLY A 1 370 ? 0.735 11.949 3.926 1.00 76.12 370 GLY A CA 1
ATOM 2989 C C . GLY A 1 370 ? 0.162 10.706 3.240 1.00 76.12 370 GLY A C 1
ATOM 2990 O O . GLY A 1 370 ? -0.732 10.822 2.401 1.00 76.12 370 GLY A O 1
ATOM 2991 N N . MET A 1 371 ? 0.668 9.514 3.567 1.00 78.94 371 MET A N 1
ATOM 2992 C CA . MET A 1 371 ? 0.217 8.261 2.963 1.00 78.94 371 MET A CA 1
ATOM 2993 C C . MET A 1 371 ? -0.924 7.625 3.754 1.00 78.94 371 MET A C 1
ATOM 2995 O O . MET A 1 371 ? -0.829 7.423 4.959 1.00 78.94 371 MET A O 1
ATOM 2999 N N . ASN A 1 372 ? -1.994 7.248 3.054 1.00 81.38 372 ASN A N 1
ATOM 3000 C CA . ASN A 1 372 ? -3.117 6.531 3.648 1.00 81.38 372 ASN A CA 1
ATOM 3001 C C . ASN A 1 372 ? -2.952 5.017 3.438 1.00 81.38 372 ASN A C 1
ATOM 3003 O O . ASN A 1 372 ? -3.204 4.503 2.344 1.00 81.38 372 ASN A O 1
ATOM 3007 N N . LEU A 1 373 ? -2.502 4.315 4.480 1.00 83.44 373 LEU A N 1
ATOM 3008 C CA . LEU A 1 373 ? -2.215 2.879 4.424 1.00 83.44 373 LEU A CA 1
ATOM 3009 C C . LEU A 1 373 ? -3.494 2.032 4.452 1.00 83.44 373 LEU A C 1
ATOM 3011 O O . LEU A 1 373 ? -3.670 1.123 3.637 1.00 83.44 373 LEU A O 1
ATOM 3015 N N . VAL A 1 374 ? -4.385 2.330 5.398 1.00 86.31 374 VAL A N 1
ATOM 3016 C CA . VAL A 1 374 ? -5.585 1.545 5.702 1.00 86.31 374 VAL A CA 1
ATOM 3017 C C . VAL A 1 374 ? -6.748 2.467 6.057 1.00 86.31 374 VAL A C 1
ATOM 3019 O O . VAL A 1 374 ? -6.557 3.582 6.533 1.00 86.31 374 VAL A O 1
ATOM 3022 N N . SER A 1 375 ? -7.980 2.007 5.850 1.00 89.00 375 SER A N 1
ATOM 3023 C CA . SER A 1 375 ? -9.155 2.745 6.315 1.00 89.00 375 SER A CA 1
ATOM 3024 C C . SER A 1 375 ? -9.164 2.861 7.841 1.00 89.00 375 SER A C 1
ATOM 3026 O O . SER A 1 375 ? -8.652 1.999 8.554 1.00 89.00 375 SER A O 1
ATOM 3028 N N . SER A 1 376 ? -9.835 3.878 8.374 1.00 89.88 376 SER A N 1
ATOM 3029 C CA . SER A 1 376 ? -9.935 4.080 9.824 1.00 89.88 376 SER A CA 1
ATOM 3030 C C . SER A 1 376 ? -10.566 2.895 10.566 1.00 89.88 376 SER A C 1
ATOM 3032 O O . SER A 1 376 ? -10.263 2.651 11.728 1.00 89.88 376 SER A O 1
ATOM 3034 N N . THR A 1 377 ? -11.434 2.130 9.894 1.00 91.56 377 THR A N 1
ATOM 3035 C CA . THR A 1 377 ? -12.003 0.899 10.465 1.00 91.56 377 THR A CA 1
ATOM 3036 C C . THR A 1 377 ? -10.962 -0.217 10.532 1.00 91.56 377 THR A C 1
ATOM 3038 O O . THR A 1 377 ? -10.889 -0.916 11.535 1.00 91.56 377 THR A O 1
ATOM 3041 N N . GLU A 1 378 ? -10.130 -0.385 9.503 1.00 90.50 378 GLU A N 1
ATOM 3042 C CA . GLU A 1 378 ? -9.023 -1.351 9.538 1.00 90.50 378 GLU A CA 1
ATOM 3043 C C . GLU A 1 378 ? -8.000 -0.968 10.603 1.00 90.50 378 GLU A C 1
ATOM 3045 O O . GLU A 1 378 ? -7.561 -1.834 11.354 1.00 90.50 378 GLU A O 1
ATOM 3050 N N . MET A 1 379 ? -7.680 0.324 10.726 1.00 90.94 379 MET A N 1
ATOM 3051 C CA . MET A 1 379 ? -6.822 0.831 11.796 1.00 90.94 379 MET A CA 1
ATOM 3052 C C . MET A 1 379 ? -7.389 0.478 13.174 1.00 90.94 379 MET A C 1
ATOM 3054 O O . MET A 1 379 ? -6.654 -0.045 14.006 1.00 90.94 379 MET A O 1
ATOM 3058 N N . LEU A 1 380 ? -8.694 0.685 13.395 1.00 92.88 380 LEU A N 1
ATOM 3059 C CA . LEU A 1 380 ? -9.363 0.269 14.629 1.00 92.88 380 LEU A CA 1
ATOM 3060 C C . LEU A 1 380 ? -9.203 -1.238 14.877 1.00 92.88 380 LEU A C 1
ATOM 3062 O O . LEU A 1 380 ? -8.875 -1.651 15.985 1.00 92.88 380 LEU A O 1
ATOM 3066 N N . MET A 1 381 ? -9.400 -2.066 13.850 1.00 92.38 381 MET A N 1
ATOM 3067 C CA . MET A 1 381 ? -9.246 -3.518 13.970 1.00 92.38 381 MET A CA 1
ATOM 3068 C C . MET A 1 381 ? -7.807 -3.927 14.318 1.00 92.38 381 MET A C 1
ATOM 3070 O O . MET A 1 381 ? -7.603 -4.807 15.156 1.00 92.38 381 MET A O 1
ATOM 3074 N N . TYR A 1 382 ? -6.799 -3.293 13.716 1.00 91.31 382 TYR A N 1
ATOM 3075 C CA . TYR A 1 382 ? -5.396 -3.544 14.055 1.00 91.31 382 TYR A CA 1
ATOM 3076 C C . TYR A 1 382 ? -5.039 -3.048 15.455 1.00 91.31 382 TYR A C 1
ATOM 3078 O O . TYR A 1 382 ? -4.334 -3.748 16.178 1.00 91.31 382 TYR A O 1
ATOM 3086 N N . LEU A 1 383 ? -5.580 -1.904 15.872 1.00 93.00 383 LEU A N 1
ATOM 3087 C CA . LEU A 1 383 ? -5.407 -1.394 17.227 1.00 93.00 383 LEU A CA 1
ATOM 3088 C C . LEU A 1 383 ? -6.025 -2.346 18.258 1.00 93.00 383 LEU A C 1
ATOM 3090 O O . LEU A 1 383 ? -5.350 -2.719 19.208 1.00 93.00 383 LEU A O 1
ATOM 3094 N N . MET A 1 384 ? -7.254 -2.824 18.032 1.00 93.25 384 MET A N 1
ATOM 3095 C CA . MET A 1 384 ? -7.879 -3.859 18.868 1.00 93.25 384 MET A CA 1
ATOM 3096 C C . MET A 1 384 ? -7.013 -5.120 18.935 1.00 93.25 384 MET A C 1
ATOM 3098 O O . MET A 1 384 ? -6.827 -5.695 20.002 1.00 93.25 384 MET A O 1
ATOM 3102 N N . THR A 1 385 ? -6.427 -5.520 17.807 1.00 90.81 385 THR A N 1
ATOM 3103 C CA . THR A 1 385 ? -5.540 -6.686 17.734 1.00 90.81 385 THR A CA 1
ATOM 3104 C C . THR A 1 385 ? -4.287 -6.531 18.604 1.00 90.81 385 THR A C 1
ATOM 3106 O O . THR A 1 385 ? -3.809 -7.525 19.143 1.00 90.81 385 THR A O 1
ATOM 3109 N N . ALA A 1 386 ? -3.772 -5.314 18.799 1.00 91.62 386 ALA A N 1
ATOM 3110 C CA . ALA A 1 386 ? -2.605 -5.076 19.651 1.00 91.62 386 ALA A CA 1
ATOM 3111 C C . ALA A 1 386 ? -2.859 -5.387 21.142 1.00 91.62 386 ALA A C 1
ATOM 3113 O O . ALA A 1 386 ? -1.923 -5.748 21.846 1.00 91.62 386 ALA A O 1
ATOM 3114 N N . TYR A 1 387 ? -4.111 -5.320 21.611 1.00 91.12 387 TYR A N 1
ATOM 3115 C CA . TYR A 1 387 ? -4.497 -5.724 22.976 1.00 91.12 387 TYR A CA 1
ATOM 3116 C C . TYR A 1 387 ? -4.747 -7.233 23.113 1.00 91.12 387 TYR A C 1
ATOM 3118 O O . TYR A 1 387 ? -4.922 -7.732 24.221 1.00 91.12 387 TYR A O 1
ATOM 3126 N N . LEU A 1 388 ? -4.777 -7.972 21.999 1.00 89.62 388 LEU A N 1
ATOM 3127 C CA . LEU A 1 388 ? -4.981 -9.425 21.983 1.00 89.62 388 LEU A CA 1
ATOM 3128 C C . LEU A 1 388 ? -3.675 -10.220 22.139 1.00 89.62 388 LEU A C 1
ATOM 3130 O O . LEU A 1 388 ? -3.664 -11.437 21.944 1.00 89.62 388 LEU A O 1
ATOM 3134 N N . GLY A 1 389 ? -2.569 -9.541 22.439 1.00 84.75 389 GLY A N 1
ATOM 3135 C CA . GLY A 1 389 ? -1.282 -10.176 22.672 1.00 84.75 389 GLY A CA 1
ATOM 3136 C C . GLY A 1 389 ? -1.304 -11.122 23.889 1.00 84.75 389 GLY A C 1
ATOM 3137 O O . GLY A 1 389 ? -1.989 -10.845 24.878 1.00 84.75 389 GLY A O 1
ATOM 3138 N N . PRO A 1 390 ? -0.597 -12.268 23.830 1.00 80.19 390 PRO A N 1
ATOM 3139 C CA . PRO A 1 390 ? -0.642 -13.291 24.878 1.00 80.19 390 PRO A CA 1
ATOM 3140 C C . PRO A 1 390 ? -0.057 -12.837 26.224 1.00 80.19 390 PRO A C 1
ATOM 3142 O O . PRO A 1 390 ? -0.476 -13.347 27.262 1.00 80.19 390 PRO A O 1
ATOM 3145 N N . ASP A 1 391 ? 0.886 -11.896 26.216 1.00 83.69 391 ASP A N 1
ATOM 3146 C CA . ASP A 1 391 ? 1.657 -11.470 27.384 1.00 83.69 391 ASP A CA 1
ATOM 3147 C C . ASP A 1 391 ? 1.114 -10.171 28.006 1.00 83.69 391 ASP A C 1
ATOM 3149 O O . ASP A 1 391 ? 1.695 -9.656 28.963 1.00 83.69 391 ASP A O 1
ATOM 3153 N N . SER A 1 392 ? 0.005 -9.631 27.477 1.00 87.00 392 SER A N 1
ATOM 3154 C CA . SER A 1 392 ? -0.640 -8.396 27.955 1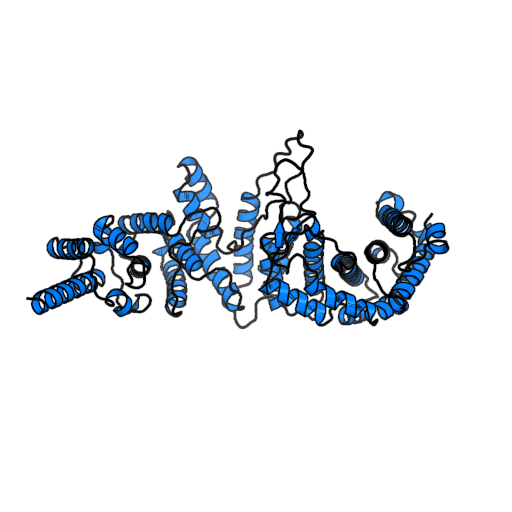.00 87.00 392 SER A CA 1
ATOM 3155 C C . SER A 1 392 ? 0.335 -7.213 28.070 1.00 87.00 392 SER A C 1
ATOM 3157 O O . SER A 1 392 ? 0.294 -6.430 29.023 1.00 87.00 392 SER A O 1
ATOM 3159 N N . LYS A 1 393 ? 1.231 -7.056 27.084 1.00 89.44 393 LYS A N 1
ATOM 3160 C CA . LYS A 1 393 ? 2.270 -6.010 27.074 1.00 89.44 393 LYS A CA 1
ATOM 3161 C C . LYS A 1 393 ? 1.717 -4.601 26.942 1.00 89.44 393 LYS A C 1
ATOM 3163 O O . LYS A 1 393 ? 2.452 -3.650 27.198 1.00 89.44 393 LYS A O 1
ATOM 3168 N N . PHE A 1 394 ? 0.436 -4.460 26.610 1.00 89.44 394 PHE A N 1
ATOM 3169 C CA . PHE A 1 394 ? -0.278 -3.186 26.630 1.00 89.44 394 PHE A CA 1
ATOM 3170 C C . PHE A 1 394 ? -0.306 -2.523 28.021 1.00 89.44 394 PHE A C 1
ATOM 3172 O O . PHE A 1 394 ? -0.516 -1.319 28.096 1.00 89.44 394 PHE A O 1
ATOM 3179 N N . LEU A 1 395 ? -0.065 -3.270 29.109 1.00 89.62 395 LEU A N 1
ATOM 3180 C CA . LEU A 1 395 ? 0.033 -2.721 30.469 1.00 89.62 395 LEU A CA 1
ATOM 3181 C C . LEU A 1 395 ? 1.374 -2.028 30.754 1.00 89.62 395 LEU A C 1
ATOM 3183 O O . LEU A 1 395 ? 1.476 -1.265 31.715 1.00 89.62 395 LEU A O 1
ATOM 3187 N N . GLU A 1 396 ? 2.419 -2.310 29.970 1.00 92.38 396 GLU A N 1
ATOM 3188 C CA . GLU A 1 396 ? 3.716 -1.652 30.145 1.00 92.38 396 GLU A CA 1
ATOM 3189 C C . GLU A 1 396 ? 3.601 -0.162 29.783 1.00 92.38 396 GLU A C 1
ATOM 3191 O O . GLU A 1 396 ? 2.970 0.160 28.775 1.00 92.38 396 GLU A O 1
ATOM 3196 N N . PRO A 1 397 ? 4.227 0.754 30.548 1.00 89.19 397 PRO A N 1
ATOM 3197 C CA . PRO A 1 397 ? 4.007 2.196 30.405 1.00 89.19 397 PRO A CA 1
ATOM 3198 C C . PRO A 1 397 ? 4.320 2.701 28.992 1.00 89.19 397 PRO A C 1
ATOM 3200 O O . PRO A 1 397 ? 3.508 3.416 28.407 1.00 89.19 397 PRO A O 1
ATOM 3203 N N . ASP A 1 398 ? 5.437 2.259 28.409 1.00 90.50 398 ASP A N 1
ATOM 3204 C CA . ASP A 1 398 ? 5.853 2.672 27.065 1.00 90.50 398 ASP A CA 1
ATOM 3205 C C . ASP A 1 398 ? 4.857 2.198 25.991 1.00 90.50 398 ASP A C 1
ATOM 3207 O O . ASP A 1 398 ? 4.485 2.941 25.087 1.00 90.50 398 ASP A O 1
ATOM 3211 N N . THR A 1 399 ? 4.395 0.948 26.092 1.00 91.31 399 THR A N 1
ATOM 3212 C CA . THR A 1 399 ? 3.439 0.358 25.142 1.00 91.31 399 THR A CA 1
ATOM 3213 C C . THR A 1 399 ? 2.061 0.995 25.286 1.00 91.31 399 THR A C 1
ATOM 3215 O O . THR A 1 399 ? 1.411 1.295 24.284 1.00 91.31 399 THR A O 1
ATOM 3218 N N . LYS A 1 400 ? 1.630 1.240 26.528 1.00 92.25 400 LYS A N 1
ATOM 3219 C CA . LYS A 1 400 ? 0.377 1.921 26.844 1.00 92.25 400 LYS A CA 1
ATOM 3220 C C . LYS A 1 400 ? 0.342 3.316 26.228 1.00 92.25 400 LYS A C 1
ATOM 3222 O O . LYS A 1 400 ? -0.658 3.685 25.617 1.00 92.25 400 LYS A O 1
ATOM 3227 N N . GLN A 1 401 ? 1.438 4.066 26.342 1.00 92.31 401 GLN A N 1
ATOM 3228 C CA . GLN A 1 401 ? 1.544 5.391 25.744 1.00 92.31 401 GLN A CA 1
ATOM 3229 C C . GLN A 1 401 ? 1.394 5.340 24.214 1.00 92.31 401 GLN A C 1
ATOM 3231 O O . GLN A 1 401 ? 0.584 6.085 23.670 1.00 92.31 401 GLN A O 1
ATOM 3236 N N . LEU A 1 402 ? 2.081 4.420 23.528 1.00 91.38 402 LEU A N 1
ATOM 3237 C CA . LEU A 1 402 ? 1.964 4.268 22.068 1.00 91.38 402 LEU A CA 1
ATOM 3238 C C . LEU A 1 402 ? 0.533 3.931 21.620 1.00 91.38 402 LEU A C 1
ATOM 3240 O O . LEU A 1 402 ? 0.024 4.485 20.643 1.00 91.38 402 LEU A O 1
ATOM 3244 N N . LEU A 1 403 ? -0.134 3.019 22.333 1.00 93.62 403 LEU A N 1
ATOM 3245 C CA . LEU A 1 403 ? -1.518 2.639 22.041 1.00 93.62 403 LEU A CA 1
ATOM 3246 C C . LEU A 1 403 ? -2.479 3.808 22.256 1.00 93.62 403 LEU A C 1
ATOM 3248 O O . LEU A 1 403 ? -3.388 4.011 21.447 1.00 93.62 403 LEU A O 1
ATOM 3252 N N . LYS A 1 404 ? -2.2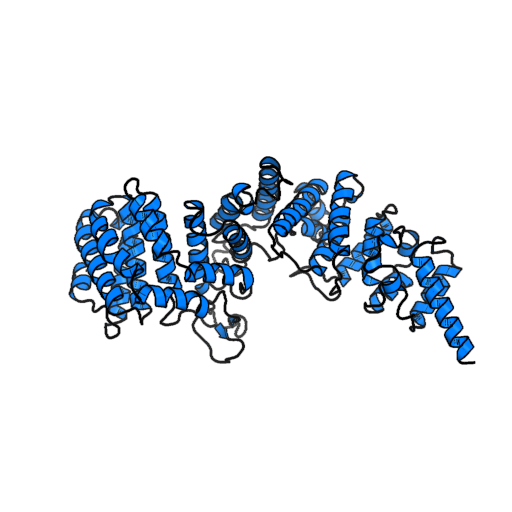58 4.585 23.319 1.00 93.19 404 LYS A N 1
ATOM 3253 C CA . LYS A 1 404 ? -3.031 5.784 23.630 1.00 93.19 404 LYS A CA 1
ATOM 3254 C C . LYS A 1 404 ? -2.879 6.850 22.550 1.00 93.19 404 LYS A C 1
ATOM 3256 O O . LYS A 1 404 ? -3.886 7.308 22.026 1.00 93.19 404 LYS A O 1
ATOM 3261 N N . GLU A 1 405 ? -1.651 7.180 22.158 1.00 91.81 405 GLU A N 1
ATOM 3262 C CA . GLU A 1 405 ? -1.379 8.170 21.107 1.00 91.81 405 GLU A CA 1
ATOM 3263 C C . GLU A 1 405 ? -2.067 7.793 19.786 1.00 91.81 405 GLU A C 1
ATOM 3265 O O . GLU A 1 405 ? -2.685 8.637 19.132 1.00 91.81 405 GLU A O 1
ATOM 3270 N N . LYS A 1 406 ? -2.035 6.506 19.408 1.00 91.31 406 LYS A N 1
ATOM 3271 C CA . LYS A 1 406 ? -2.737 6.025 18.210 1.00 91.31 406 LYS A CA 1
ATOM 3272 C C . LYS A 1 406 ? -4.263 6.095 18.362 1.00 91.31 406 LYS A C 1
ATOM 3274 O O . LYS A 1 406 ? -4.954 6.455 17.408 1.00 91.31 406 LYS A O 1
ATOM 3279 N N . ALA A 1 407 ? -4.799 5.770 19.539 1.00 92.12 407 ALA A N 1
ATOM 3280 C CA . ALA A 1 407 ? -6.231 5.867 19.825 1.00 92.12 407 ALA A CA 1
ATOM 3281 C C . ALA A 1 407 ? -6.730 7.321 19.811 1.00 92.12 407 ALA A C 1
ATOM 3283 O O . ALA A 1 407 ? -7.808 7.589 19.282 1.00 92.12 407 ALA A O 1
ATOM 3284 N N . ASP A 1 408 ? -5.942 8.255 20.345 1.00 91.38 408 ASP A N 1
ATOM 3285 C CA . ASP A 1 408 ? -6.267 9.680 20.396 1.00 91.38 408 ASP A CA 1
ATOM 3286 C C . ASP A 1 408 ? -6.324 10.278 18.981 1.00 91.38 408 ASP A C 1
ATOM 3288 O O . ASP A 1 408 ? -7.334 10.885 18.623 1.00 91.38 408 ASP A O 1
ATOM 3292 N N . LYS A 1 409 ? -5.339 9.975 18.118 1.00 88.88 409 LYS A N 1
ATOM 3293 C CA . LYS A 1 409 ? -5.372 10.338 16.683 1.00 88.88 409 LYS A CA 1
ATOM 3294 C C . LYS A 1 409 ? -6.636 9.831 15.981 1.00 88.88 409 LYS A C 1
ATOM 3296 O O . LYS A 1 409 ? -7.234 10.531 15.162 1.00 88.88 409 LYS A O 1
ATOM 3301 N N . LEU A 1 410 ? -7.058 8.603 16.298 1.00 90.06 410 LEU A N 1
ATOM 3302 C CA . LEU A 1 410 ? -8.274 8.016 15.733 1.00 90.06 410 LEU A CA 1
ATOM 3303 C C . LEU A 1 410 ? -9.545 8.707 16.255 1.00 90.06 410 LEU A C 1
ATOM 3305 O O . LEU A 1 410 ? -10.536 8.770 15.530 1.00 90.06 410 LEU A O 1
ATOM 3309 N N . ARG A 1 411 ? -9.522 9.221 17.492 1.00 88.88 411 ARG A N 1
ATOM 3310 C CA . ARG A 1 411 ? -10.647 9.910 18.142 1.00 88.88 411 ARG A CA 1
ATOM 3311 C C . ARG A 1 411 ? -10.846 11.337 17.627 1.00 88.88 411 ARG A C 1
ATOM 3313 O O . ARG A 1 411 ? -11.986 11.774 17.512 1.00 88.88 411 ARG A O 1
ATOM 3320 N N . GLU A 1 412 ? -9.766 12.050 17.307 1.00 82.88 412 GLU A N 1
ATOM 3321 C CA . GLU A 1 412 ? -9.811 13.435 16.797 1.00 82.88 412 GLU A CA 1
ATOM 3322 C C . GLU A 1 412 ? -10.533 13.556 15.449 1.00 82.88 412 GLU A C 1
ATOM 3324 O O . GLU A 1 412 ? -11.108 14.592 15.111 1.00 82.88 412 GLU A O 1
ATOM 3329 N N . SER A 1 413 ? -10.529 12.480 14.672 1.00 74.94 413 SER A N 1
ATOM 3330 C CA . SER A 1 413 ? -11.190 12.430 13.380 1.00 74.94 413 SER A CA 1
ATOM 3331 C C . SER A 1 413 ? -12.654 12.013 13.561 1.00 74.94 413 SER A C 1
ATOM 3333 O O . SER A 1 413 ? -12.933 10.889 13.973 1.00 74.94 413 SER A O 1
ATOM 3335 N N . SER A 1 414 ? -13.612 12.884 13.216 1.00 71.06 414 SER A N 1
ATOM 3336 C CA . SER A 1 414 ? -15.043 12.529 13.225 1.00 71.06 414 SER A CA 1
ATOM 3337 C C . SER A 1 414 ? -15.333 11.473 12.152 1.00 71.06 414 SER A C 1
ATOM 3339 O O . SER A 1 414 ? -15.560 11.781 10.980 1.00 71.06 414 SER A O 1
ATOM 3341 N N . ILE A 1 415 ? -15.262 10.200 12.543 1.00 80.94 415 ILE A N 1
ATOM 3342 C CA . ILE A 1 415 ? -15.319 9.058 11.633 1.00 80.94 415 ILE A CA 1
ATOM 3343 C C . ILE A 1 415 ? -16.505 8.165 11.986 1.00 80.94 415 ILE A C 1
ATOM 3345 O O . ILE A 1 415 ? -16.792 7.843 13.141 1.00 80.94 415 ILE A O 1
ATOM 3349 N N . THR A 1 416 ? -17.194 7.697 10.948 1.00 85.81 416 THR A N 1
ATOM 3350 C CA . THR A 1 416 ? -18.138 6.585 11.069 1.00 85.81 416 THR A CA 1
ATOM 3351 C C . THR A 1 416 ? -17.440 5.296 10.655 1.00 85.81 416 THR A C 1
ATOM 3353 O O . THR A 1 416 ? -17.020 5.156 9.506 1.00 85.81 416 THR A O 1
ATOM 3356 N N . PHE A 1 417 ? -17.301 4.353 11.588 1.00 91.50 417 PHE A N 1
ATOM 3357 C CA . PHE A 1 417 ? -16.649 3.072 11.326 1.00 91.50 417 PHE A CA 1
ATOM 3358 C C . PHE A 1 417 ? -17.585 2.115 10.579 1.00 91.50 417 PHE A C 1
ATOM 3360 O O . PHE A 1 417 ? -18.765 1.979 10.903 1.00 91.50 417 PHE A O 1
ATOM 3367 N N . ASN A 1 418 ? -17.056 1.396 9.591 1.00 91.19 418 ASN A N 1
ATOM 3368 C CA . ASN A 1 418 ? -17.798 0.355 8.891 1.00 91.19 418 ASN A CA 1
ATOM 3369 C C . ASN A 1 418 ? -17.689 -0.973 9.650 1.00 91.19 418 ASN A C 1
ATOM 3371 O O . ASN A 1 418 ? -16.891 -1.840 9.307 1.00 91.19 418 ASN A O 1
ATOM 3375 N N . LEU A 1 419 ? -18.532 -1.173 10.659 1.00 90.75 419 LEU A N 1
ATOM 3376 C CA . LEU A 1 419 ? -18.487 -2.371 11.511 1.00 90.75 419 LEU A CA 1
ATOM 3377 C C . LEU A 1 419 ? -18.880 -3.683 10.795 1.00 90.75 419 LEU A C 1
ATOM 3379 O O . LEU A 1 419 ? -18.880 -4.746 11.409 1.00 90.75 419 LEU A O 1
ATOM 3383 N N . ASN A 1 420 ? -19.216 -3.638 9.502 1.00 88.81 420 ASN A N 1
ATOM 3384 C CA . ASN A 1 420 ? -19.442 -4.826 8.671 1.00 88.81 420 ASN A CA 1
ATOM 3385 C C . ASN A 1 420 ? -18.207 -5.204 7.830 1.00 88.81 420 ASN A C 1
ATOM 3387 O O . ASN A 1 420 ? -18.273 -6.125 7.011 1.00 88.81 420 ASN A O 1
ATOM 3391 N N . LEU A 1 421 ? -17.087 -4.495 8.003 1.00 88.62 421 LEU A N 1
ATOM 3392 C CA . LEU A 1 421 ? -15.852 -4.756 7.278 1.00 88.62 421 LEU A CA 1
ATOM 3393 C C . LEU A 1 421 ? -15.270 -6.138 7.622 1.00 88.62 421 LEU A C 1
ATOM 3395 O O . LEU A 1 421 ? -15.367 -6.629 8.751 1.00 88.62 421 LEU A O 1
ATOM 3399 N N . LYS A 1 422 ? -14.631 -6.760 6.630 1.00 85.12 422 LYS A N 1
ATOM 3400 C CA . LYS A 1 422 ? -13.817 -7.965 6.798 1.00 85.12 422 LYS A CA 1
ATOM 3401 C C . LYS A 1 422 ? -12.386 -7.652 6.396 1.00 85.12 422 LYS A C 1
ATOM 3403 O O . LYS A 1 422 ? -12.178 -7.160 5.290 1.00 85.12 422 LYS A O 1
ATOM 3408 N N . LEU A 1 423 ? -11.426 -7.956 7.271 1.00 77.25 423 LEU A N 1
ATOM 3409 C CA . LEU A 1 423 ? -10.017 -7.917 6.887 1.00 77.25 423 LEU A CA 1
ATOM 3410 C C . LEU A 1 423 ? -9.787 -8.967 5.802 1.00 77.25 423 LEU A C 1
ATOM 3412 O O . LEU A 1 423 ? -10.299 -10.087 5.905 1.00 77.25 423 LEU A O 1
ATOM 3416 N N . GLU A 1 424 ? -9.039 -8.596 4.763 1.00 62.72 424 GLU A N 1
ATOM 3417 C CA . GLU A 1 424 ? -8.727 -9.483 3.641 1.00 62.72 424 GLU A CA 1
ATOM 3418 C C . GLU A 1 424 ? -8.222 -10.838 4.165 1.00 62.72 424 GLU A C 1
ATOM 3420 O O . GLU A 1 424 ? -7.292 -10.882 4.968 1.00 62.72 424 GLU A O 1
ATOM 3425 N N . SER A 1 425 ? -8.917 -11.915 3.767 1.00 56.69 425 SER A N 1
ATOM 3426 C CA . SER A 1 425 ? -8.651 -13.327 4.107 1.00 56.69 425 SER A CA 1
ATOM 3427 C C . SER A 1 425 ? -8.542 -13.700 5.597 1.00 56.69 425 SER A C 1
ATOM 3429 O O . SER A 1 425 ? -8.034 -14.775 5.910 1.00 56.69 425 SER A O 1
ATOM 3431 N N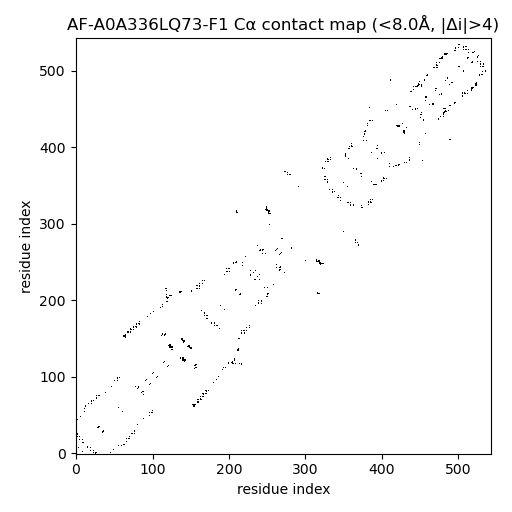 . ARG A 1 426 ? -9.048 -12.866 6.518 1.00 66.94 426 ARG A N 1
ATOM 3432 C CA . ARG A 1 426 ? -8.951 -13.093 7.974 1.00 66.94 426 ARG A CA 1
ATOM 3433 C C . ARG A 1 426 ? -10.322 -13.031 8.656 1.00 66.94 426 ARG A C 1
ATOM 3435 O O . ARG A 1 426 ? -11.253 -13.738 8.278 1.00 66.94 426 ARG A O 1
ATOM 3442 N N . LYS A 1 427 ? -10.450 -12.162 9.664 1.00 75.00 427 LYS A N 1
ATOM 3443 C CA . LYS A 1 427 ? -11.626 -11.990 10.511 1.00 75.00 427 LYS A CA 1
ATOM 3444 C C . LYS A 1 427 ? -12.490 -10.817 10.060 1.00 75.00 427 LYS A C 1
ATOM 3446 O O . LYS A 1 427 ? -12.005 -9.760 9.651 1.00 75.00 427 LYS A O 1
ATOM 3451 N N . SER A 1 428 ? -13.798 -11.006 10.193 1.00 88.00 428 SER A N 1
ATOM 3452 C CA . SER A 1 428 ? -14.756 -9.900 10.210 1.00 88.00 428 SER A CA 1
ATOM 3453 C C . SER A 1 428 ? -14.570 -9.048 11.464 1.00 88.00 428 SER A C 1
ATOM 3455 O O . SER A 1 428 ? -14.124 -9.568 12.492 1.00 88.00 428 SER A O 1
ATOM 3457 N N . PHE A 1 429 ? -14.955 -7.771 11.404 1.00 92.38 429 PHE A N 1
ATOM 3458 C CA . PHE A 1 429 ? -15.045 -6.932 12.602 1.00 92.38 429 PHE A CA 1
ATOM 3459 C C . PHE A 1 429 ? -15.863 -7.624 13.696 1.00 92.38 429 PHE A C 1
ATOM 3461 O O . PHE A 1 429 ? -15.458 -7.652 14.849 1.00 92.38 429 PHE A O 1
ATOM 3468 N N . GLU A 1 430 ? -16.953 -8.287 13.312 1.00 91.88 430 GLU A N 1
ATOM 3469 C CA . GLU A 1 430 ? -17.814 -9.029 14.226 1.00 91.88 430 GLU A CA 1
ATOM 3470 C C . GLU A 1 430 ? -17.080 -10.115 15.017 1.00 91.88 430 GLU A C 1
ATOM 3472 O O . GLU A 1 430 ? -17.096 -10.107 16.245 1.00 91.88 430 GLU A O 1
ATOM 3477 N N . SER A 1 431 ? -16.384 -11.004 14.310 1.00 90.06 431 SER A N 1
ATOM 3478 C CA . SER A 1 431 ? -15.586 -12.067 14.928 1.00 90.06 431 SER A CA 1
ATOM 3479 C C . SER A 1 431 ? -14.415 -11.530 15.749 1.00 90.06 431 SER A C 1
ATOM 3481 O O . SER A 1 431 ? -14.042 -12.140 16.746 1.00 90.06 431 SER A O 1
ATOM 3483 N N . LEU A 1 432 ? -13.816 -10.409 15.331 1.00 91.69 432 LEU A N 1
ATOM 3484 C CA . LEU A 1 432 ? -12.743 -9.772 16.090 1.00 91.69 432 LEU A CA 1
ATOM 3485 C C . LEU A 1 432 ? -13.282 -9.188 17.398 1.00 91.69 432 LEU A C 1
ATOM 3487 O O . LEU A 1 432 ? -12.688 -9.407 18.447 1.00 91.69 432 LEU A O 1
ATOM 3491 N N . TYR A 1 433 ? -14.415 -8.489 17.334 1.00 94.62 433 TYR A N 1
ATOM 3492 C CA . TYR A 1 433 ? -15.016 -7.830 18.484 1.00 94.62 433 TYR A CA 1
ATOM 3493 C C . TYR A 1 433 ? -15.457 -8.832 19.553 1.00 94.62 433 TYR A C 1
ATOM 3495 O O . TYR A 1 433 ? -15.204 -8.592 20.723 1.00 94.62 433 TYR A O 1
ATOM 3503 N N . SER A 1 434 ? -16.029 -9.983 19.181 1.00 92.12 434 SER A N 1
ATOM 3504 C CA . SER A 1 434 ? -16.356 -11.034 20.160 1.00 92.12 434 SER A CA 1
ATOM 3505 C C . SER A 1 434 ? -15.122 -11.520 20.926 1.00 92.12 434 SER A C 1
ATOM 3507 O O . SER A 1 434 ? -15.130 -11.530 22.151 1.00 92.12 434 SER A O 1
ATOM 3509 N N . VAL A 1 435 ? -14.029 -11.823 20.218 1.00 91.12 435 VAL A N 1
ATOM 3510 C CA . VAL A 1 435 ? -12.769 -12.222 20.868 1.00 91.12 435 VAL A CA 1
ATOM 3511 C C . VAL A 1 435 ? -12.209 -11.090 21.733 1.00 91.12 435 VAL A C 1
ATOM 3513 O O . VAL A 1 435 ? -11.710 -11.333 22.824 1.00 91.12 435 VAL A O 1
ATOM 3516 N N . PHE A 1 436 ? -12.336 -9.845 21.277 1.00 93.94 436 PHE A N 1
ATOM 3517 C CA . PHE A 1 436 ? -11.912 -8.662 22.020 1.00 93.94 436 PHE A CA 1
ATOM 3518 C C . PHE A 1 436 ? -12.696 -8.465 23.326 1.00 93.94 436 PHE A C 1
ATOM 3520 O O . PHE A 1 436 ? -12.088 -8.147 24.345 1.00 93.94 436 PHE A O 1
ATOM 3527 N N . LEU A 1 437 ? -14.011 -8.716 23.329 1.00 94.81 437 LEU A N 1
ATOM 3528 C CA . LEU A 1 437 ? -14.840 -8.711 24.540 1.00 94.81 437 LEU A CA 1
ATOM 3529 C C . LEU A 1 437 ? -14.399 -9.798 25.532 1.00 94.81 437 LEU A C 1
ATOM 3531 O O . LEU A 1 437 ? -14.266 -9.519 26.724 1.00 94.81 437 LEU A O 1
ATOM 3535 N N . ASP A 1 438 ? -14.132 -11.012 25.046 1.00 91.81 438 ASP A N 1
ATOM 3536 C CA . ASP A 1 438 ? -13.686 -12.131 25.885 1.00 91.81 438 ASP A CA 1
ATOM 3537 C C . ASP A 1 438 ? -12.313 -11.851 26.511 1.00 91.81 438 ASP A C 1
ATOM 3539 O O . ASP A 1 438 ? -12.117 -12.026 27.718 1.00 91.81 438 ASP A O 1
ATOM 3543 N N . THR A 1 439 ? -11.367 -11.343 25.714 1.00 91.12 439 THR A N 1
ATOM 3544 C CA . THR A 1 439 ? -10.048 -10.930 26.206 1.00 91.12 439 THR A CA 1
ATOM 3545 C C . THR A 1 439 ? -10.157 -9.769 27.191 1.00 91.12 439 THR A C 1
ATOM 3547 O O . THR A 1 439 ? -9.473 -9.783 28.210 1.00 91.12 439 THR A O 1
ATOM 3550 N N . PHE A 1 440 ? -11.042 -8.798 26.959 1.00 93.44 440 PHE A N 1
ATOM 3551 C CA . PHE A 1 440 ? -11.272 -7.705 27.904 1.00 93.44 440 PHE A CA 1
ATOM 3552 C C . PHE A 1 440 ? -11.803 -8.218 29.247 1.00 93.44 440 PHE A C 1
ATOM 3554 O O . PHE A 1 440 ? -11.335 -7.804 30.309 1.00 93.44 440 PHE A O 1
ATOM 3561 N N . GLN A 1 441 ? -12.749 -9.156 29.226 1.00 90.88 441 GLN A N 1
ATOM 3562 C CA . GLN A 1 441 ? -13.301 -9.729 30.450 1.00 90.88 441 GLN A CA 1
ATOM 3563 C C . GLN A 1 441 ? -12.241 -10.474 31.279 1.00 90.88 441 GLN A C 1
ATOM 3565 O O . GLN A 1 441 ? -12.275 -10.396 32.506 1.00 90.88 441 GLN A O 1
ATOM 3570 N N . GLY A 1 442 ? -11.319 -11.191 30.629 1.00 87.50 442 GLY A N 1
ATOM 3571 C CA . GLY A 1 442 ? -10.270 -11.952 31.317 1.00 87.50 442 GLY A CA 1
ATOM 3572 C C . GLY A 1 442 ? -9.049 -11.123 31.721 1.00 87.50 442 GLY A C 1
ATOM 3573 O O . GLY A 1 442 ? -8.522 -11.301 32.818 1.00 87.50 442 GLY A O 1
ATOM 3574 N N . ASN A 1 443 ? -8.614 -10.212 30.847 1.00 89.12 443 ASN A N 1
ATOM 3575 C CA . ASN A 1 443 ? -7.263 -9.648 30.872 1.00 89.12 443 ASN A CA 1
ATOM 3576 C C . ASN A 1 443 ? -7.235 -8.113 30.815 1.00 89.12 443 ASN A C 1
ATOM 3578 O O . ASN A 1 443 ? -6.166 -7.559 30.624 1.00 89.12 443 ASN A O 1
ATOM 3582 N N . SER A 1 444 ? -8.352 -7.389 30.948 1.00 87.31 444 SER A N 1
ATOM 3583 C CA . SER A 1 444 ? -8.327 -5.914 30.833 1.00 87.31 444 SER A CA 1
ATOM 3584 C C . SER A 1 444 ? -7.611 -5.196 31.971 1.00 87.31 444 SER A C 1
ATOM 3586 O O . SER A 1 444 ? -7.173 -4.065 31.787 1.00 87.31 444 SER A O 1
ATOM 3588 N N . TYR A 1 445 ? -7.563 -5.796 33.165 1.00 86.38 445 TYR A N 1
ATOM 3589 C CA . TYR A 1 445 ? -7.079 -5.166 34.403 1.00 86.38 445 TYR A CA 1
ATOM 3590 C C . TYR A 1 445 ? -7.679 -3.769 34.681 1.00 86.38 445 TYR A C 1
ATOM 3592 O O . TYR A 1 445 ? -7.097 -2.976 35.417 1.00 86.38 445 TYR A O 1
ATOM 3600 N N . GLY A 1 446 ? -8.866 -3.470 34.131 1.00 84.00 446 GLY A N 1
ATOM 3601 C CA . GLY A 1 446 ? -9.513 -2.162 34.260 1.00 84.00 446 GLY A CA 1
ATOM 3602 C C . GLY A 1 446 ? -8.838 -1.034 33.472 1.00 84.00 446 GLY A C 1
ATOM 3603 O O . GLY A 1 446 ? -8.977 0.125 33.861 1.00 84.00 446 GLY A O 1
ATOM 3604 N N . ASP A 1 447 ? -8.112 -1.355 32.400 1.00 93.00 447 ASP A N 1
ATOM 3605 C CA . ASP A 1 447 ? -7.476 -0.372 31.526 1.00 93.00 447 ASP A CA 1
ATOM 3606 C C . ASP A 1 447 ? -8.505 0.554 30.845 1.00 93.00 447 ASP A C 1
ATOM 3608 O O . ASP A 1 447 ? -9.508 0.107 30.272 1.00 93.00 447 ASP A O 1
ATOM 3612 N N . GLU A 1 448 ? -8.272 1.865 30.943 1.00 93.06 448 GLU A N 1
ATOM 3613 C CA . GLU A 1 448 ? -9.203 2.899 30.477 1.00 93.06 448 GLU A CA 1
ATOM 3614 C C . GLU A 1 448 ? -9.238 2.987 28.946 1.00 93.06 448 GLU A C 1
ATOM 3616 O O . GLU A 1 448 ? -10.316 3.092 28.358 1.00 93.06 448 GLU A O 1
ATOM 3621 N N . GLU A 1 449 ? -8.086 2.891 28.283 1.00 93.69 449 GLU A N 1
ATOM 3622 C CA . GLU A 1 449 ? -7.985 2.921 26.826 1.00 93.69 449 GLU A CA 1
ATOM 3623 C C . GLU A 1 449 ? -8.615 1.671 26.189 1.00 93.69 449 GLU A C 1
ATOM 3625 O O . GLU A 1 449 ? -9.407 1.789 25.249 1.00 93.69 449 GLU A O 1
ATOM 3630 N N . PHE A 1 450 ? -8.370 0.483 26.750 1.00 94.94 450 PHE A N 1
ATOM 3631 C CA . PHE A 1 450 ? -9.051 -0.747 26.341 1.00 94.94 450 PHE A CA 1
ATOM 3632 C C . PHE A 1 450 ? -10.574 -0.605 26.524 1.00 94.94 450 PHE A C 1
ATOM 3634 O O . PHE A 1 450 ? -11.346 -0.888 25.604 1.00 94.94 450 PHE A O 1
ATOM 3641 N N . SER A 1 451 ? -11.020 -0.057 27.661 1.00 95.00 451 SER A N 1
ATOM 3642 C CA . SER A 1 451 ? -12.440 0.232 27.914 1.00 95.00 451 SER A CA 1
ATOM 3643 C C . SER A 1 451 ? -13.040 1.174 26.862 1.00 95.00 451 SER A C 1
ATOM 3645 O O . SER A 1 451 ? -14.139 0.926 26.365 1.00 95.00 451 SER A O 1
ATOM 3647 N N . ALA A 1 452 ? -12.321 2.228 26.470 1.00 95.06 452 ALA A N 1
ATOM 3648 C CA . ALA A 1 452 ? -12.788 3.185 25.471 1.00 95.06 452 ALA A CA 1
ATOM 3649 C C . ALA A 1 452 ? -12.987 2.537 24.088 1.00 95.06 452 ALA A C 1
ATOM 3651 O O . ALA A 1 452 ? -13.960 2.843 23.396 1.00 95.06 452 ALA A O 1
ATOM 3652 N N . LEU A 1 453 ? -12.118 1.596 23.697 1.00 95.62 453 LEU A N 1
ATOM 3653 C CA . LEU A 1 453 ? -12.257 0.853 22.438 1.00 95.62 453 LEU A CA 1
ATOM 3654 C C . LEU A 1 453 ? -13.468 -0.092 22.442 1.00 95.62 453 LEU A C 1
ATOM 3656 O O . LEU A 1 453 ? -14.129 -0.246 21.412 1.00 95.62 453 LEU A O 1
ATOM 3660 N N . ILE A 1 454 ? -13.797 -0.692 23.593 1.00 95.81 454 ILE A N 1
ATOM 3661 C CA . ILE A 1 454 ? -15.003 -1.524 23.766 1.00 95.81 454 ILE A CA 1
ATOM 3662 C C . ILE A 1 454 ? -16.269 -0.700 23.521 1.00 95.81 454 ILE A C 1
ATOM 3664 O O . ILE A 1 454 ? -17.224 -1.214 22.936 1.00 95.81 454 ILE A O 1
ATOM 3668 N N . MET A 1 455 ? -16.267 0.572 23.932 1.00 95.75 455 MET A N 1
ATOM 3669 C CA . MET A 1 455 ? -17.423 1.456 23.811 1.00 95.75 455 MET A CA 1
ATOM 3670 C C . MET A 1 455 ? -17.750 1.827 22.359 1.00 95.75 455 MET A C 1
ATOM 3672 O O . MET A 1 455 ? -18.920 2.035 22.067 1.00 95.75 455 MET A O 1
ATOM 3676 N N . ILE A 1 456 ? -16.789 1.844 21.426 1.00 94.88 456 ILE A N 1
ATOM 3677 C CA . ILE A 1 456 ? -16.998 2.351 20.051 1.00 94.88 456 ILE A CA 1
ATOM 3678 C C . ILE A 1 456 ? -18.282 1.818 19.382 1.00 94.88 456 ILE A C 1
ATOM 3680 O O . ILE A 1 456 ? -19.089 2.634 18.930 1.00 94.88 456 ILE A O 1
ATOM 3684 N N . PRO A 1 457 ? -18.545 0.494 19.321 1.00 95.31 457 PRO A N 1
ATOM 3685 C CA . PRO A 1 457 ? -19.733 -0.036 18.645 1.00 95.31 457 PRO A CA 1
ATOM 3686 C C . PRO A 1 457 ? -21.052 0.238 19.379 1.00 95.31 457 PRO A C 1
ATOM 3688 O O . PRO A 1 457 ? -22.118 -0.050 18.839 1.00 95.31 457 PRO A O 1
ATOM 3691 N N . LEU A 1 458 ? -20.999 0.758 20.611 1.00 95.69 458 LEU A N 1
ATOM 3692 C CA . LEU A 1 458 ? -22.164 1.005 21.463 1.00 95.69 458 LEU A CA 1
ATOM 3693 C C . LEU A 1 458 ? -22.810 2.371 21.232 1.00 95.69 458 LEU A C 1
ATOM 3695 O O . LEU A 1 458 ? -23.916 2.597 21.727 1.00 95.69 458 LEU A O 1
ATOM 3699 N N . ALA A 1 459 ? -22.160 3.261 20.478 1.00 94.69 459 ALA A N 1
ATOM 3700 C CA . ALA A 1 459 ? -22.763 4.521 20.066 1.00 94.69 459 ALA A CA 1
ATOM 3701 C C . ALA A 1 459 ? -24.061 4.276 19.270 1.00 94.69 459 ALA A C 1
ATOM 3703 O O . ALA A 1 459 ? -24.172 3.340 18.473 1.00 94.69 459 ALA A O 1
ATOM 3704 N N . GLN A 1 460 ? -25.046 5.153 19.451 1.00 94.25 460 GLN A N 1
ATOM 3705 C CA . GLN A 1 460 ? -26.396 5.030 18.897 1.00 94.25 460 GLN A CA 1
ATOM 3706 C C . GLN A 1 460 ? -26.433 5.017 17.367 1.00 94.25 460 GLN A C 1
ATOM 3708 O O . GLN A 1 460 ? -27.362 4.459 16.784 1.00 94.25 460 GLN A O 1
ATOM 3713 N N . LYS A 1 461 ? -25.418 5.602 16.718 1.00 92.19 461 LYS A N 1
ATOM 3714 C CA . LYS A 1 461 ? -25.267 5.614 15.256 1.00 92.19 461 LYS A CA 1
ATOM 3715 C C . LYS A 1 461 ? -25.029 4.225 14.653 1.00 92.19 461 LYS A C 1
ATOM 3717 O O . LYS A 1 461 ? -25.228 4.044 13.454 1.00 92.19 461 LYS A O 1
ATOM 3722 N N . TYR A 1 462 ? -24.599 3.255 15.461 1.00 94.44 462 TYR A N 1
ATOM 3723 C CA . TYR A 1 462 ? -24.371 1.883 15.025 1.00 94.44 462 TYR A CA 1
ATOM 3724 C C . TYR A 1 462 ? -25.576 0.980 15.297 1.00 94.44 462 TYR A C 1
ATOM 3726 O O . TYR A 1 462 ? -26.424 1.240 16.158 1.00 94.44 462 TYR A O 1
ATOM 3734 N N . ASP A 1 463 ? -25.620 -0.118 14.543 1.00 94.44 463 ASP A N 1
ATOM 3735 C CA . ASP A 1 463 ? -26.661 -1.138 14.635 1.00 94.44 463 ASP A CA 1
ATOM 3736 C C . ASP A 1 463 ? -26.822 -1.648 16.078 1.00 94.44 463 ASP A C 1
ATOM 3738 O O . ASP A 1 463 ? -25.848 -1.940 16.780 1.00 94.44 463 ASP A O 1
ATOM 3742 N N . ILE A 1 464 ? -28.074 -1.778 16.513 1.00 94.75 464 ILE A N 1
ATOM 3743 C CA . ILE A 1 464 ? -28.443 -2.244 17.847 1.00 94.75 464 ILE A CA 1
ATOM 3744 C C . ILE A 1 464 ? -27.843 -3.610 18.205 1.00 94.75 464 ILE A C 1
ATOM 3746 O O . ILE A 1 464 ? -27.633 -3.887 19.388 1.00 94.75 464 ILE A O 1
ATOM 3750 N N . LYS A 1 465 ? -27.518 -4.452 17.214 1.00 94.88 465 LYS A N 1
ATOM 3751 C CA . LYS A 1 465 ? -26.879 -5.756 17.440 1.00 94.88 465 LYS A CA 1
ATOM 3752 C C . LYS A 1 465 ? -25.620 -5.657 18.309 1.00 94.88 465 LYS A C 1
ATOM 3754 O O . LYS A 1 465 ? -25.406 -6.516 19.158 1.00 94.88 465 LYS A O 1
ATOM 3759 N N . TRP A 1 466 ? -24.829 -4.589 18.161 1.00 95.69 466 TRP A N 1
ATOM 3760 C CA . TRP A 1 466 ? -23.600 -4.383 18.935 1.00 95.69 466 TRP A CA 1
ATOM 3761 C C . TRP A 1 466 ? -23.890 -4.086 20.403 1.00 95.69 466 TRP A C 1
ATOM 3763 O O . TRP A 1 466 ? -23.261 -4.656 21.292 1.00 95.69 466 TRP A O 1
ATOM 3773 N N . ARG A 1 467 ? -24.902 -3.250 20.659 1.00 96.12 467 ARG A N 1
ATOM 3774 C CA . ARG A 1 467 ? -25.382 -2.977 22.014 1.00 96.12 467 ARG A CA 1
ATOM 3775 C C . ARG A 1 467 ? -25.955 -4.230 22.656 1.00 96.12 467 ARG A C 1
ATOM 3777 O O . ARG A 1 467 ? -25.559 -4.556 23.767 1.00 96.12 467 ARG A O 1
ATOM 3784 N N . LYS A 1 468 ? -26.815 -4.976 21.959 1.00 95.06 468 LYS A N 1
ATOM 3785 C CA . LYS A 1 468 ? -27.346 -6.243 22.486 1.00 95.06 468 LYS A CA 1
ATOM 3786 C C . LYS A 1 468 ? -26.220 -7.212 22.836 1.00 95.06 468 LYS A C 1
ATOM 3788 O O . LYS A 1 468 ? -26.199 -7.696 23.956 1.00 95.06 468 LYS A O 1
ATOM 3793 N N . ARG A 1 469 ? -25.220 -7.391 21.969 1.00 94.94 469 ARG A N 1
ATOM 3794 C CA . ARG A 1 469 ? -24.073 -8.262 22.262 1.00 94.94 469 ARG A CA 1
ATOM 3795 C C . ARG A 1 469 ? -23.412 -7.948 23.607 1.00 94.94 469 ARG A C 1
ATOM 3797 O O . ARG A 1 469 ? -23.227 -8.848 24.417 1.00 94.94 469 ARG A O 1
ATOM 3804 N N . VAL A 1 470 ? -23.112 -6.685 23.898 1.00 95.38 470 VAL A N 1
ATOM 3805 C CA . VAL A 1 470 ? -22.473 -6.33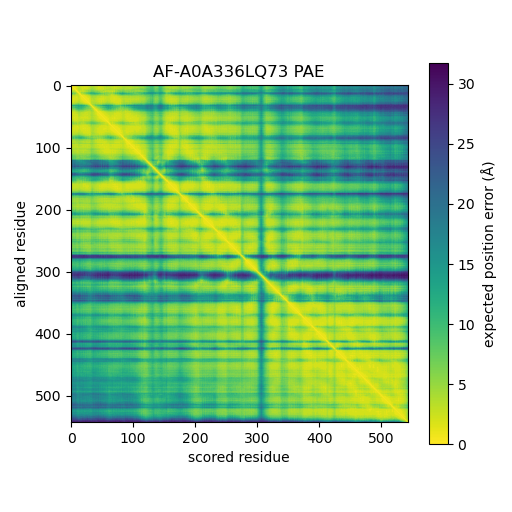4 25.180 1.00 95.38 470 VAL A CA 1
ATOM 3806 C C . VAL A 1 470 ? -23.455 -6.405 26.352 1.00 95.38 470 VAL A C 1
ATOM 3808 O O . VAL A 1 470 ? -23.130 -6.955 27.398 1.00 95.38 470 VAL A O 1
ATOM 3811 N N . TRP A 1 471 ? -24.670 -5.882 26.186 1.00 95.06 471 TRP A N 1
ATOM 3812 C CA . TRP A 1 471 ? -25.638 -5.752 27.279 1.00 95.06 471 TRP A CA 1
ATOM 3813 C C . TRP A 1 471 ? -26.413 -7.035 27.600 1.00 95.06 471 TRP A C 1
ATOM 3815 O O . TRP A 1 471 ? -26.992 -7.126 28.682 1.00 95.06 471 TRP A O 1
ATOM 3825 N N . SER A 1 472 ? -26.424 -8.022 26.700 1.00 92.44 472 SER A N 1
ATOM 3826 C CA . SER A 1 472 ? -27.038 -9.333 26.926 1.00 92.44 472 SER A CA 1
ATOM 3827 C C . SER A 1 472 ? -26.029 -10.479 26.958 1.00 92.44 472 SER A C 1
ATOM 3829 O O . SER A 1 472 ? -26.040 -11.244 27.916 1.00 92.44 472 SER A O 1
ATOM 3831 N N . GLU A 1 473 ? -25.169 -10.621 25.943 1.00 91.56 473 GLU A N 1
ATOM 3832 C CA . GLU A 1 473 ? -24.287 -11.797 25.808 1.00 91.56 473 GLU A CA 1
ATOM 3833 C C . GLU A 1 473 ? -23.034 -11.669 26.689 1.00 91.56 473 GLU A C 1
ATOM 3835 O O . GLU A 1 473 ? -22.677 -12.611 27.392 1.00 91.56 473 GLU A O 1
ATOM 3840 N N . HIS A 1 474 ? -22.416 -10.485 26.725 1.00 93.06 474 HIS A N 1
ATOM 3841 C CA . HIS A 1 474 ? -21.184 -10.219 27.479 1.00 93.06 474 HIS A CA 1
ATOM 3842 C C . HIS A 1 474 ? -21.409 -9.263 28.660 1.00 93.06 474 HIS A C 1
ATOM 3844 O O . HIS A 1 474 ? -20.580 -8.401 28.941 1.00 93.06 474 HIS A O 1
ATOM 3850 N N . ILE A 1 475 ? -22.518 -9.407 29.393 1.00 90.62 475 ILE A N 1
ATOM 3851 C CA . ILE A 1 475 ? -22.908 -8.461 30.458 1.00 90.62 475 ILE A CA 1
ATOM 3852 C C . ILE A 1 475 ? -21.831 -8.271 31.545 1.00 90.62 475 ILE A C 1
ATOM 3854 O O . ILE A 1 475 ? -21.722 -7.200 32.140 1.00 90.62 475 ILE A O 1
ATOM 3858 N N . ALA A 1 476 ? -20.995 -9.289 31.779 1.00 89.75 476 ALA A N 1
ATOM 3859 C CA . ALA A 1 476 ? -19.894 -9.240 32.739 1.00 89.75 476 ALA A CA 1
ATOM 3860 C C . ALA A 1 476 ? -18.821 -8.195 32.376 1.00 89.75 476 ALA A C 1
ATOM 3862 O O . ALA A 1 476 ? -18.209 -7.620 33.278 1.00 89.75 476 ALA A O 1
ATOM 3863 N N . VAL A 1 477 ? -18.637 -7.898 31.083 1.00 92.06 477 VAL A N 1
ATOM 3864 C CA . VAL A 1 477 ? -17.704 -6.877 30.578 1.00 92.06 477 VAL A CA 1
ATOM 3865 C C . VAL A 1 477 ? -18.012 -5.499 31.163 1.00 92.06 477 VAL A C 1
ATOM 3867 O O . VAL A 1 477 ? -17.094 -4.760 31.512 1.00 92.06 477 VAL A O 1
ATOM 3870 N N . LEU A 1 478 ? -19.294 -5.168 31.352 1.00 92.06 478 LEU A N 1
ATOM 3871 C CA . LEU A 1 478 ? -19.739 -3.839 31.789 1.00 92.06 478 LEU A CA 1
ATOM 3872 C C . LEU A 1 478 ? -19.141 -3.408 33.136 1.00 92.06 478 LEU A C 1
ATOM 3874 O O . LEU A 1 478 ? -18.912 -2.219 33.359 1.00 92.06 478 LEU A O 1
ATOM 3878 N N . ARG A 1 479 ? -18.843 -4.365 34.024 1.00 89.50 479 ARG A N 1
ATOM 3879 C CA . ARG A 1 479 ? -18.245 -4.093 35.341 1.00 89.50 479 ARG A CA 1
ATOM 3880 C C . ARG A 1 479 ? -16.780 -3.655 35.254 1.00 89.50 479 ARG A C 1
ATOM 3882 O O . ARG A 1 479 ? -16.265 -3.051 36.203 1.00 89.50 479 ARG A O 1
ATOM 3889 N N . PHE A 1 480 ? -16.103 -3.987 34.160 1.00 91.62 480 PHE A N 1
ATOM 3890 C CA . PHE A 1 480 ? -14.688 -3.696 33.940 1.00 91.62 480 PHE A CA 1
ATOM 3891 C C . PHE A 1 480 ? -14.457 -2.421 33.127 1.00 91.62 480 PHE A C 1
ATOM 3893 O O . PHE A 1 480 ? -13.329 -1.948 33.090 1.00 91.62 480 PHE A O 1
ATOM 3900 N N . ILE A 1 481 ? -15.509 -1.829 32.551 1.00 93.56 481 ILE A N 1
ATOM 3901 C CA . ILE A 1 481 ? -15.419 -0.568 31.809 1.00 93.56 481 ILE A CA 1
ATOM 3902 C C . ILE A 1 481 ? -15.124 0.584 32.779 1.00 93.56 481 ILE A C 1
ATOM 3904 O O . ILE A 1 481 ? -15.941 0.908 33.647 1.00 93.56 481 ILE A O 1
ATOM 3908 N N . THR A 1 482 ? -13.955 1.200 32.616 1.00 93.69 482 THR A N 1
ATOM 3909 C CA . THR A 1 482 ? -13.428 2.283 33.469 1.00 93.69 482 THR A CA 1
ATOM 3910 C C . THR A 1 482 ? -13.204 3.601 32.730 1.00 93.69 482 THR A C 1
ATOM 3912 O O . THR A 1 482 ? -12.909 4.600 33.379 1.00 93.69 482 THR A O 1
ATOM 3915 N N . CYS A 1 483 ? -13.370 3.638 31.404 1.00 94.06 483 CYS A N 1
ATOM 3916 C CA . CYS A 1 483 ? -13.139 4.845 30.611 1.00 94.06 483 CYS A CA 1
ATOM 3917 C C . CYS A 1 483 ? -14.032 6.018 31.045 1.00 94.06 483 CYS A C 1
ATOM 3919 O O . CYS A 1 483 ? -15.204 5.841 31.396 1.00 94.06 483 CYS A O 1
ATOM 3921 N N . THR A 1 484 ? -13.487 7.228 30.943 1.00 93.44 484 THR A N 1
ATOM 3922 C CA . THR A 1 484 ? -14.212 8.477 31.205 1.00 93.44 484 THR A CA 1
ATOM 3923 C C . THR A 1 484 ? -14.951 8.973 29.959 1.00 93.44 484 THR A C 1
ATOM 3925 O O . THR A 1 484 ? -14.667 8.551 28.838 1.00 93.44 484 THR A O 1
ATOM 3928 N N . GLU A 1 485 ? -15.885 9.912 30.133 1.00 92.88 485 GLU A N 1
ATOM 3929 C CA . GLU A 1 485 ? -16.646 10.504 29.020 1.00 92.88 485 GLU A CA 1
ATOM 3930 C C . GLU A 1 485 ? -15.752 11.172 27.963 1.00 92.88 485 GLU A C 1
ATOM 3932 O O . GLU A 1 485 ? -16.058 11.119 26.774 1.00 92.88 485 GLU A O 1
ATOM 3937 N N . GLN A 1 486 ? -14.622 11.753 28.379 1.00 90.56 486 GLN A N 1
ATOM 3938 C CA . GLN A 1 486 ? -13.661 12.419 27.490 1.00 90.56 486 GLN A CA 1
ATOM 3939 C C . GLN A 1 486 ? -12.932 11.437 26.561 1.00 90.56 486 GLN A C 1
ATOM 3941 O O . GLN A 1 486 ? -12.458 11.822 25.495 1.00 90.56 486 GLN A O 1
ATOM 3946 N N . MET A 1 487 ? -12.849 10.164 26.954 1.00 91.94 487 MET A N 1
ATOM 3947 C CA . MET A 1 487 ? -12.210 9.110 26.164 1.00 91.94 487 MET A CA 1
ATOM 3948 C C . MET A 1 487 ? -13.158 8.477 25.139 1.00 91.94 487 MET A C 1
ATOM 3950 O O . MET A 1 487 ? -12.724 7.663 24.318 1.00 91.94 487 MET A O 1
ATOM 3954 N N . LEU A 1 488 ? -14.446 8.831 25.167 1.00 92.56 488 LEU A N 1
ATOM 3955 C CA . LEU A 1 488 ? -15.431 8.301 24.236 1.00 92.56 488 LEU A CA 1
ATOM 3956 C C . LEU A 1 488 ? -15.253 8.887 22.838 1.00 92.56 488 LEU A C 1
ATOM 3958 O O . LEU A 1 488 ? -15.076 10.089 22.646 1.00 92.56 488 LEU A O 1
ATOM 3962 N N . PHE A 1 489 ? -15.378 8.017 21.843 1.00 91.38 489 PHE A N 1
ATOM 3963 C CA . PHE A 1 489 ? -15.460 8.425 20.446 1.00 91.38 489 PHE A CA 1
ATOM 3964 C C . PHE A 1 489 ? -16.768 9.186 20.213 1.00 91.38 489 PHE A C 1
ATOM 3966 O O . PHE A 1 489 ? -17.824 8.709 20.626 1.00 91.38 489 PHE A O 1
ATOM 3973 N N . ASP A 1 490 ? -16.677 10.360 19.580 1.00 88.88 490 ASP A N 1
ATOM 3974 C CA . ASP A 1 490 ? -17.783 11.304 19.336 1.00 88.88 490 ASP A CA 1
ATOM 3975 C C . ASP A 1 490 ? -18.468 11.874 20.600 1.00 88.88 490 ASP A C 1
ATOM 3977 O O . ASP A 1 490 ? -19.531 12.492 20.510 1.00 88.88 490 ASP A O 1
ATOM 3981 N N . GLY A 1 491 ? -17.856 11.700 21.777 1.00 91.06 491 GLY A N 1
ATOM 3982 C CA . GLY A 1 491 ? -18.388 12.172 23.056 1.00 91.06 491 GLY A CA 1
ATOM 3983 C C . GLY A 1 491 ? -19.618 11.400 23.553 1.00 91.06 491 GLY A C 1
ATOM 3984 O O . GLY A 1 491 ? -20.156 10.520 22.882 1.00 91.06 491 GLY A O 1
ATOM 3985 N N . ILE A 1 492 ? -20.077 11.726 24.766 1.00 94.38 492 ILE A N 1
ATOM 3986 C CA . ILE A 1 492 ? -21.165 10.996 25.440 1.00 94.38 492 ILE A CA 1
ATOM 3987 C C . ILE A 1 492 ? -22.508 11.091 24.698 1.00 94.38 492 ILE A C 1
ATOM 3989 O O . ILE A 1 492 ? -23.262 10.120 24.659 1.00 94.38 492 ILE A O 1
ATOM 3993 N N . GLU A 1 493 ? -22.786 12.212 24.029 1.00 94.00 493 GLU A N 1
ATOM 3994 C CA . GLU A 1 493 ? -24.045 12.431 23.302 1.00 94.00 493 GLU A CA 1
ATOM 3995 C C . GLU A 1 493 ? -24.293 11.393 22.203 1.00 94.00 493 GLU A C 1
ATOM 3997 O O . GLU A 1 493 ? -25.434 10.972 21.996 1.00 94.00 493 GLU A O 1
ATOM 4002 N N . ALA A 1 494 ? -23.232 10.890 21.563 1.00 93.06 494 ALA A N 1
ATOM 4003 C CA . ALA A 1 494 ? -23.337 9.834 20.560 1.00 93.06 494 ALA A CA 1
ATOM 4004 C C . ALA A 1 494 ? -23.886 8.510 21.127 1.00 93.06 494 ALA A C 1
ATOM 4006 O O . ALA A 1 494 ? -24.334 7.656 20.364 1.00 93.06 494 ALA A O 1
ATOM 4007 N N . TYR A 1 495 ? -23.871 8.324 22.450 1.00 95.94 495 TYR A N 1
ATOM 4008 C CA . TYR A 1 495 ? -24.372 7.137 23.152 1.00 95.94 495 TYR A CA 1
ATOM 4009 C C . TYR A 1 495 ? -25.771 7.343 23.746 1.00 95.94 495 TYR A C 1
ATOM 4011 O O . TYR A 1 495 ? -26.496 6.367 23.974 1.00 95.94 495 TYR A O 1
ATOM 4019 N N . LEU A 1 496 ? -26.157 8.599 23.977 1.00 95.69 496 LEU A N 1
ATOM 4020 C CA . LEU A 1 496 ? -27.443 8.987 24.560 1.00 95.69 496 LEU A CA 1
ATOM 4021 C C . LEU A 1 496 ? -28.506 9.273 23.489 1.00 95.69 496 LEU A C 1
ATOM 4023 O O . LEU A 1 496 ? -29.684 8.983 23.698 1.00 95.69 496 LEU A O 1
ATOM 4027 N N . SER A 1 497 ? -28.100 9.798 22.330 1.00 92.69 497 SER A N 1
ATOM 4028 C CA . SER A 1 497 ? -29.012 10.279 21.289 1.00 92.69 497 SER A CA 1
ATOM 4029 C C . SER A 1 497 ? -28.879 9.499 19.969 1.00 92.69 497 SER A C 1
ATOM 4031 O O . SER A 1 497 ? -27.770 9.373 19.455 1.00 92.69 497 SER A O 1
ATOM 4033 N N . PRO A 1 498 ? -29.987 9.040 19.349 1.00 94.62 498 PRO A N 1
ATOM 4034 C CA . PRO A 1 498 ? -31.366 9.098 19.841 1.00 94.62 498 PRO A CA 1
ATOM 4035 C C . PRO A 1 498 ? -31.621 8.186 21.060 1.00 94.62 498 PRO A C 1
ATOM 4037 O O . PRO A 1 498 ? -30.936 7.181 21.226 1.00 94.62 498 PRO A O 1
ATOM 4040 N N . PRO A 1 499 ? -32.646 8.484 21.886 1.00 92.94 499 PRO A N 1
ATOM 4041 C CA . PRO A 1 499 ? -32.981 7.627 23.019 1.00 92.94 499 PRO A CA 1
ATOM 4042 C C . PRO A 1 499 ? -33.550 6.275 22.581 1.00 92.94 499 PRO A C 1
ATOM 4044 O O . PRO A 1 499 ? -34.432 6.236 21.713 1.00 92.94 499 PRO A O 1
ATOM 4047 N N . GLU A 1 500 ? -33.107 5.210 23.248 1.00 93.94 500 GLU A N 1
ATOM 4048 C CA . GLU A 1 500 ? -33.391 3.812 22.931 1.00 93.94 500 GLU A CA 1
ATOM 4049 C C . GLU A 1 500 ? -34.896 3.516 22.872 1.00 93.94 500 GLU A C 1
ATOM 4051 O O . GLU A 1 500 ? -35.711 4.042 23.638 1.00 93.94 500 GLU A O 1
ATOM 4056 N N . THR A 1 501 ? -35.266 2.667 21.918 1.00 92.69 501 THR A N 1
ATOM 4057 C CA . THR A 1 501 ? -36.659 2.285 21.645 1.00 92.69 501 THR A CA 1
ATOM 4058 C C . THR A 1 501 ? -36.875 0.779 21.719 1.00 92.69 501 THR A C 1
ATOM 4060 O O . THR A 1 501 ? -38.006 0.334 21.919 1.00 92.69 501 THR A O 1
ATOM 4063 N N . ASP A 1 502 ? -35.811 -0.016 21.607 1.00 94.88 502 ASP A N 1
ATOM 4064 C CA . ASP A 1 502 ? -35.896 -1.465 21.671 1.00 94.88 502 ASP A CA 1
ATOM 4065 C C . ASP A 1 502 ? -36.145 -1.954 23.103 1.00 94.88 502 ASP A C 1
ATOM 4067 O O . ASP A 1 502 ? -35.338 -1.789 24.022 1.00 94.88 502 ASP A O 1
ATOM 4071 N N . LEU A 1 503 ? -37.286 -2.620 23.281 1.00 93.56 503 LEU A N 1
ATOM 4072 C CA . LEU A 1 503 ? -37.731 -3.117 24.580 1.00 93.56 503 LEU A CA 1
ATOM 4073 C C . LEU A 1 503 ? -36.817 -4.203 25.158 1.00 93.56 503 LEU A C 1
ATOM 4075 O O . LEU A 1 503 ? -36.759 -4.351 26.377 1.00 93.56 503 LEU A O 1
ATOM 4079 N N . SER A 1 504 ? -36.137 -4.992 24.319 1.00 95.00 504 SER A N 1
ATOM 4080 C CA . SER A 1 504 ? -35.246 -6.048 24.811 1.00 95.00 504 SER A CA 1
ATOM 4081 C C . SER A 1 504 ? -33.978 -5.458 25.420 1.00 95.00 504 SER A C 1
ATOM 4083 O O . SER A 1 504 ? -33.591 -5.856 26.514 1.00 95.00 504 SER A O 1
ATOM 4085 N N . LEU A 1 505 ? -33.403 -4.436 24.786 1.00 94.94 505 LEU A N 1
ATOM 4086 C CA . LEU A 1 505 ? -32.223 -3.747 25.291 1.00 94.94 505 LEU A CA 1
ATOM 4087 C C . LEU A 1 505 ? -32.540 -2.900 26.533 1.00 94.94 505 LEU A C 1
ATOM 4089 O O . LEU A 1 505 ? -31.782 -2.932 27.498 1.00 94.94 505 LEU A O 1
ATOM 4093 N N . LEU A 1 506 ? -33.703 -2.239 26.576 1.00 95.12 506 LEU A N 1
ATOM 4094 C CA . LEU A 1 506 ? -34.175 -1.541 27.781 1.00 95.12 506 LEU A CA 1
ATOM 4095 C C . LEU A 1 506 ? -34.341 -2.491 28.980 1.00 95.12 506 LEU A C 1
ATOM 4097 O O . LEU A 1 506 ? -34.000 -2.130 30.107 1.00 95.12 506 LEU A O 1
ATOM 4101 N N . LYS A 1 507 ? -34.815 -3.726 28.760 1.00 94.56 507 LYS A N 1
ATOM 4102 C CA . LYS A 1 507 ? -34.846 -4.754 29.815 1.00 94.56 507 LYS A CA 1
ATOM 4103 C C . LYS A 1 507 ? -33.438 -5.111 30.293 1.00 94.56 507 LYS A C 1
ATOM 4105 O O . LYS A 1 507 ? -33.239 -5.217 31.500 1.00 94.56 507 LYS A O 1
ATOM 4110 N N . CYS A 1 508 ? -32.473 -5.246 29.381 1.00 94.75 508 CYS A N 1
ATOM 4111 C CA . CYS A 1 508 ? -31.072 -5.477 29.740 1.00 94.75 508 CYS A CA 1
ATOM 4112 C C . CYS A 1 508 ? -30.494 -4.318 30.568 1.00 94.75 508 CYS A C 1
ATOM 4114 O O . CYS A 1 508 ? -29.860 -4.575 31.588 1.00 94.75 508 CYS A O 1
ATOM 4116 N N . TYR A 1 509 ? -30.766 -3.058 30.204 1.00 95.81 509 TYR A N 1
ATOM 4117 C CA . TYR A 1 509 ? -30.366 -1.887 31.000 1.00 95.81 509 TYR A CA 1
ATOM 4118 C C . TYR A 1 509 ? -30.946 -1.936 32.414 1.00 95.81 509 TYR A C 1
ATOM 4120 O O . TYR A 1 509 ? -30.215 -1.787 33.392 1.00 95.81 509 TYR A O 1
ATOM 4128 N N . HIS A 1 510 ? -32.248 -2.207 32.534 1.00 93.69 510 HIS A N 1
ATOM 4129 C CA . HIS A 1 510 ? -32.915 -2.309 33.830 1.00 93.69 510 HIS A CA 1
ATOM 4130 C C . HIS A 1 510 ? -32.322 -3.430 34.693 1.00 93.69 510 HIS A C 1
ATOM 4132 O O . HIS A 1 510 ? -32.037 -3.230 35.873 1.00 93.69 510 HIS A O 1
ATOM 4138 N N . GLN A 1 511 ? -32.087 -4.599 34.095 1.00 93.38 511 GLN A N 1
ATOM 4139 C CA . GLN A 1 511 ? -31.483 -5.740 34.775 1.00 93.38 511 GLN A CA 1
ATOM 4140 C C . GLN A 1 511 ? -30.046 -5.443 35.225 1.00 93.38 511 GLN A C 1
ATOM 4142 O O . GLN A 1 511 ? -29.680 -5.794 36.345 1.00 93.38 511 GLN A O 1
ATOM 4147 N N . ALA A 1 512 ? -29.244 -4.781 34.388 1.00 93.06 512 ALA A N 1
ATOM 4148 C CA . ALA A 1 512 ? -27.865 -4.427 34.712 1.00 93.06 512 ALA A CA 1
ATOM 4149 C C . ALA A 1 512 ? -27.772 -3.460 35.904 1.00 93.06 512 ALA A C 1
ATOM 4151 O O . ALA A 1 512 ? -26.918 -3.651 36.773 1.00 93.06 512 ALA A O 1
ATOM 4152 N N . ILE A 1 513 ? -28.672 -2.472 35.976 1.00 92.94 513 ILE A N 1
ATOM 4153 C CA . ILE A 1 513 ? -28.750 -1.535 37.105 1.00 92.94 513 ILE A CA 1
ATOM 4154 C C . ILE A 1 513 ? -29.217 -2.253 38.377 1.00 92.94 513 ILE A C 1
ATOM 4156 O O . ILE A 1 513 ? -28.534 -2.187 39.395 1.00 92.94 513 ILE A O 1
ATOM 4160 N N . ASN A 1 514 ? -30.336 -2.983 38.326 1.00 91.94 514 ASN A N 1
ATOM 4161 C CA . ASN A 1 514 ? -30.913 -3.614 39.521 1.00 91.94 514 ASN A CA 1
ATOM 4162 C C . ASN A 1 514 ? -30.007 -4.689 40.133 1.00 91.94 514 ASN A C 1
ATOM 4164 O O . ASN A 1 514 ? -29.997 -4.875 41.347 1.00 91.94 514 ASN A O 1
ATOM 4168 N N . ASN A 1 515 ? -29.245 -5.396 39.297 1.00 89.44 515 ASN A N 1
ATOM 4169 C CA . ASN A 1 515 ? -28.342 -6.452 39.746 1.00 89.44 515 ASN A CA 1
ATOM 4170 C C . ASN A 1 515 ? -26.956 -5.923 40.159 1.00 89.44 515 ASN A C 1
ATOM 4172 O O . ASN A 1 515 ? -26.054 -6.728 40.387 1.00 89.44 515 ASN A O 1
ATOM 4176 N N . ASN A 1 516 ? -26.762 -4.598 40.248 1.00 86.06 516 ASN A N 1
ATOM 4177 C CA . ASN A 1 516 ? -25.485 -3.955 40.583 1.00 86.06 516 ASN A CA 1
ATOM 4178 C C . ASN A 1 516 ? -24.318 -4.423 39.691 1.00 86.06 516 ASN A C 1
ATOM 4180 O O . ASN A 1 516 ? -23.186 -4.594 40.150 1.00 86.06 516 ASN A O 1
ATOM 4184 N N . LEU A 1 517 ? -24.592 -4.652 38.402 1.00 87.00 517 LEU A N 1
ATOM 4185 C CA . LEU A 1 517 ? -23.573 -5.075 37.433 1.00 87.00 517 LEU A CA 1
ATOM 4186 C C . LEU A 1 517 ? -22.747 -3.893 36.908 1.00 87.00 517 LEU A C 1
ATOM 4188 O O . LEU A 1 517 ? -21.703 -4.093 36.291 1.00 87.00 517 LEU A O 1
ATOM 4192 N N . LEU A 1 518 ? -23.198 -2.666 37.175 1.00 91.19 518 LEU A N 1
ATOM 4193 C CA . LEU A 1 518 ? -22.562 -1.421 36.760 1.00 91.19 518 LEU A CA 1
ATOM 4194 C C . LEU A 1 518 ? -21.944 -0.719 37.972 1.00 91.19 518 LEU A C 1
ATOM 4196 O O . LEU A 1 518 ? -22.508 -0.735 39.065 1.00 91.19 518 LEU A O 1
ATOM 4200 N N . ARG A 1 519 ? -20.795 -0.067 37.779 1.00 87.81 519 ARG A N 1
ATOM 4201 C CA . ARG A 1 519 ? -20.226 0.824 38.800 1.00 87.81 519 ARG A CA 1
ATOM 4202 C C . ARG A 1 519 ? -20.981 2.152 38.786 1.00 87.81 519 ARG A C 1
ATOM 4204 O O . ARG A 1 519 ? -21.235 2.703 37.719 1.00 87.81 519 ARG A O 1
ATOM 4211 N N . ASN A 1 520 ? -21.299 2.685 39.961 1.00 85.81 520 ASN A N 1
ATOM 4212 C CA . ASN A 1 520 ? -21.970 3.980 40.066 1.00 85.81 520 ASN A CA 1
ATOM 4213 C C . ASN A 1 520 ? -21.130 5.080 39.406 1.00 85.81 520 ASN A C 1
ATOM 4215 O O . ASN A 1 520 ? -19.934 5.189 39.671 1.00 85.81 520 ASN A O 1
ATOM 4219 N N . GLY A 1 521 ? -21.767 5.882 38.551 1.00 86.19 521 GLY A N 1
ATOM 4220 C CA . GLY A 1 521 ? -21.108 6.964 37.817 1.00 86.19 521 GLY A CA 1
ATOM 4221 C C . GLY A 1 521 ? -20.216 6.513 36.656 1.00 86.19 521 GLY A C 1
ATOM 4222 O O . GLY A 1 521 ? -19.605 7.365 36.021 1.00 86.19 521 GLY A O 1
ATOM 4223 N N . SER A 1 522 ? -20.134 5.213 36.343 1.00 93.06 522 SER A N 1
ATOM 4224 C CA . SER A 1 522 ? -19.446 4.777 35.125 1.00 93.06 522 SER A CA 1
ATOM 4225 C C . SER A 1 522 ? -20.239 5.160 33.877 1.00 93.06 522 SER A C 1
ATOM 4227 O O . SER A 1 522 ? -21.466 5.278 33.914 1.00 93.06 522 SER A O 1
ATOM 4229 N N . VAL A 1 523 ? -19.553 5.287 32.739 1.00 95.25 523 VAL A N 1
ATOM 4230 C CA . VAL A 1 523 ? -20.202 5.582 31.453 1.00 95.25 523 VAL A CA 1
ATOM 4231 C C . VAL A 1 523 ? -21.355 4.605 31.141 1.00 95.25 523 VAL A C 1
ATOM 4233 O O . VAL A 1 523 ? -22.447 5.076 30.819 1.00 95.25 523 VAL A O 1
ATOM 4236 N N . PRO A 1 524 ? -21.205 3.270 31.291 1.00 95.75 524 PRO A N 1
ATOM 4237 C CA . PRO A 1 524 ? -22.331 2.350 31.126 1.00 95.75 524 PRO A CA 1
ATOM 4238 C C . PRO A 1 524 ? -23.529 2.656 32.032 1.00 95.75 524 PRO A C 1
ATOM 4240 O O . PRO A 1 524 ? -24.668 2.569 31.574 1.00 95.75 524 PRO A O 1
ATOM 4243 N N . PHE A 1 525 ? -23.294 3.030 33.296 1.00 95.50 525 PHE A N 1
ATOM 4244 C CA . PHE A 1 525 ? -24.367 3.392 34.225 1.00 95.50 525 PHE A CA 1
ATOM 4245 C C . PHE A 1 525 ? -25.140 4.617 33.731 1.00 95.50 525 PHE A C 1
ATOM 4247 O O . PHE A 1 525 ? -26.367 4.579 33.680 1.00 95.50 525 PHE A O 1
ATOM 4254 N N . ILE A 1 526 ? -24.428 5.662 33.304 1.00 95.62 526 ILE A N 1
ATOM 4255 C CA . ILE A 1 526 ? -25.021 6.901 32.781 1.00 95.62 526 ILE A CA 1
ATOM 4256 C C . ILE A 1 526 ? -25.887 6.610 31.549 1.00 95.62 526 ILE A C 1
ATOM 4258 O O . ILE A 1 526 ? -27.026 7.070 31.470 1.00 95.62 526 ILE A O 1
ATOM 4262 N N . ILE A 1 527 ? -25.385 5.793 30.615 1.00 96.00 527 ILE A N 1
ATOM 4263 C CA . ILE A 1 527 ? -26.116 5.404 29.400 1.00 96.00 527 ILE A CA 1
ATOM 4264 C C . ILE A 1 527 ? -27.400 4.643 29.757 1.00 96.00 527 ILE A C 1
ATOM 4266 O O . ILE A 1 527 ? -28.480 4.990 29.275 1.00 96.00 527 ILE A O 1
ATOM 4270 N N . ALA A 1 528 ? -27.301 3.614 30.602 1.00 95.56 528 ALA A N 1
ATOM 4271 C CA . ALA A 1 528 ? -28.450 2.796 30.983 1.00 95.56 528 ALA A CA 1
ATOM 4272 C C . ALA A 1 528 ? -29.521 3.616 31.724 1.00 95.56 528 ALA A C 1
ATOM 4274 O O . ALA A 1 528 ? -30.706 3.522 31.393 1.00 95.56 528 ALA A O 1
ATOM 4275 N N . ASP A 1 529 ? -29.111 4.445 32.687 1.00 95.69 529 ASP A N 1
ATOM 4276 C CA . ASP A 1 529 ? -30.009 5.297 33.471 1.00 95.69 529 ASP A CA 1
ATOM 4277 C C . ASP A 1 529 ? -30.722 6.336 32.590 1.00 95.69 529 ASP A C 1
ATOM 4279 O O . ASP A 1 529 ? -31.944 6.486 32.673 1.00 95.69 529 ASP A O 1
ATOM 4283 N N . TYR A 1 530 ? -29.996 6.986 31.672 1.00 95.88 530 TYR A N 1
ATOM 4284 C CA . TYR A 1 530 ? -30.566 7.950 30.729 1.00 95.88 530 TYR A CA 1
ATOM 4285 C C . TYR A 1 530 ? -31.666 7.329 29.860 1.00 95.88 530 TYR A C 1
ATOM 4287 O O . TYR A 1 530 ? -32.783 7.853 29.788 1.00 95.88 530 TYR A O 1
ATOM 4295 N N . HIS A 1 531 ? -31.381 6.191 29.218 1.00 95.81 531 HIS A N 1
ATOM 4296 C CA . HIS A 1 531 ? -32.333 5.544 28.309 1.00 95.81 531 HIS A CA 1
ATOM 4297 C C . HIS A 1 531 ? -33.582 5.043 29.041 1.00 95.81 531 HIS A C 1
ATOM 4299 O O . HIS A 1 531 ? -34.694 5.181 28.525 1.00 95.81 531 HIS A O 1
ATOM 4305 N N . LEU A 1 532 ? -33.434 4.534 30.268 1.00 94.62 532 LEU A N 1
ATOM 4306 C CA . LEU A 1 532 ? -34.565 4.118 31.101 1.00 94.62 532 LEU A CA 1
ATOM 4307 C C . LEU A 1 532 ? -35.426 5.299 31.551 1.00 94.62 532 LEU A C 1
ATOM 4309 O O . LEU A 1 532 ? -36.654 5.227 31.450 1.00 94.62 532 LEU A O 1
ATOM 4313 N N . LYS A 1 533 ? -34.810 6.398 32.005 1.00 94.44 533 LYS A N 1
ATOM 4314 C CA . LYS A 1 533 ? -35.529 7.631 32.363 1.00 94.44 533 LYS A CA 1
ATOM 4315 C C . LYS A 1 533 ? -36.324 8.156 31.178 1.00 94.44 533 LYS A C 1
ATOM 4317 O O . LYS A 1 533 ? -37.531 8.365 31.288 1.00 94.44 533 LYS A O 1
ATOM 4322 N N . ARG A 1 534 ? -35.688 8.256 30.009 1.00 93.62 534 ARG A N 1
ATOM 4323 C CA . ARG A 1 534 ? -36.335 8.766 28.799 1.00 93.62 534 ARG A CA 1
ATOM 4324 C C . ARG A 1 534 ? -37.459 7.860 28.298 1.00 93.62 534 ARG A C 1
ATOM 4326 O O . ARG A 1 534 ? -38.469 8.351 27.791 1.00 93.62 534 ARG A O 1
ATOM 4333 N N . PHE A 1 535 ? -37.315 6.544 28.446 1.00 93.00 535 PHE A N 1
ATOM 4334 C CA . PHE A 1 535 ? -38.385 5.593 28.152 1.00 93.00 535 PHE A CA 1
ATOM 4335 C C . PHE A 1 535 ? -39.577 5.756 29.107 1.00 93.00 535 PHE A C 1
ATOM 4337 O O . PHE A 1 535 ? -40.723 5.792 28.654 1.00 93.00 535 PHE A O 1
ATOM 4344 N N . ASN A 1 536 ? -39.320 5.917 30.408 1.00 90.62 536 ASN A N 1
ATOM 4345 C CA . ASN A 1 536 ? -40.362 6.129 31.412 1.00 90.62 536 ASN A CA 1
ATOM 4346 C C . ASN A 1 536 ? -41.108 7.454 31.197 1.00 90.62 536 ASN A C 1
ATOM 4348 O O . ASN A 1 536 ? -42.337 7.455 31.222 1.00 90.62 536 ASN A O 1
ATOM 4352 N N . GLU A 1 537 ? -40.401 8.545 30.894 1.00 90.88 537 GLU A N 1
ATOM 4353 C CA . GLU A 1 537 ? -41.000 9.841 30.534 1.00 90.88 537 GLU A CA 1
ATOM 4354 C C . GLU A 1 537 ? -41.933 9.723 29.321 1.00 90.88 537 GLU A C 1
ATOM 4356 O O . GLU A 1 537 ? -43.068 10.193 29.352 1.00 90.88 537 GLU A O 1
ATOM 4361 N N . ARG A 1 538 ? -41.488 9.039 28.257 1.00 87.69 538 ARG A N 1
ATOM 4362 C CA . ARG A 1 538 ? -42.296 8.797 27.046 1.00 87.69 538 ARG A CA 1
ATOM 4363 C C . ARG A 1 538 ? -43.526 7.933 27.309 1.00 87.69 538 ARG A C 1
ATOM 4365 O O . ARG A 1 538 ? -44.507 8.023 26.577 1.00 87.69 538 ARG A O 1
ATOM 4372 N N . ARG A 1 539 ? -43.451 7.039 28.294 1.00 83.88 539 ARG A N 1
ATOM 4373 C CA . ARG A 1 539 ? -44.571 6.184 28.691 1.00 83.88 539 ARG A CA 1
ATOM 4374 C C . ARG A 1 539 ? -45.570 6.951 29.557 1.00 83.88 539 ARG A C 1
ATOM 4376 O O . ARG A 1 539 ? -46.765 6.749 29.392 1.00 83.88 539 ARG A O 1
ATOM 4383 N N . GLN A 1 540 ? -45.091 7.838 30.428 1.00 79.38 540 GLN A N 1
ATOM 4384 C CA . GLN A 1 540 ? -45.929 8.722 31.241 1.00 79.38 540 GLN A CA 1
ATOM 4385 C C . GLN A 1 540 ? -46.614 9.814 30.414 1.00 79.38 540 GLN A C 1
ATOM 4387 O O . GLN A 1 540 ? -47.725 10.179 30.748 1.00 79.38 540 GLN A O 1
ATOM 4392 N N . SER A 1 541 ? -46.005 10.300 29.327 1.00 72.56 541 SER A N 1
ATOM 4393 C CA . SER A 1 541 ? -46.628 11.300 28.444 1.00 72.56 541 SER A CA 1
ATOM 4394 C C . SER A 1 541 ? -47.644 10.733 27.443 1.00 72.56 541 SER A C 1
ATOM 4396 O O . SER A 1 541 ? -48.318 11.498 26.757 1.00 72.56 541 SER A O 1
ATOM 4398 N N . LYS A 1 542 ? -47.729 9.402 27.319 1.00 61.00 542 LYS A N 1
ATOM 4399 C CA . LYS A 1 542 ? -48.705 8.693 26.470 1.00 61.00 542 LYS A CA 1
ATOM 4400 C C . LYS A 1 542 ? -49.909 8.145 27.246 1.00 61.00 542 LYS A C 1
ATOM 4402 O O . LYS A 1 542 ? -50.851 7.682 26.605 1.00 61.00 542 LYS A O 1
ATOM 4407 N N . ASN A 1 543 ? -49.845 8.169 28.575 1.00 48.28 543 ASN A N 1
ATOM 4408 C CA . ASN A 1 543 ? -50.947 7.871 29.489 1.00 48.28 543 ASN A CA 1
ATOM 4409 C C . ASN A 1 543 ? -51.549 9.184 29.983 1.00 48.28 543 ASN A C 1
ATOM 4411 O O . ASN A 1 543 ? -52.757 9.168 30.295 1.00 48.28 543 ASN A O 1
#

Mean predicted aligned error: 9.5 Å

InterPro domains:
  IPR039913 RNA polymerase II-associated protein RPAP1/Rba50 [PTHR21483] (43-538)
  IPR057989 RPAP1/MINIYO-like, TPR repeats [PF25766] (337-542)

pLDDT: mean 83.83, std 11.64, range [37.84, 96.12]

Solvent-accessible surface area (backbone atoms only — not comparable to full-atom values): 30402 Å² total; per-residue (Å²): 108,70,66,54,44,61,74,69,58,53,79,56,89,92,28,62,62,66,58,39,47,49,49,27,52,59,46,50,51,49,70,38,76,85,50,46,78,56,42,88,81,45,47,69,62,48,42,54,39,49,37,54,53,40,47,46,34,38,74,74,41,73,78,41,41,47,52,41,48,31,56,20,36,49,33,51,47,48,38,62,45,41,78,76,56,49,73,78,49,48,62,38,48,72,63,25,51,46,51,25,53,75,20,72,42,43,51,53,42,40,58,44,39,58,77,63,33,70,51,57,42,73,53,45,70,47,49,77,77,50,75,90,54,98,58,73,47,59,41,32,29,47,85,88,42,95,58,80,38,60,74,76,46,54,70,58,35,48,62,33,51,28,26,51,44,46,27,56,46,47,46,69,74,41,90,91,33,64,72,59,44,54,55,51,48,61,52,67,57,33,71,46,52,53,49,34,52,53,47,42,58,77,44,57,36,84,78,49,49,42,30,67,80,47,46,52,53,54,51,26,53,52,38,50,49,59,41,29,71,78,38,60,86,67,48,59,50,61,60,53,47,47,38,50,61,57,48,48,38,39,36,21,63,86,41,47,68,59,50,52,49,45,42,59,70,42,72,48,26,65,89,51,52,60,84,88,64,74,85,69,54,75,64,56,35,51,52,44,44,50,57,52,51,54,52,48,57,71,66,54,70,79,77,77,77,63,94,82,60,98,68,88,63,61,53,64,46,48,75,35,54,80,58,45,76,53,44,68,46,50,49,38,60,51,42,77,72,41,55,75,78,51,28,60,54,56,59,68,72,61,55,66,61,60,45,52,69,38,34,55,59,50,49,51,56,48,39,73,75,73,47,84,71,65,55,74,45,56,49,50,53,52,55,56,34,56,67,56,37,94,81,53,51,51,73,41,70,73,47,33,49,55,53,46,56,55,50,49,61,58,47,74,47,94,72,85,69,61,70,83,43,60,50,87,98,67,52,37,43,60,64,47,49,55,54,50,50,54,48,44,61,76,67,40,88,51,38,38,68,65,28,29,63,68,45,56,56,49,27,47,89,42,63,63,67,48,40,42,44,43,52,65,76,41,43,75,39,55,54,48,50,56,32,54,61,87,60,37,64,79,35,60,60,35,51,50,46,73,66,68,80,58,67,68,55,53,49,33,35,52,51,36,59,75,67,64,43,43,49,90,86,28,56,70,36,53,46,36,53,50,35,52,52,54,44,49,52,58,52,62,75,75,107

Radius of gyration: 30.08 Å; Cα contacts (8 Å, |Δi|>4): 632; chains: 1; bounding box: 84×50×87 Å

Secondary structure (DSSP, 8-state):
-HHHHHHH---STTS-HHHHHHHHHHHHHTTSTTTGGGGGGTHHHHHHHHHHHHHHHHHH---SHHHHHHHHHHHHHHHHHHTT--GGGHHHIIIIIHHHHHSHHHHHHHHHHHHH-TTTS-EEE-TTTSTTS---S-EEEETT--S-EESS-TT--HHHHHHHHHHHHHHTTSTT-HHHHHHHHHHHS-HHHHHHHHHHHHH--TTTTT-GGGHHHHHHHHHHHHHHHH-TTSS-HHHHHHHHHHHHTT-BGGGHHHHHHHIIIIIT-GGGS-GGGTTS-HHHHHHHHHHHHHHHHHHS------TT-S---TTSSBSS-TTGGGHHHHHHHHHHHS-HHHHHHHHTTS-HHHHHHHHHHHHHHHHHTT---S-HHHHHHHHHHHTT-TT-GGGSHHHHHHHHHHHHHHHHS-----TT-B-TTS-BHHHHHHHHHHHHHHH-TT-HHHHHHHHGGGSTTS-HHHHHIIIIISGGGGGG----GGGSTTTTHHHHSSPP--HHHHHHHHHHHHTT-S-TT-HHHHHHHHHHHHHHHHHHT--

Foldseek 3Di:
DLLCCLPQADLAPPTDLVSLVVNLVVLVVCVPPVNVVVCVVCLLSLLSSLQVLLQCCLPRAQQFPSSLSSNLSSLVSLLVCCVPPVPSCPCVLPPRLLSSLVGPRVVVLLLCALVLAPQQAPWAQCCVVDVPDDDLSQWIGGPPGPDTDGSDDRSNNLSNLLSLLLSLLSQVVNVPCVVSSVSSLPSSLDVSVQVSLVSSLVRGDLRCLLRPVNVSVLSSLLSVLSSCLVPVVSYPLLSSLSSLLSSLSSDFPVCVVSNLCSLPSRLLDCVSFDPVLPVDDNVLSVLLSVLLNLVLVVQDDPPPPPVPDPDDSRSNHRSAHLLSLLVLLCLLQVLVVDDPVVVVVSCVSDPLVSSLVNSLSSVVSNVVSVDDRDPLQVLLLSLLSSCSDPVRCCPPPVSVVSSVVSLVVSQVDQDDHPQQDDDPPGGRSVVSLVSSLVCLLVPVQLPQLSLQSLCQQQFPVHDCVSLCCCLPVSLLSQASRNHDQVSHRVGLCSNPPPQDDDPVSLVSLVCCVVVVSHDPPGSSVVSSVNNNVVVVVVVVVVD

Organism: Culicoides sonorensis (NCBI:txid179676)